Protein AF-A0A963NRI3-F1 (afdb_monomer_lite)

Foldseek 3Di:
DPVVVVVLLVLLVVLLVVLVVLLVQLQVQLCVQCVVPPPQDPPDPLQQLSSLLSSVVSSVVDDLVVSLVSQVVVVHHSCPPCLLFVNQRSQVRSVVSCVVNVHDDDDDPPGDHDHPVSSVVLLQVLLCLAQNDADPLFQFAAEEEDDLCLLVDLVVLLLLVVLGHQEYEYELLDDDPSSVVSNLVSNVVSCVVVVHHHAYEYEFNWDFKWWAFAFADQWKDWFAFDADPPDPDGQKQKEFEDEDDPLADAFDQDPPRHTYHYDHPVCVVPDDQQKWKWWLAPVRDIWIFGWDQDPPPRTIMTITNGIGMGGFFTKIFIWDQDPNDTDTDDIDTHHRHDGDFDKDFDAQQAKEKEWLDNDHKYWDADPPDVDGNTHTYIYMPHSVVLVQADFQFWKAKQLNQWIWTFNAHDPTITMTRTHDHPPRGDIDTGGITMDGLPTDDPDDLADPSNLVVLLVCLVRGQAYERPPDQALVSQVVVCVSCVVNVNQAHEYAYEQQAPNCLVHVSRVLSSASSRYSYAYEDACSNNCNNQNPVVSVVSVLVVLSSCSSSSHFYEDDDDQQQCCQAPVDDDPVSLVVLLVRLLGSYYYDYHYPRVSVSSNSSSVSSSVNNCQDHNPDGHDDDDDD

Structure (mmCIF, N/CA/C/O backbone):
data_AF-A0A963NRI3-F1
#
_entry.id   AF-A0A963NRI3-F1
#
loop_
_atom_site.group_PDB
_atom_site.id
_atom_site.type_symbol
_atom_site.label_atom_id
_atom_site.label_alt_id
_atom_site.label_comp_id
_atom_site.label_asym_id
_atom_site.label_entity_id
_atom_site.label_seq_id
_atom_site.pdbx_PDB_ins_code
_atom_site.Cartn_x
_atom_site.Cartn_y
_atom_site.Cartn_z
_atom_site.occupancy
_atom_site.B_iso_or_equiv
_atom_site.auth_seq_id
_atom_site.auth_comp_id
_atom_site.auth_asym_id
_atom_site.auth_atom_id
_atom_site.pdbx_PDB_model_num
ATOM 1 N N . MET A 1 1 ? 9.492 -0.766 -58.493 1.00 48.19 1 MET A N 1
ATOM 2 C CA . MET A 1 1 ? 9.945 -1.248 -57.167 1.00 48.19 1 MET A CA 1
ATOM 3 C C . MET A 1 1 ? 10.851 -0.235 -56.457 1.00 48.19 1 MET A C 1
ATOM 5 O O . MET A 1 1 ? 10.813 -0.190 -55.235 1.00 48.19 1 MET A O 1
ATOM 9 N N . ASP A 1 2 ? 11.560 0.646 -57.174 1.00 52.47 2 ASP A N 1
ATOM 10 C CA . ASP A 1 2 ? 12.581 1.536 -56.586 1.00 52.47 2 ASP A CA 1
ATOM 11 C C . ASP A 1 2 ? 12.091 2.680 -55.685 1.00 52.47 2 ASP A C 1
ATOM 13 O O . ASP A 1 2 ? 12.802 3.077 -54.765 1.00 52.47 2 ASP A O 1
ATOM 17 N N . ILE A 1 3 ? 10.877 3.209 -55.888 1.00 48.47 3 ILE A N 1
ATOM 18 C CA . ILE A 1 3 ? 10.383 4.338 -55.074 1.00 48.47 3 ILE A CA 1
ATOM 19 C C . ILE A 1 3 ? 10.092 3.889 -53.634 1.00 48.47 3 ILE A C 1
ATOM 21 O O . ILE A 1 3 ? 10.518 4.561 -52.699 1.00 48.47 3 ILE A O 1
ATOM 25 N N . LYS A 1 4 ? 9.457 2.718 -53.449 1.00 50.06 4 LYS A N 1
ATOM 26 C CA . LYS A 1 4 ? 9.169 2.150 -52.117 1.00 50.06 4 LYS A CA 1
ATOM 27 C C . LYS A 1 4 ? 10.447 1.791 -51.351 1.00 50.06 4 LYS A C 1
ATOM 29 O O . LYS A 1 4 ? 10.489 1.990 -50.145 1.00 50.06 4 LYS A O 1
ATOM 34 N N . CYS A 1 5 ? 11.491 1.322 -52.041 1.00 56.25 5 CYS A N 1
ATOM 35 C CA . CYS A 1 5 ? 12.764 0.972 -51.403 1.00 56.25 5 CYS A CA 1
ATOM 36 C C . CYS A 1 5 ? 13.472 2.209 -50.822 1.00 56.25 5 CYS A C 1
ATOM 38 O O . CYS A 1 5 ? 13.946 2.168 -49.690 1.00 56.25 5 CYS A O 1
ATOM 40 N N . LYS A 1 6 ? 13.450 3.344 -51.540 1.00 60.34 6 LYS A N 1
ATOM 41 C CA . LYS A 1 6 ? 14.021 4.616 -51.060 1.00 60.34 6 LYS A CA 1
ATOM 42 C C . LYS A 1 6 ? 13.241 5.235 -49.895 1.00 60.34 6 LYS A C 1
ATOM 44 O O . LYS A 1 6 ? 13.839 5.864 -49.029 1.00 60.34 6 LYS A O 1
ATOM 49 N N . THR A 1 7 ? 11.915 5.068 -49.853 1.00 63.44 7 THR A N 1
ATOM 50 C CA . THR A 1 7 ? 11.094 5.622 -48.757 1.00 63.44 7 THR A CA 1
ATOM 51 C C . THR A 1 7 ? 11.287 4.853 -47.451 1.00 63.44 7 THR A C 1
ATOM 53 O O . THR A 1 7 ? 11.337 5.465 -46.387 1.00 63.44 7 THR A O 1
ATOM 56 N N . THR A 1 8 ? 11.408 3.523 -47.522 1.00 64.94 8 THR A N 1
ATOM 57 C CA . THR A 1 8 ? 11.665 2.677 -46.347 1.00 64.94 8 THR A CA 1
ATOM 58 C C . THR A 1 8 ? 13.036 2.970 -45.743 1.00 64.94 8 THR A C 1
ATOM 60 O O . THR A 1 8 ? 13.145 3.109 -44.528 1.00 64.94 8 THR A O 1
ATOM 63 N N . ASP A 1 9 ? 14.056 3.153 -46.581 1.00 78.25 9 ASP A N 1
ATOM 64 C CA . ASP A 1 9 ? 15.409 3.482 -46.130 1.00 78.25 9 ASP A CA 1
ATOM 65 C C . ASP A 1 9 ? 15.461 4.845 -45.410 1.00 78.25 9 ASP A C 1
ATOM 67 O O . ASP A 1 9 ? 16.030 4.970 -44.326 1.00 78.25 9 ASP A O 1
ATOM 71 N N . HIS A 1 10 ? 14.746 5.852 -45.928 1.00 85.81 10 HIS A N 1
ATOM 72 C CA . HIS A 1 10 ? 14.634 7.162 -45.276 1.00 85.81 10 HIS A CA 1
ATOM 73 C C . HIS A 1 10 ? 13.963 7.095 -43.891 1.00 85.81 10 HIS A C 1
ATOM 75 O O . HIS A 1 10 ? 14.446 7.713 -42.942 1.00 85.81 10 HIS A O 1
ATOM 81 N N . LYS A 1 11 ? 12.887 6.307 -43.744 1.00 90.19 11 LYS A N 1
ATOM 82 C CA . LYS A 1 11 ? 12.204 6.116 -42.451 1.00 90.19 11 LYS A CA 1
ATOM 83 C C . LYS A 1 11 ? 13.106 5.452 -41.409 1.00 90.19 11 LYS A C 1
ATOM 85 O O . LYS A 1 11 ? 13.096 5.856 -40.249 1.00 90.19 11 LYS A O 1
ATOM 90 N N . LEU A 1 12 ? 13.890 4.452 -41.814 1.00 92.88 12 LEU A N 1
ATOM 91 C CA . LEU A 1 12 ? 14.836 3.771 -40.927 1.00 92.88 12 LEU A CA 1
ATOM 92 C C . LEU A 1 12 ? 15.981 4.699 -40.499 1.00 92.88 12 LEU A C 1
ATOM 94 O O . LEU A 1 12 ? 16.366 4.688 -39.332 1.00 92.88 12 LEU A O 1
ATOM 98 N N . HIS A 1 13 ? 16.477 5.546 -41.403 1.00 94.00 13 HIS A N 1
ATOM 99 C CA . HIS A 1 13 ? 17.451 6.586 -41.066 1.00 94.00 13 HIS A CA 1
ATOM 100 C C . HIS A 1 13 ? 16.899 7.582 -40.039 1.00 94.00 13 HIS A C 1
ATOM 102 O O . HIS A 1 13 ? 17.567 7.850 -39.044 1.00 94.00 13 HIS A O 1
ATOM 108 N N . GLN A 1 14 ? 15.670 8.068 -40.236 1.00 94.69 14 GLN A N 1
ATOM 109 C CA . GLN A 1 14 ? 15.015 8.965 -39.284 1.00 94.69 14 GLN A CA 1
ATOM 110 C C . GLN A 1 14 ? 14.844 8.306 -37.906 1.00 94.69 14 GLN A C 1
ATOM 112 O O . GLN A 1 14 ? 15.175 8.911 -36.890 1.00 94.69 14 GLN A O 1
ATOM 117 N N . LEU A 1 15 ? 14.378 7.052 -37.864 1.00 96.00 15 LEU A N 1
ATOM 118 C CA . LEU A 1 15 ? 14.260 6.279 -36.623 1.00 96.00 15 LEU A CA 1
ATOM 119 C C . LEU A 1 15 ? 15.603 6.124 -35.903 1.00 96.00 15 LEU A C 1
ATOM 121 O O . LEU A 1 15 ? 15.662 6.220 -34.679 1.00 96.00 15 LEU A O 1
ATOM 125 N N . TYR A 1 16 ? 16.681 5.889 -36.653 1.00 95.19 16 TYR A N 1
ATOM 126 C CA . TYR A 1 16 ? 18.026 5.771 -36.098 1.00 95.19 16 TYR A CA 1
ATOM 127 C C . TYR A 1 16 ? 18.459 7.069 -35.419 1.00 95.19 16 TYR A C 1
ATOM 129 O O . TYR A 1 16 ? 18.955 7.034 -34.293 1.00 95.19 16 TYR A O 1
ATOM 137 N N . ASP A 1 17 ? 18.234 8.205 -36.075 1.00 93.94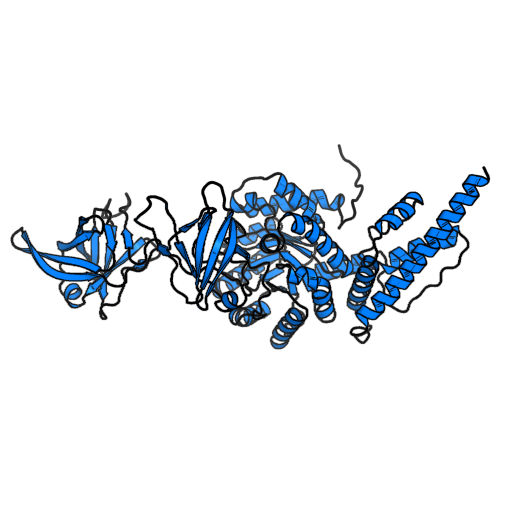 17 ASP A N 1
ATOM 138 C CA . ASP A 1 17 ? 18.611 9.512 -35.545 1.00 93.94 17 ASP A CA 1
ATOM 139 C C . ASP A 1 17 ? 17.743 9.894 -34.323 1.00 93.94 17 ASP A C 1
ATOM 141 O O . ASP A 1 17 ? 18.288 10.339 -33.311 1.00 93.94 17 ASP A O 1
ATOM 145 N N . GLU A 1 18 ? 16.426 9.631 -34.354 1.00 96.50 18 GLU A N 1
ATOM 146 C CA . GLU A 1 18 ? 15.511 9.820 -33.208 1.00 96.50 18 GLU A CA 1
ATOM 147 C C . GLU A 1 18 ? 15.945 8.979 -31.988 1.00 96.50 18 GLU A C 1
ATOM 149 O O . GLU A 1 18 ? 16.000 9.481 -30.863 1.00 96.50 18 GLU A O 1
ATOM 154 N N . LEU A 1 19 ? 16.319 7.710 -32.193 1.00 95.88 19 LEU A N 1
ATOM 155 C CA . LEU A 1 19 ? 16.805 6.837 -31.118 1.00 95.88 19 LEU A CA 1
ATOM 156 C C . LEU A 1 19 ? 18.149 7.296 -30.540 1.00 95.88 19 LEU A C 1
ATOM 158 O O . LEU A 1 19 ? 18.359 7.193 -29.332 1.00 95.88 19 LEU A O 1
ATOM 162 N N . HIS A 1 20 ? 19.063 7.799 -31.374 1.00 93.81 20 HIS A N 1
ATOM 163 C CA . HIS A 1 20 ? 20.335 8.359 -30.902 1.00 93.81 20 HIS A CA 1
ATOM 164 C C . HIS A 1 20 ? 20.126 9.616 -30.062 1.00 93.81 20 HIS A C 1
ATOM 166 O O . HIS A 1 20 ? 20.752 9.750 -29.011 1.00 93.81 20 HIS A O 1
ATOM 172 N N . GLN A 1 21 ? 19.216 10.500 -30.475 1.00 94.81 21 GLN A N 1
ATOM 173 C CA . GLN A 1 21 ? 18.833 11.670 -29.680 1.00 94.81 21 GLN A CA 1
ATOM 174 C C . GLN A 1 21 ? 18.237 11.253 -28.332 1.00 94.81 21 GLN A C 1
ATOM 176 O O . GLN A 1 21 ? 18.634 11.786 -27.293 1.00 94.81 21 GLN A O 1
ATOM 181 N N . LEU A 1 22 ? 17.346 10.255 -28.328 1.00 96.44 22 LEU A N 1
ATOM 182 C CA . LEU A 1 22 ? 16.780 9.705 -27.097 1.00 96.44 22 LEU A CA 1
ATOM 183 C C . LEU A 1 22 ? 17.866 9.105 -26.194 1.00 96.44 22 LEU A C 1
ATOM 185 O O . LEU A 1 22 ? 17.887 9.389 -25.000 1.00 96.44 22 LEU A O 1
ATOM 189 N N . MET A 1 23 ? 18.796 8.322 -26.746 1.00 94.00 23 MET A N 1
ATOM 190 C CA . MET A 1 23 ? 19.909 7.748 -25.986 1.00 94.00 23 MET A CA 1
ATOM 191 C C . MET A 1 23 ? 20.771 8.837 -25.338 1.00 94.00 23 MET A C 1
ATOM 193 O O . MET A 1 23 ? 21.037 8.780 -24.139 1.00 94.00 23 MET A O 1
ATOM 197 N N . GLN A 1 24 ? 21.163 9.861 -26.100 1.00 92.62 24 GLN A N 1
ATOM 198 C CA . GLN A 1 24 ? 21.951 10.982 -25.580 1.00 92.62 24 GLN A CA 1
ATOM 199 C C . GLN A 1 24 ? 21.211 11.731 -24.467 1.00 92.62 24 GLN A C 1
ATOM 201 O O . GLN A 1 24 ? 21.810 12.048 -23.437 1.00 92.62 24 GLN A O 1
ATOM 206 N N . HIS A 1 25 ? 19.909 11.971 -24.646 1.00 95.31 25 HIS A N 1
ATOM 207 C CA . HIS A 1 25 ? 19.057 12.578 -23.628 1.00 95.31 25 HIS A CA 1
ATOM 208 C C . HIS A 1 25 ? 19.024 11.729 -22.349 1.00 95.31 25 HIS A C 1
ATOM 210 O O . HIS A 1 25 ? 19.327 12.238 -21.271 1.00 95.31 25 HIS A O 1
ATOM 216 N N . VAL A 1 26 ? 18.742 10.428 -22.470 1.00 95.12 26 VAL A N 1
ATOM 217 C CA . VAL A 1 26 ? 18.685 9.477 -21.348 1.00 95.12 26 VAL A CA 1
ATOM 218 C C . VAL A 1 26 ? 19.990 9.453 -20.561 1.00 95.12 26 VAL A C 1
ATOM 220 O O . VAL A 1 26 ? 19.976 9.499 -19.332 1.00 95.12 26 VAL A O 1
ATOM 223 N N . GLN A 1 27 ? 21.127 9.420 -21.250 1.00 91.06 27 GLN A N 1
ATOM 224 C CA . GLN A 1 27 ? 22.433 9.388 -20.601 1.00 91.06 27 GLN A CA 1
ATOM 225 C C . GLN A 1 27 ? 22.774 10.710 -19.912 1.00 91.06 27 GLN A C 1
ATOM 227 O O . GLN A 1 27 ? 23.189 10.703 -18.755 1.00 91.06 27 GLN A O 1
ATOM 232 N N . MET A 1 28 ? 22.574 11.844 -20.590 1.00 91.50 28 MET A N 1
ATOM 233 C CA . MET A 1 28 ? 22.872 13.166 -20.033 1.00 91.50 28 MET A CA 1
ATOM 234 C C . MET A 1 28 ? 21.992 13.463 -18.814 1.00 91.50 28 MET A C 1
ATOM 236 O O . MET A 1 28 ? 22.493 13.808 -17.746 1.00 91.50 28 MET A O 1
ATOM 240 N N . ARG A 1 29 ? 20.674 13.304 -18.957 1.00 94.31 29 ARG A N 1
ATOM 241 C CA . ARG A 1 29 ? 19.697 13.601 -17.902 1.00 94.31 29 ARG A CA 1
ATOM 242 C C . ARG A 1 29 ? 19.738 12.576 -16.771 1.00 94.31 29 ARG A C 1
ATOM 244 O O . ARG A 1 29 ? 19.461 12.934 -15.628 1.00 94.31 29 ARG A O 1
ATOM 251 N N . GLY A 1 30 ? 20.092 11.327 -17.076 1.00 92.44 30 GLY A N 1
ATOM 252 C CA . GLY A 1 30 ? 20.354 10.294 -16.078 1.00 92.44 30 GLY A CA 1
ATOM 253 C C . GLY A 1 30 ? 21.577 10.630 -15.225 1.00 92.44 30 GLY A C 1
ATOM 254 O O . GLY A 1 30 ? 21.490 10.575 -14.003 1.00 92.44 30 GLY A O 1
ATOM 255 N N . LEU A 1 31 ? 22.682 11.059 -15.847 1.00 89.00 31 LEU A N 1
ATOM 256 C CA . LEU A 1 31 ? 23.903 11.446 -15.133 1.00 89.00 31 LEU A CA 1
ATOM 257 C C . LEU A 1 31 ? 23.664 12.620 -14.172 1.00 89.00 31 LEU A C 1
ATOM 259 O O . LEU A 1 31 ? 24.063 12.538 -13.016 1.00 89.00 31 LEU A O 1
ATOM 263 N N . VAL A 1 32 ? 22.951 13.661 -14.622 1.00 90.94 32 VAL A N 1
ATOM 264 C CA . VAL A 1 32 ? 22.594 14.824 -13.782 1.00 90.94 32 VAL A CA 1
ATOM 265 C C . VAL A 1 32 ? 21.823 14.403 -12.528 1.00 90.94 32 VAL A C 1
ATOM 267 O O . VAL A 1 32 ? 22.074 14.914 -11.443 1.00 90.94 32 VAL A O 1
ATOM 270 N N . ARG A 1 33 ? 20.895 13.444 -12.644 1.00 89.81 33 ARG A N 1
ATOM 271 C CA . ARG A 1 33 ? 20.104 12.961 -11.499 1.00 89.81 33 ARG A CA 1
ATOM 272 C C . ARG A 1 33 ? 20.934 12.217 -10.464 1.00 89.81 33 ARG A C 1
ATOM 274 O O . ARG A 1 33 ? 20.587 12.240 -9.285 1.00 89.81 33 ARG A O 1
ATOM 281 N N . ILE A 1 34 ? 21.987 11.532 -10.903 1.00 87.69 34 ILE A N 1
ATOM 282 C CA . ILE A 1 34 ? 22.779 10.685 -10.017 1.00 87.69 34 ILE A CA 1
ATOM 283 C C . ILE A 1 34 ? 24.077 11.323 -9.547 1.00 87.69 34 ILE A C 1
ATOM 285 O O . ILE A 1 34 ? 24.805 10.660 -8.823 1.00 87.69 34 ILE A O 1
ATOM 289 N N . GLU A 1 35 ? 24.374 12.566 -9.931 1.00 84.38 35 GLU A N 1
ATOM 290 C CA . GLU A 1 35 ? 25.653 13.233 -9.656 1.00 84.38 35 GLU A CA 1
ATOM 291 C C . GLU A 1 35 ? 26.051 13.154 -8.173 1.00 84.38 35 GLU A C 1
ATOM 293 O O . GLU A 1 35 ? 27.171 12.770 -7.848 1.00 84.38 35 GLU A O 1
ATOM 298 N N . GLN A 1 36 ? 25.089 13.367 -7.271 1.00 79.25 36 GLN A N 1
ATOM 299 C CA . GLN A 1 36 ? 25.270 13.263 -5.815 1.00 79.25 36 GLN A CA 1
ATOM 300 C C . GLN A 1 36 ? 25.473 11.830 -5.275 1.00 79.25 36 GLN A C 1
ATOM 302 O O . GLN A 1 36 ? 25.776 11.654 -4.099 1.00 79.25 36 GLN A O 1
ATOM 307 N N . TYR A 1 37 ? 25.282 10.804 -6.107 1.00 75.94 37 TYR A N 1
ATOM 308 C CA . TYR A 1 37 ? 25.392 9.382 -5.760 1.00 75.94 37 TYR A CA 1
ATOM 309 C C . TYR A 1 37 ? 26.576 8.682 -6.460 1.00 75.94 37 TYR A C 1
ATOM 311 O O . TYR A 1 37 ? 26.782 7.489 -6.246 1.00 75.94 37 TYR A O 1
ATOM 319 N N . ILE A 1 38 ? 27.358 9.387 -7.294 1.00 65.69 38 ILE A N 1
ATOM 320 C CA . ILE A 1 38 ? 28.448 8.803 -8.109 1.00 65.69 38 ILE A CA 1
ATOM 321 C C . ILE A 1 38 ? 29.607 8.263 -7.254 1.00 65.69 38 ILE A C 1
ATOM 323 O O . ILE A 1 38 ? 30.242 7.281 -7.644 1.00 65.69 38 ILE A O 1
ATOM 327 N N . ASP A 1 39 ? 29.860 8.861 -6.088 1.00 63.91 39 ASP A N 1
ATOM 328 C CA . ASP A 1 39 ? 30.945 8.458 -5.178 1.00 63.91 39 ASP A CA 1
ATOM 329 C C . ASP A 1 39 ? 30.581 7.267 -4.271 1.00 63.91 39 ASP A C 1
ATOM 331 O O . ASP A 1 39 ? 31.395 6.820 -3.460 1.00 63.91 39 ASP A O 1
ATOM 335 N N . ILE A 1 40 ? 29.369 6.720 -4.409 1.00 60.25 40 ILE A N 1
ATOM 336 C CA . ILE A 1 40 ? 28.918 5.562 -3.635 1.00 60.25 40 ILE A CA 1
ATOM 337 C C . ILE A 1 40 ? 29.575 4.301 -4.210 1.00 60.25 40 ILE A C 1
ATOM 339 O O . ILE A 1 40 ? 29.493 4.028 -5.406 1.00 60.25 40 ILE A O 1
ATOM 343 N N . ASP A 1 41 ? 30.277 3.575 -3.334 1.00 54.12 41 ASP A N 1
ATOM 344 C CA . ASP A 1 41 ? 31.229 2.494 -3.614 1.00 54.12 41 ASP A CA 1
ATOM 345 C C . ASP A 1 41 ? 30.912 1.655 -4.873 1.00 54.12 41 ASP A C 1
ATOM 347 O O . ASP A 1 41 ? 29.866 1.010 -4.999 1.00 54.12 41 ASP A O 1
ATOM 351 N N . LYS A 1 42 ? 31.886 1.614 -5.795 1.00 48.59 42 LYS A N 1
ATOM 352 C CA . LYS A 1 42 ? 31.841 0.975 -7.126 1.00 48.59 42 LYS A CA 1
ATOM 353 C C . LYS A 1 42 ? 31.675 -0.554 -7.091 1.00 48.59 42 LYS A C 1
ATOM 355 O O . LYS A 1 42 ? 31.720 -1.194 -8.141 1.00 48.59 42 LYS A O 1
ATOM 360 N N . LYS A 1 43 ? 31.516 -1.155 -5.908 1.00 48.41 43 LYS A N 1
ATOM 361 C CA . LYS A 1 43 ? 31.416 -2.606 -5.693 1.00 48.41 43 LYS A CA 1
ATOM 362 C C . LYS A 1 43 ? 29.985 -3.168 -5.677 1.00 48.41 43 LYS A C 1
ATOM 364 O O . LYS A 1 43 ? 29.845 -4.387 -5.706 1.00 48.41 43 LYS A O 1
ATOM 369 N N . ASN A 1 44 ? 28.935 -2.339 -5.671 1.00 60.09 44 ASN A N 1
ATOM 370 C CA . ASN A 1 44 ? 27.569 -2.800 -5.370 1.00 60.09 44 ASN A CA 1
ATOM 371 C C . ASN A 1 44 ? 26.623 -2.918 -6.577 1.00 60.09 44 ASN A C 1
ATOM 373 O O . ASN A 1 44 ? 26.558 -2.037 -7.425 1.00 60.09 44 ASN A O 1
ATOM 377 N N . GLN A 1 45 ? 25.787 -3.967 -6.585 1.00 62.25 45 GLN A N 1
ATOM 378 C CA . GLN A 1 45 ? 24.646 -4.139 -7.507 1.00 62.25 45 GLN A CA 1
ATOM 379 C C . GLN A 1 45 ? 23.636 -2.972 -7.425 1.00 62.25 45 GLN A C 1
ATOM 381 O O . GLN A 1 45 ? 23.000 -2.634 -8.421 1.00 62.25 45 GLN A O 1
ATOM 386 N N . LEU A 1 46 ? 23.560 -2.293 -6.274 1.00 73.12 46 LEU A N 1
ATOM 387 C CA . LEU A 1 46 ? 22.662 -1.160 -6.009 1.00 73.12 46 LEU A CA 1
ATOM 388 C C . LEU A 1 46 ? 22.928 0.061 -6.908 1.00 73.12 46 LEU A C 1
ATOM 390 O O . LEU A 1 46 ? 21.994 0.788 -7.247 1.00 73.12 46 LEU A O 1
ATOM 394 N N . ILE A 1 47 ? 24.169 0.261 -7.377 1.00 84.31 47 ILE A N 1
ATOM 395 C CA . ILE A 1 47 ? 24.485 1.361 -8.303 1.00 84.31 47 ILE A CA 1
ATOM 396 C C . ILE A 1 47 ? 23.742 1.187 -9.638 1.00 84.31 47 ILE A C 1
ATOM 398 O O . ILE A 1 47 ? 23.273 2.166 -10.211 1.00 84.31 47 ILE A O 1
ATOM 402 N N . LYS A 1 48 ? 23.567 -0.060 -10.111 1.00 90.88 48 LYS A N 1
ATOM 403 C CA . LYS A 1 48 ? 22.866 -0.362 -11.371 1.00 90.88 48 LYS A CA 1
ATOM 404 C C . LYS A 1 48 ? 21.384 -0.005 -11.275 1.00 90.88 48 LYS A C 1
ATOM 406 O O . LYS A 1 48 ? 20.837 0.538 -12.229 1.00 90.88 48 LYS A O 1
ATOM 411 N N . SER A 1 49 ? 20.758 -0.256 -10.124 1.00 93.88 49 SER A N 1
ATOM 412 C CA . SER A 1 49 ? 19.383 0.171 -9.831 1.00 93.88 49 SER A CA 1
ATOM 413 C C . SER A 1 49 ? 19.213 1.683 -9.884 1.00 93.88 49 SER A C 1
ATOM 415 O O . SER A 1 49 ? 18.307 2.173 -10.551 1.00 93.88 49 SER A O 1
ATOM 417 N N . ILE A 1 50 ? 20.109 2.427 -9.233 1.00 93.00 50 ILE A N 1
ATOM 418 C CA . ILE A 1 50 ? 20.074 3.896 -9.198 1.00 93.00 50 ILE A CA 1
ATOM 419 C C . ILE A 1 50 ? 20.276 4.477 -10.604 1.00 93.00 50 ILE A C 1
ATOM 421 O O . ILE A 1 50 ? 19.519 5.344 -11.041 1.00 93.00 50 ILE A O 1
ATOM 425 N N . VAL A 1 51 ? 21.270 3.964 -11.334 1.00 93.19 51 VAL A N 1
ATOM 426 C CA . VAL A 1 51 ? 21.556 4.342 -12.724 1.00 93.19 51 VAL A CA 1
ATOM 427 C C . VAL A 1 51 ? 20.348 4.092 -13.620 1.00 93.19 51 VAL A C 1
ATOM 429 O O . VAL A 1 51 ? 19.934 4.984 -14.362 1.00 93.19 51 VAL A O 1
ATOM 432 N N . ASN A 1 52 ? 19.772 2.893 -13.550 1.00 96.25 52 ASN A N 1
ATOM 433 C CA . ASN A 1 52 ? 18.665 2.507 -14.410 1.00 96.25 52 ASN A CA 1
ATOM 434 C C . ASN A 1 52 ? 17.387 3.299 -14.085 1.00 96.25 52 ASN A C 1
ATOM 436 O O . ASN A 1 52 ? 16.731 3.777 -15.008 1.00 96.25 52 ASN A O 1
ATOM 440 N N . LEU A 1 53 ? 17.091 3.551 -12.804 1.00 96.94 53 LEU A N 1
ATOM 441 C CA . LEU A 1 53 ? 15.999 4.433 -12.380 1.00 96.94 53 LEU A CA 1
ATOM 442 C C . LEU A 1 53 ? 16.162 5.849 -12.950 1.00 96.94 53 LEU A C 1
ATOM 444 O O . LEU A 1 53 ? 15.224 6.408 -13.516 1.00 96.94 53 LEU A O 1
ATOM 448 N N . ALA A 1 54 ? 17.359 6.429 -12.849 1.00 96.19 54 ALA A N 1
ATOM 449 C CA . ALA A 1 54 ? 17.631 7.763 -13.375 1.00 96.19 54 ALA A CA 1
ATOM 450 C C . ALA A 1 54 ? 17.480 7.839 -14.901 1.00 96.19 54 ALA A C 1
ATOM 452 O O . ALA A 1 54 ? 16.914 8.803 -15.423 1.00 96.19 54 ALA A O 1
ATOM 453 N N . GLN A 1 55 ? 17.946 6.811 -15.611 1.00 96.06 55 GLN A N 1
ATOM 454 C CA . GLN A 1 55 ? 17.773 6.680 -17.057 1.00 96.06 55 GLN A CA 1
ATOM 455 C C . GLN A 1 55 ? 16.308 6.473 -17.446 1.00 96.06 55 GLN A C 1
ATOM 457 O O . GLN A 1 55 ? 15.857 7.047 -18.435 1.00 96.06 55 GLN A O 1
ATOM 462 N N . TYR A 1 56 ? 15.547 5.706 -16.666 1.00 97.81 56 TYR A N 1
ATOM 463 C CA . TYR A 1 56 ? 14.115 5.516 -16.875 1.00 97.81 56 TYR A CA 1
ATOM 464 C C . TYR A 1 56 ? 13.348 6.827 -16.709 1.00 97.81 56 TYR A C 1
ATOM 466 O O . TYR A 1 56 ? 12.564 7.190 -17.581 1.00 97.81 56 TYR A O 1
ATOM 474 N N . LEU A 1 57 ? 13.626 7.586 -15.648 1.00 97.81 57 LEU A N 1
ATOM 475 C CA . LEU A 1 57 ? 13.022 8.902 -15.431 1.00 97.81 57 LEU A CA 1
ATOM 476 C C . LEU A 1 57 ? 13.344 9.868 -16.571 1.00 97.81 57 LEU A C 1
ATOM 478 O O . LEU A 1 57 ? 12.441 10.533 -17.064 1.00 97.81 57 LEU A O 1
ATOM 482 N N . ALA A 1 58 ? 14.600 9.901 -17.027 1.00 97.25 58 ALA A N 1
ATOM 483 C CA . ALA A 1 58 ? 14.998 10.683 -18.193 1.00 97.25 58 ALA A CA 1
ATOM 484 C C . ALA A 1 58 ? 14.256 10.243 -19.464 1.00 97.25 58 ALA A C 1
ATOM 486 O O . ALA A 1 58 ? 13.718 11.067 -20.191 1.00 97.25 58 ALA A O 1
ATOM 487 N N . MET A 1 59 ? 14.157 8.935 -19.710 1.00 97.31 59 MET A N 1
ATOM 488 C CA . MET A 1 59 ? 13.424 8.389 -20.852 1.00 97.31 59 MET A CA 1
ATOM 489 C C . MET A 1 59 ? 11.942 8.800 -20.830 1.00 97.31 59 MET A C 1
ATOM 491 O O . MET A 1 59 ? 11.356 9.044 -21.882 1.00 97.31 59 MET A O 1
ATOM 495 N N . ARG A 1 60 ? 11.341 8.895 -19.638 1.00 96.38 60 ARG A N 1
ATOM 496 C CA . ARG A 1 60 ? 9.938 9.282 -19.429 1.00 96.38 60 ARG A CA 1
ATOM 497 C C . ARG A 1 60 ? 9.697 10.799 -19.413 1.00 96.38 60 ARG A C 1
ATOM 499 O O . ARG A 1 60 ? 8.540 11.194 -19.319 1.00 96.38 60 ARG A O 1
ATOM 506 N N . GLU A 1 61 ? 10.729 11.638 -19.569 1.00 96.56 61 GLU A N 1
ATOM 507 C CA . GLU A 1 61 ? 10.562 13.081 -19.841 1.00 96.56 61 GLU A CA 1
ATOM 508 C C . GLU A 1 61 ? 9.983 13.339 -21.249 1.00 96.56 61 GLU A C 1
ATOM 510 O O . GLU A 1 61 ? 9.500 14.435 -21.529 1.00 96.56 61 GLU A O 1
ATOM 515 N N . ILE A 1 62 ? 10.021 12.336 -22.135 1.00 96.31 62 ILE A N 1
ATOM 516 C CA . ILE A 1 62 ? 9.583 12.420 -23.531 1.00 96.31 62 ILE A CA 1
ATOM 517 C C . ILE A 1 62 ? 8.363 11.512 -23.740 1.00 96.31 62 ILE A C 1
ATOM 519 O O . ILE A 1 62 ? 8.352 10.358 -23.309 1.00 96.31 62 ILE A O 1
ATOM 523 N N . ASP A 1 63 ? 7.339 12.001 -24.448 1.00 96.44 63 ASP A N 1
ATOM 524 C CA . ASP A 1 63 ? 6.226 11.152 -24.889 1.00 96.44 63 ASP A CA 1
ATOM 525 C C . ASP A 1 63 ? 6.698 10.206 -25.997 1.00 96.44 63 ASP A C 1
ATOM 527 O O . ASP A 1 63 ? 6.888 10.597 -27.151 1.00 96.44 63 ASP A O 1
ATOM 531 N N . LEU A 1 64 ? 6.909 8.945 -25.628 1.00 96.56 64 LEU A N 1
ATOM 532 C CA . LEU A 1 64 ? 7.462 7.949 -26.533 1.00 96.56 64 LEU A CA 1
ATOM 533 C C . LEU A 1 64 ? 6.438 7.373 -27.508 1.00 96.56 64 LEU A C 1
ATOM 535 O O . LEU A 1 64 ? 6.865 6.754 -28.478 1.00 96.56 64 LEU A O 1
ATOM 539 N N . ARG A 1 65 ? 5.123 7.552 -27.307 1.00 97.06 65 ARG A N 1
ATOM 540 C CA . ARG A 1 65 ? 4.094 6.837 -28.093 1.00 97.06 65 ARG A CA 1
ATOM 541 C C . ARG A 1 65 ? 4.295 6.956 -29.613 1.00 97.06 65 ARG A C 1
ATOM 543 O O . ARG A 1 65 ? 4.319 5.909 -30.261 1.00 97.06 65 ARG A O 1
ATOM 550 N N . PRO A 1 66 ? 4.572 8.148 -30.187 1.00 97.31 66 PRO A N 1
ATOM 551 C CA . PRO A 1 66 ? 4.840 8.263 -31.621 1.00 97.31 66 PRO A CA 1
ATOM 552 C C . PRO A 1 66 ? 6.074 7.470 -32.076 1.00 97.31 66 PRO A C 1
ATOM 554 O O . PRO A 1 66 ? 6.084 6.900 -33.163 1.00 97.31 66 PRO A O 1
ATOM 557 N N . LEU A 1 67 ? 7.128 7.414 -31.254 1.00 97.06 67 LEU A N 1
ATOM 558 C CA . LEU A 1 67 ? 8.324 6.623 -31.549 1.00 97.06 67 LEU A CA 1
ATOM 559 C C . LEU A 1 67 ? 8.031 5.120 -31.436 1.00 97.06 67 LEU A C 1
ATOM 561 O O . LEU A 1 67 ? 8.465 4.348 -32.286 1.00 97.06 67 LEU A O 1
ATOM 565 N N . GLN A 1 68 ? 7.266 4.697 -30.428 1.00 97.19 68 GLN A N 1
ATOM 566 C CA . GLN A 1 68 ? 6.898 3.292 -30.226 1.00 97.19 68 GLN A CA 1
ATOM 567 C C . GLN A 1 68 ? 6.103 2.728 -31.405 1.00 97.19 68 GLN A C 1
ATOM 569 O O . GLN A 1 68 ? 6.374 1.605 -31.830 1.00 97.19 68 GLN A O 1
ATOM 574 N N . GLU A 1 69 ? 5.164 3.508 -31.947 1.00 96.94 69 GLU A N 1
ATOM 575 C CA . GLU A 1 69 ? 4.390 3.145 -33.137 1.00 96.94 69 GLU A CA 1
ATOM 576 C C . GLU A 1 69 ? 5.306 2.948 -34.350 1.00 96.94 69 GLU A C 1
ATOM 578 O O . GLU A 1 69 ? 5.303 1.873 -34.951 1.00 96.94 69 GLU A O 1
ATOM 583 N N . LYS A 1 70 ? 6.181 3.921 -34.646 1.00 96.31 70 LYS A N 1
ATOM 584 C CA . LYS A 1 70 ? 7.148 3.811 -35.752 1.00 96.31 70 LYS A CA 1
ATOM 585 C C . LYS A 1 70 ? 8.095 2.612 -35.588 1.00 96.31 70 LYS A C 1
ATOM 587 O O . LYS A 1 70 ? 8.422 1.948 -36.571 1.00 96.31 70 LYS A O 1
ATOM 592 N N . LEU A 1 71 ? 8.552 2.326 -34.364 1.00 96.56 71 LEU A N 1
ATOM 593 C CA . LEU A 1 71 ? 9.412 1.171 -34.079 1.00 96.56 71 LEU A CA 1
ATOM 594 C C . LEU A 1 71 ? 8.676 -0.150 -34.319 1.00 96.56 71 LEU A C 1
ATOM 596 O O . LEU A 1 71 ? 9.233 -1.047 -34.951 1.00 96.56 71 LEU A O 1
ATOM 600 N N . ALA A 1 72 ? 7.428 -0.258 -33.860 1.00 95.44 72 ALA A N 1
ATOM 601 C CA . ALA A 1 72 ? 6.605 -1.444 -34.068 1.00 95.44 72 ALA A CA 1
ATOM 602 C C . ALA A 1 72 ? 6.301 -1.674 -35.559 1.00 95.44 72 ALA A C 1
ATOM 604 O O . ALA A 1 72 ? 6.424 -2.803 -36.035 1.00 95.44 72 ALA A O 1
ATOM 605 N N . GLU A 1 73 ? 5.989 -0.615 -36.316 1.00 94.38 73 GLU A N 1
ATOM 606 C CA . GLU A 1 73 ? 5.816 -0.675 -37.777 1.00 94.38 73 GLU A CA 1
ATOM 607 C C . GLU A 1 73 ? 7.079 -1.164 -38.499 1.00 94.38 73 GLU A C 1
ATOM 609 O O . GLU A 1 73 ? 6.991 -1.867 -39.507 1.00 94.38 73 GLU A O 1
ATOM 614 N N . ALA A 1 74 ? 8.258 -0.824 -37.973 1.00 93.19 74 ALA A N 1
ATOM 615 C CA . ALA A 1 74 ? 9.547 -1.282 -38.484 1.00 93.19 74 ALA A CA 1
ATOM 616 C C . ALA A 1 74 ? 9.933 -2.703 -38.015 1.00 93.19 74 ALA A C 1
ATOM 618 O O . ALA A 1 74 ? 11.012 -3.183 -38.364 1.00 93.19 74 ALA A O 1
ATOM 619 N N . GLY A 1 75 ? 9.090 -3.380 -37.224 1.00 93.62 75 GLY A N 1
ATOM 620 C CA . GLY A 1 75 ? 9.378 -4.705 -36.660 1.00 93.62 75 GLY A CA 1
ATOM 621 C C . GLY A 1 75 ? 10.438 -4.698 -35.551 1.00 93.62 75 GLY A C 1
ATOM 622 O O . GLY A 1 75 ? 11.005 -5.743 -35.231 1.00 93.62 75 GLY A O 1
ATOM 623 N N . LEU A 1 76 ? 10.730 -3.530 -34.974 1.00 94.31 76 LEU A N 1
ATOM 624 C CA . LEU A 1 76 ? 11.686 -3.351 -33.884 1.00 94.31 76 LEU A CA 1
ATOM 625 C C . LEU A 1 76 ? 10.981 -3.404 -32.520 1.00 94.31 76 LEU A C 1
ATOM 627 O O . LEU A 1 76 ? 9.761 -3.278 -32.411 1.00 94.31 76 LEU A O 1
ATOM 631 N N . SER A 1 77 ? 11.764 -3.567 -31.447 1.00 93.00 77 SER A N 1
ATOM 632 C CA . SER A 1 77 ? 11.256 -3.401 -30.079 1.00 93.00 77 SER A CA 1
ATOM 633 C C . SER A 1 77 ? 10.649 -2.008 -29.921 1.00 93.00 77 SER A C 1
ATOM 635 O O . SER A 1 77 ? 11.324 -1.011 -30.157 1.00 93.00 77 SER A O 1
ATOM 637 N N . SER A 1 78 ? 9.408 -1.935 -29.443 1.00 93.94 78 SER A N 1
ATOM 638 C CA . SER A 1 78 ? 8.720 -0.676 -29.140 1.00 93.94 78 SER A CA 1
ATOM 639 C C . SER A 1 78 ? 9.211 -0.008 -27.850 1.00 93.94 78 SER A C 1
ATOM 641 O O . SER A 1 78 ? 8.552 0.889 -27.335 1.00 93.94 78 SER A O 1
ATOM 643 N N . LEU A 1 79 ? 10.306 -0.488 -27.245 1.00 94.12 79 LEU A N 1
ATOM 644 C CA . LEU A 1 79 ? 10.812 -0.052 -25.932 1.00 94.12 79 LEU A CA 1
ATOM 645 C C . LEU A 1 79 ? 9.819 -0.258 -24.773 1.00 94.12 79 LEU A C 1
ATOM 647 O O . LEU A 1 79 ? 10.111 0.072 -23.629 1.00 94.12 79 LEU A O 1
ATOM 651 N N . GLY A 1 80 ? 8.660 -0.873 -25.026 1.00 90.19 80 GLY A N 1
ATOM 652 C CA . GLY A 1 80 ? 7.605 -1.097 -24.041 1.00 90.19 80 GLY A CA 1
ATOM 653 C C . GLY A 1 80 ? 7.938 -2.149 -22.983 1.00 90.19 80 GLY A C 1
ATOM 654 O O . GLY A 1 80 ? 7.013 -2.673 -22.377 1.00 90.19 80 GLY A O 1
ATOM 655 N N . ARG A 1 81 ? 9.214 -2.496 -22.782 1.00 90.31 81 ARG A N 1
ATOM 656 C CA . ARG A 1 81 ? 9.743 -3.445 -21.779 1.00 90.31 81 ARG A CA 1
ATOM 657 C C . ARG A 1 81 ? 11.116 -3.001 -21.250 1.00 90.31 81 ARG A C 1
ATOM 659 O O . ARG A 1 81 ? 11.929 -3.841 -20.888 1.00 90.31 81 ARG A O 1
ATOM 666 N N . ALA A 1 82 ? 11.410 -1.706 -21.330 1.00 94.81 82 ALA A N 1
ATOM 667 C CA . ALA A 1 82 ? 12.731 -1.157 -21.045 1.00 94.81 82 ALA A CA 1
ATOM 668 C C . ALA A 1 82 ? 12.981 -0.877 -19.554 1.00 94.81 82 ALA A C 1
ATOM 670 O O . ALA A 1 82 ? 14.114 -0.584 -19.200 1.00 94.81 82 ALA A O 1
ATOM 671 N N . GLU A 1 83 ? 11.961 -0.973 -18.698 1.00 96.31 83 GLU A N 1
ATOM 672 C CA . GLU A 1 83 ? 11.977 -0.604 -17.279 1.00 96.31 83 GLU A CA 1
ATOM 673 C C . GLU A 1 83 ? 13.211 -1.149 -16.570 1.00 96.31 83 GLU A C 1
ATOM 675 O O . GLU A 1 83 ? 13.983 -0.310 -16.126 1.00 96.31 83 GLU A O 1
ATOM 680 N N . PRO A 1 84 ? 13.504 -2.465 -16.535 1.00 95.81 84 PRO A N 1
ATOM 681 C CA . PRO A 1 84 ? 14.639 -2.969 -15.764 1.00 95.81 84 PRO A CA 1
ATOM 682 C C . PRO A 1 84 ? 16.004 -2.812 -16.467 1.00 95.81 84 PRO A C 1
ATOM 684 O O . PRO A 1 84 ? 17.019 -3.257 -15.946 1.00 95.81 84 PRO A O 1
ATOM 687 N N . HIS A 1 85 ? 16.076 -2.255 -17.682 1.00 95.62 85 HIS A N 1
ATOM 688 C CA . HIS A 1 85 ? 17.336 -2.187 -18.446 1.00 95.62 85 HIS A CA 1
ATOM 689 C C . HIS A 1 85 ? 17.289 -1.163 -19.591 1.00 95.62 85 HIS A C 1
ATOM 691 O O . HIS A 1 85 ? 17.510 -1.485 -20.766 1.00 95.62 85 HIS A O 1
ATOM 697 N N . VAL A 1 86 ? 17.016 0.098 -19.260 1.00 96.25 86 VAL A N 1
ATOM 698 C CA . VAL A 1 86 ? 16.717 1.172 -20.223 1.00 96.25 86 VAL A CA 1
ATOM 699 C C . VAL A 1 86 ? 17.815 1.322 -21.269 1.00 96.25 86 VAL A C 1
ATOM 701 O O . VAL A 1 86 ? 17.556 1.243 -22.475 1.00 96.25 86 VAL A O 1
ATOM 704 N N . TYR A 1 87 ? 19.059 1.479 -20.811 1.00 94.31 87 TYR A N 1
ATOM 705 C CA . TYR A 1 87 ? 20.203 1.652 -21.699 1.00 94.31 87 TYR A CA 1
ATOM 706 C C . TYR A 1 87 ? 20.422 0.439 -22.607 1.00 94.31 87 TYR A C 1
ATOM 708 O O . TYR A 1 87 ? 20.631 0.601 -23.809 1.00 94.31 87 TYR A O 1
ATOM 716 N N . ALA A 1 88 ? 20.341 -0.784 -22.069 1.00 93.62 88 ALA A N 1
ATOM 717 C CA . ALA A 1 88 ? 20.541 -1.994 -22.862 1.00 93.62 88 ALA A CA 1
ATOM 718 C C . ALA A 1 88 ? 19.468 -2.148 -23.949 1.00 93.62 88 ALA A C 1
ATOM 720 O O . ALA A 1 88 ? 19.796 -2.541 -25.072 1.00 93.62 88 ALA A O 1
ATOM 721 N N . ASN A 1 89 ? 18.211 -1.798 -23.649 1.00 94.38 89 ASN A N 1
ATOM 722 C CA . ASN A 1 89 ? 17.116 -1.848 -24.617 1.00 94.38 89 ASN A CA 1
ATOM 723 C C . ASN A 1 89 ? 17.365 -0.881 -25.783 1.00 94.38 89 ASN A C 1
ATOM 725 O O . ASN A 1 89 ? 17.446 -1.316 -26.933 1.00 94.38 89 ASN A O 1
ATOM 729 N N . LEU A 1 90 ? 17.602 0.402 -25.479 1.00 94.69 90 LEU A N 1
ATOM 730 C CA . LEU A 1 90 ? 17.903 1.429 -26.482 1.00 94.69 90 LEU A CA 1
ATOM 731 C C . LEU A 1 90 ? 19.137 1.062 -27.314 1.00 94.69 90 LEU A C 1
ATOM 733 O O . LEU A 1 90 ? 19.094 1.087 -28.545 1.00 94.69 90 LEU A O 1
ATOM 737 N N . LYS A 1 91 ? 20.223 0.651 -26.650 1.00 93.06 91 LYS A N 1
ATOM 738 C CA . LYS A 1 91 ? 21.481 0.256 -27.294 1.00 93.06 91 LYS A CA 1
ATOM 739 C C . LYS A 1 91 ? 21.258 -0.879 -28.288 1.00 93.06 91 LYS A C 1
ATOM 741 O O . LYS A 1 91 ? 21.796 -0.833 -29.391 1.00 93.06 91 LYS A O 1
ATOM 746 N N . ASN A 1 92 ? 20.477 -1.895 -27.927 1.00 92.62 92 ASN A N 1
ATOM 747 C CA . ASN A 1 92 ? 20.243 -3.038 -28.804 1.00 92.62 92 ASN A CA 1
ATOM 748 C C . ASN A 1 92 ? 19.396 -2.672 -30.026 1.00 92.62 92 ASN A C 1
ATOM 750 O O . ASN A 1 92 ? 19.732 -3.103 -31.129 1.00 92.62 92 ASN A O 1
ATOM 754 N N . VAL A 1 93 ? 18.363 -1.839 -29.866 1.00 94.69 93 VAL A N 1
ATOM 755 C CA . VAL A 1 93 ? 17.565 -1.359 -31.006 1.00 94.69 93 VAL A CA 1
ATOM 756 C C . VAL A 1 93 ? 18.423 -0.514 -31.951 1.00 94.69 93 VAL A C 1
ATOM 758 O O . VAL A 1 93 ? 18.436 -0.769 -33.156 1.00 94.69 93 VAL A O 1
ATOM 761 N N . ILE A 1 94 ? 19.212 0.420 -31.410 1.00 94.69 94 ILE A N 1
ATOM 762 C CA . ILE A 1 94 ? 20.145 1.248 -32.188 1.00 94.69 94 ILE A CA 1
ATOM 763 C C . ILE A 1 94 ? 21.182 0.381 -32.911 1.00 94.69 94 ILE A C 1
ATOM 765 O O . ILE A 1 94 ? 21.462 0.619 -34.081 1.00 94.69 94 ILE A O 1
ATOM 769 N N . ASN A 1 95 ? 21.730 -0.647 -32.256 1.00 92.94 95 ASN A N 1
ATOM 770 C CA . ASN A 1 95 ? 22.693 -1.571 -32.862 1.00 92.94 95 ASN A CA 1
ATOM 771 C C . ASN A 1 95 ? 22.101 -2.360 -34.031 1.00 92.94 95 ASN A C 1
ATOM 773 O O . ASN A 1 95 ? 22.756 -2.501 -35.063 1.00 92.94 95 ASN A O 1
ATOM 777 N N . ILE A 1 96 ? 20.883 -2.886 -33.881 1.00 93.00 96 ILE A N 1
ATOM 778 C CA . ILE A 1 96 ? 20.200 -3.627 -34.950 1.00 93.00 96 ILE A CA 1
ATOM 779 C C . ILE A 1 96 ? 19.944 -2.703 -36.141 1.00 93.00 96 ILE A C 1
ATOM 781 O O . ILE A 1 96 ? 20.278 -3.049 -37.275 1.00 93.00 96 ILE A O 1
ATOM 785 N N . LEU A 1 97 ? 19.418 -1.508 -35.877 1.00 93.19 97 LEU A N 1
ATOM 786 C CA . LEU A 1 97 ? 19.113 -0.533 -36.915 1.00 93.19 97 LEU A CA 1
ATOM 787 C C . LEU A 1 97 ? 20.383 0.003 -37.592 1.00 93.19 97 LEU A C 1
ATOM 789 O O . LEU A 1 97 ? 20.445 0.079 -38.813 1.00 93.19 97 LEU A O 1
ATOM 793 N N . GLY A 1 98 ? 21.436 0.283 -36.823 1.00 92.56 98 GLY A N 1
ATOM 794 C CA . GLY A 1 98 ? 22.737 0.697 -37.345 1.00 92.56 98 GLY A CA 1
ATOM 795 C C . GLY A 1 98 ? 23.341 -0.346 -38.280 1.00 92.56 98 GLY A C 1
ATOM 796 O O . GLY A 1 98 ? 23.758 -0.004 -39.382 1.00 92.56 98 GLY A O 1
ATOM 797 N N . ARG A 1 99 ? 23.292 -1.634 -37.908 1.00 91.56 99 ARG A N 1
ATOM 798 C CA . ARG A 1 99 ? 23.724 -2.738 -38.784 1.00 91.56 99 ARG A CA 1
ATOM 799 C C . ARG A 1 99 ? 22.919 -2.799 -40.080 1.00 91.56 99 ARG A C 1
ATOM 801 O O . ARG A 1 99 ? 23.516 -2.987 -41.134 1.00 91.56 99 ARG A O 1
ATOM 808 N N . ALA A 1 100 ? 21.599 -2.616 -40.010 1.00 91.31 100 ALA A N 1
ATOM 809 C CA . ALA A 1 100 ? 20.740 -2.593 -41.194 1.00 91.31 100 ALA A CA 1
ATOM 810 C C . ALA A 1 100 ? 21.060 -1.418 -42.139 1.00 91.31 100 ALA A C 1
ATOM 812 O O . ALA A 1 100 ? 20.929 -1.560 -43.350 1.00 91.31 100 ALA A O 1
ATOM 813 N N . LEU A 1 101 ? 21.520 -0.289 -41.591 1.00 92.44 101 LEU A N 1
ATOM 814 C CA . LEU A 1 101 ? 21.871 0.926 -42.335 1.00 92.44 101 LEU A CA 1
ATOM 815 C C . LEU A 1 101 ? 23.368 1.047 -42.678 1.00 92.44 101 LEU A C 1
ATOM 817 O O . LEU A 1 101 ? 23.790 2.059 -43.232 1.00 92.44 101 LEU A O 1
ATOM 821 N N . GLY A 1 102 ? 24.203 0.072 -42.301 1.00 90.81 102 GLY A N 1
ATOM 822 C CA . GLY A 1 102 ? 25.661 0.167 -42.452 1.00 90.81 102 GLY A CA 1
ATOM 823 C C . GLY A 1 102 ? 26.322 1.262 -41.597 1.00 90.81 102 GLY A C 1
ATOM 824 O O . GLY A 1 102 ? 27.437 1.687 -41.897 1.00 90.81 102 GLY A O 1
ATOM 825 N N . LYS A 1 103 ? 25.658 1.731 -40.534 1.00 88.19 103 LYS A N 1
ATOM 826 C CA . LYS A 1 103 ? 26.176 2.731 -39.591 1.00 88.19 103 LYS A CA 1
ATOM 827 C C . LYS A 1 103 ? 26.835 2.051 -38.385 1.00 88.19 103 LYS A C 1
ATOM 829 O O . LYS A 1 103 ? 26.277 1.129 -37.788 1.00 88.19 103 LYS A O 1
ATOM 834 N N . ALA A 1 104 ? 28.010 2.538 -37.990 1.00 78.50 104 ALA A N 1
ATOM 835 C CA . ALA A 1 104 ? 28.649 2.133 -36.741 1.00 78.50 104 ALA A CA 1
ATOM 836 C C . ALA A 1 104 ? 27.963 2.801 -35.539 1.00 78.50 104 ALA A C 1
ATOM 838 O O . ALA A 1 104 ? 27.587 3.973 -35.600 1.00 78.50 104 ALA A O 1
ATOM 839 N N . VAL A 1 105 ? 27.836 2.066 -34.434 1.00 72.69 105 VAL A N 1
ATOM 840 C CA . VAL A 1 105 ? 27.279 2.580 -33.178 1.00 72.69 105 VAL A CA 1
ATOM 841 C C . VAL A 1 105 ? 28.411 2.779 -32.182 1.00 72.69 105 VAL A C 1
ATOM 843 O O . VAL A 1 105 ? 29.106 1.828 -31.825 1.00 72.69 105 VAL A O 1
ATOM 846 N N . ALA A 1 106 ? 28.593 4.017 -31.725 1.00 71.12 106 ALA A N 1
ATOM 847 C CA . ALA A 1 106 ? 29.496 4.310 -30.623 1.00 71.12 106 ALA A CA 1
ATOM 848 C C . ALA A 1 106 ? 28.858 3.844 -29.306 1.00 71.12 106 ALA A C 1
ATOM 850 O O . ALA A 1 106 ? 27.712 4.180 -29.009 1.00 71.12 106 ALA A O 1
ATOM 851 N N . LEU A 1 107 ? 29.598 3.054 -28.527 1.00 65.38 107 LEU A N 1
ATOM 852 C CA . LEU A 1 107 ? 29.176 2.623 -27.199 1.00 65.38 107 LEU A CA 1
ATOM 853 C C . LEU A 1 107 ? 29.709 3.594 -26.160 1.00 65.38 107 LEU A C 1
ATOM 855 O O . LEU A 1 107 ? 30.901 3.885 -26.130 1.00 65.38 107 LEU A O 1
ATOM 859 N N . ASP A 1 108 ? 28.828 4.031 -25.277 1.00 69.06 108 ASP A N 1
ATOM 860 C CA . ASP A 1 108 ? 29.202 4.819 -24.119 1.00 69.06 108 ASP A CA 1
ATOM 861 C C . ASP A 1 108 ? 29.085 3.958 -22.860 1.00 69.06 108 ASP A C 1
ATOM 863 O O . ASP A 1 108 ? 27.998 3.582 -22.430 1.00 69.06 108 ASP A O 1
ATOM 867 N N . THR A 1 109 ? 30.236 3.618 -22.287 1.00 67.25 109 THR A N 1
ATOM 868 C CA . THR A 1 109 ? 30.363 2.724 -21.132 1.00 67.25 109 THR A CA 1
ATOM 869 C C . THR A 1 109 ? 30.616 3.480 -19.829 1.00 67.25 109 THR A C 1
ATOM 871 O O . THR A 1 109 ? 31.122 2.892 -18.875 1.00 67.25 109 THR A O 1
ATOM 874 N N . ARG A 1 110 ? 30.315 4.785 -19.772 1.00 69.75 110 ARG A N 1
ATOM 875 C CA . ARG A 1 110 ? 30.610 5.624 -18.597 1.00 69.75 110 ARG A CA 1
ATOM 876 C C . ARG A 1 110 ? 29.871 5.196 -17.326 1.00 69.75 110 ARG A C 1
ATOM 878 O O . ARG A 1 110 ? 30.376 5.451 -16.238 1.00 69.75 110 ARG A O 1
ATOM 885 N N . MET A 1 111 ? 28.703 4.560 -17.445 1.00 76.19 111 MET A N 1
ATOM 886 C CA . MET A 1 111 ? 27.853 4.196 -16.305 1.00 76.19 111 MET A CA 1
ATOM 887 C C . MET A 1 111 ? 27.602 2.681 -16.239 1.00 76.19 111 MET A C 1
ATOM 889 O O . MET A 1 111 ? 27.342 2.066 -17.279 1.00 76.19 111 MET A O 1
ATOM 893 N N . PRO A 1 112 ? 27.621 2.071 -15.039 1.00 84.44 112 PRO A N 1
ATOM 894 C CA . PRO A 1 112 ? 27.272 0.667 -14.855 1.00 84.44 112 PRO A CA 1
ATOM 895 C C . PRO A 1 112 ? 25.765 0.478 -15.070 1.00 84.44 112 PRO A C 1
ATOM 897 O O . PRO A 1 112 ? 24.963 0.695 -14.167 1.00 84.44 112 PRO A O 1
ATOM 900 N N . CYS A 1 113 ? 25.376 0.090 -16.282 1.00 88.38 113 CYS A N 1
ATOM 901 C CA . CYS A 1 113 ? 23.984 -0.185 -16.638 1.00 88.38 113 CYS A CA 1
ATOM 902 C C . CYS A 1 113 ? 23.732 -1.701 -16.616 1.00 88.38 113 CYS A C 1
ATOM 904 O O . CYS A 1 113 ? 24.617 -2.448 -17.044 1.00 88.38 113 CYS A O 1
ATOM 906 N N . PRO A 1 114 ? 22.560 -2.170 -16.154 1.00 92.00 114 PRO A N 1
ATOM 907 C CA . PRO A 1 114 ? 22.197 -3.579 -16.268 1.00 92.00 114 PRO A CA 1
ATOM 908 C C . PRO A 1 114 ? 21.960 -3.960 -17.734 1.00 92.00 114 PRO A C 1
ATOM 910 O O . PRO A 1 114 ? 21.444 -3.163 -18.527 1.00 92.00 114 PRO A O 1
ATOM 913 N N . ASP A 1 115 ? 22.325 -5.187 -18.098 1.00 91.75 115 ASP A N 1
ATOM 914 C CA . ASP A 1 115 ? 21.818 -5.807 -19.321 1.00 91.75 115 ASP A CA 1
ATOM 915 C C . ASP A 1 115 ? 20.394 -6.381 -19.140 1.00 91.75 115 ASP A C 1
ATOM 917 O O . ASP A 1 115 ? 19.780 -6.272 -18.078 1.00 91.75 115 ASP A O 1
ATOM 921 N N . PHE A 1 116 ? 19.843 -6.976 -20.203 1.00 89.06 116 PHE A N 1
ATOM 922 C CA . PHE A 1 116 ? 18.487 -7.538 -20.200 1.00 89.06 116 PHE A CA 1
ATOM 923 C C . PHE A 1 116 ? 18.265 -8.597 -19.121 1.00 89.06 116 PHE A C 1
ATOM 925 O O . PHE A 1 116 ? 17.188 -8.643 -18.532 1.00 89.06 116 PHE A O 1
ATOM 932 N N . LYS A 1 117 ? 19.245 -9.480 -18.919 1.00 91.94 117 LYS A N 1
ATOM 933 C CA . LYS A 1 117 ? 19.138 -10.571 -17.957 1.00 91.94 117 LYS A CA 1
ATOM 934 C C . LYS A 1 117 ? 19.420 -10.043 -16.555 1.00 91.94 117 LYS A C 1
ATOM 936 O O . LYS A 1 117 ? 18.638 -10.294 -15.646 1.00 91.94 117 LYS A O 1
ATOM 941 N N . GLU A 1 118 ? 20.476 -9.246 -16.416 1.00 92.94 118 GLU A N 1
ATOM 942 C CA . GLU A 1 118 ? 20.872 -8.644 -15.147 1.00 92.94 118 GLU A CA 1
ATOM 943 C C . GLU A 1 118 ? 19.751 -7.813 -14.518 1.00 92.94 118 GLU A C 1
ATOM 945 O O . GLU A 1 118 ? 19.575 -7.885 -13.310 1.00 92.94 118 GLU A O 1
ATOM 950 N N . GLY A 1 119 ? 18.975 -7.053 -15.300 1.00 93.75 119 GLY A N 1
ATOM 951 C CA . GLY A 1 119 ? 17.871 -6.255 -14.752 1.00 93.75 119 GLY A CA 1
ATOM 952 C C . GLY A 1 119 ? 16.826 -7.100 -14.011 1.00 93.75 119 GLY A C 1
ATOM 953 O O . GLY A 1 119 ? 16.410 -6.757 -12.905 1.00 93.75 119 GLY A O 1
ATOM 954 N N . PHE A 1 120 ? 16.442 -8.249 -14.577 1.00 93.56 120 PHE A N 1
ATOM 955 C CA . PHE A 1 120 ? 15.529 -9.179 -13.904 1.00 93.56 120 PHE A CA 1
ATOM 956 C C . PHE A 1 120 ? 16.213 -9.905 -12.739 1.00 93.56 120 PHE A C 1
ATOM 958 O O . PHE A 1 120 ? 15.637 -9.965 -11.658 1.00 93.56 120 PHE A O 1
ATOM 965 N N . ASP A 1 121 ? 17.455 -10.366 -12.918 1.00 95.00 121 ASP A N 1
ATOM 966 C CA . ASP A 1 121 ? 18.208 -11.065 -11.868 1.00 95.00 121 ASP A CA 1
ATOM 967 C C . ASP A 1 121 ? 18.432 -10.172 -10.624 1.00 95.00 121 ASP A C 1
ATOM 969 O O . ASP A 1 121 ? 18.357 -10.652 -9.492 1.00 95.00 121 ASP A O 1
ATOM 973 N N . ILE A 1 122 ? 18.676 -8.864 -10.807 1.00 95.25 122 ILE A N 1
ATOM 974 C CA . ILE A 1 122 ? 18.811 -7.891 -9.708 1.00 95.25 122 ILE A CA 1
ATOM 975 C C . ILE A 1 122 ? 17.485 -7.754 -8.957 1.00 95.25 122 ILE A C 1
ATOM 977 O O . ILE A 1 122 ? 17.473 -7.827 -7.728 1.00 95.25 122 ILE A O 1
ATOM 981 N N . LEU A 1 123 ? 16.370 -7.579 -9.674 1.00 95.94 123 LEU A N 1
ATOM 982 C CA . LEU A 1 123 ? 15.056 -7.466 -9.044 1.00 95.94 123 LEU A CA 1
ATOM 983 C C . LEU A 1 123 ? 14.687 -8.745 -8.281 1.00 95.94 123 LEU A C 1
ATOM 985 O O . LEU A 1 123 ? 14.244 -8.656 -7.138 1.00 95.94 123 LEU A O 1
ATOM 989 N N . ASP A 1 124 ? 14.923 -9.919 -8.866 1.00 95.94 124 ASP A N 1
ATOM 990 C CA . ASP A 1 124 ? 14.679 -11.208 -8.214 1.00 95.94 124 ASP A CA 1
ATOM 991 C C . ASP A 1 124 ? 15.555 -11.379 -6.966 1.00 95.94 124 ASP A C 1
ATOM 993 O O . ASP A 1 124 ? 15.079 -11.833 -5.923 1.00 95.94 124 ASP A O 1
ATOM 997 N N . SER A 1 125 ? 16.827 -10.975 -7.034 1.00 95.62 125 SER A N 1
ATOM 998 C CA . SER A 1 125 ? 17.744 -10.967 -5.889 1.00 95.62 125 SER A CA 1
ATOM 999 C C . SER A 1 125 ? 17.233 -10.063 -4.763 1.00 95.62 125 SER A C 1
ATOM 1001 O O . SER A 1 125 ? 17.114 -10.505 -3.617 1.00 95.62 125 SER A O 1
ATOM 1003 N N . HIS A 1 126 ? 16.846 -8.823 -5.081 1.00 96.06 126 HIS A N 1
ATOM 1004 C CA . HIS A 1 126 ? 16.285 -7.886 -4.105 1.00 96.06 126 HIS A CA 1
ATOM 1005 C C . HIS A 1 126 ? 14.974 -8.409 -3.506 1.00 96.06 126 HIS A C 1
ATOM 1007 O O . HIS A 1 126 ? 14.796 -8.373 -2.288 1.00 96.06 126 HIS A O 1
ATOM 1013 N N . ALA A 1 127 ? 14.083 -8.961 -4.332 1.00 97.56 127 ALA A N 1
ATOM 1014 C CA . ALA A 1 127 ? 12.838 -9.568 -3.883 1.00 97.56 127 ALA A CA 1
ATOM 1015 C C . ALA A 1 127 ? 13.089 -10.747 -2.936 1.00 97.56 127 ALA A C 1
ATOM 1017 O O . ALA A 1 127 ? 12.450 -10.828 -1.893 1.00 97.56 127 ALA A O 1
ATOM 1018 N N . ASN A 1 128 ? 14.038 -11.632 -3.251 1.00 96.75 128 ASN A N 1
ATOM 1019 C CA . ASN A 1 128 ? 14.384 -12.767 -2.395 1.00 96.75 128 ASN A CA 1
ATOM 1020 C C . ASN A 1 128 ? 15.004 -12.332 -1.062 1.00 96.75 128 ASN A C 1
ATOM 1022 O O . ASN A 1 128 ? 14.671 -12.887 -0.012 1.00 96.75 128 ASN A O 1
ATOM 1026 N N . ASN A 1 129 ? 15.883 -11.328 -1.100 1.00 95.25 129 ASN A N 1
ATOM 1027 C CA . ASN A 1 129 ? 16.525 -10.789 0.092 1.00 95.25 129 ASN A CA 1
ATOM 1028 C C . ASN A 1 129 ? 15.496 -10.177 1.055 1.00 95.25 129 ASN A C 1
ATOM 1030 O O . ASN A 1 129 ? 15.511 -10.467 2.249 1.00 95.25 129 ASN A O 1
ATOM 1034 N N . ILE A 1 130 ? 14.574 -9.375 0.516 1.00 96.81 130 ILE A N 1
ATOM 1035 C CA . ILE A 1 130 ? 13.596 -8.615 1.299 1.00 96.81 130 ILE A CA 1
ATOM 1036 C C . ILE A 1 130 ? 12.405 -9.490 1.684 1.00 96.81 130 ILE A C 1
ATOM 1038 O O . ILE A 1 130 ? 12.069 -9.601 2.854 1.00 96.81 130 ILE A O 1
ATOM 1042 N N . LEU A 1 131 ? 11.763 -10.132 0.711 1.00 98.00 131 LEU A N 1
ATOM 1043 C CA . LEU A 1 131 ? 10.470 -10.797 0.879 1.00 98.00 131 LEU A CA 1
ATOM 1044 C C . LEU A 1 131 ? 10.588 -12.304 1.164 1.00 98.00 131 LEU A C 1
ATOM 1046 O O . LEU A 1 131 ? 9.576 -12.951 1.418 1.00 98.00 131 LEU A O 1
ATOM 1050 N N . GLY A 1 132 ? 11.799 -12.868 1.146 1.00 96.31 132 GLY A N 1
ATOM 1051 C CA . GLY A 1 132 ? 12.043 -14.306 1.301 1.00 96.31 132 GLY A CA 1
ATOM 1052 C C . GLY A 1 132 ? 12.084 -15.058 -0.031 1.00 96.31 132 GLY A C 1
ATOM 1053 O O . GLY A 1 132 ? 11.806 -14.500 -1.090 1.00 96.31 132 GLY A O 1
ATOM 1054 N N . SER A 1 133 ? 12.463 -16.333 0.003 1.00 93.75 133 SER A N 1
ATOM 1055 C CA . SER A 1 133 ? 12.556 -17.168 -1.201 1.00 93.75 133 SER A CA 1
ATOM 1056 C C . SER A 1 133 ? 11.180 -17.443 -1.830 1.00 93.75 133 SER A C 1
ATOM 1058 O O . SER A 1 133 ? 10.146 -17.330 -1.176 1.00 93.75 133 SER A O 1
ATOM 1060 N N . ILE A 1 134 ? 11.159 -17.758 -3.127 1.00 92.75 134 ILE A N 1
ATOM 1061 C CA . ILE A 1 134 ? 9.935 -18.191 -3.817 1.00 92.75 134 ILE A CA 1
ATOM 1062 C C . ILE A 1 134 ? 9.558 -19.623 -3.418 1.00 92.75 134 ILE A C 1
ATOM 1064 O O . ILE A 1 134 ? 10.430 -20.447 -3.135 1.00 92.75 134 ILE A O 1
ATOM 1068 N N . GLN A 1 135 ? 8.265 -19.951 -3.471 1.00 87.06 135 GLN A N 1
ATOM 1069 C CA . GLN A 1 135 ? 7.821 -21.337 -3.337 1.00 87.06 135 GLN A CA 1
ATOM 1070 C C . GLN A 1 135 ? 8.043 -22.109 -4.643 1.00 87.06 135 GLN A C 1
ATOM 1072 O O . GLN A 1 135 ? 8.076 -21.538 -5.733 1.00 87.06 135 GLN A O 1
ATOM 1077 N N . LYS A 1 136 ? 8.146 -23.441 -4.548 1.00 83.19 136 LYS A N 1
ATOM 1078 C CA . LYS A 1 136 ? 8.446 -24.318 -5.694 1.00 83.19 136 LYS A CA 1
ATOM 1079 C C . LYS A 1 136 ? 7.465 -24.165 -6.863 1.00 83.19 136 LYS A C 1
ATOM 1081 O O . LYS A 1 136 ? 7.866 -24.331 -8.011 1.00 83.19 136 LYS A O 1
ATOM 1086 N N . ASP A 1 137 ? 6.193 -23.901 -6.581 1.00 90.81 137 ASP A N 1
ATOM 1087 C CA . ASP A 1 137 ? 5.129 -23.840 -7.585 1.00 90.81 137 ASP A CA 1
ATOM 1088 C C . ASP A 1 137 ? 4.515 -22.443 -7.759 1.00 90.81 137 ASP A C 1
ATOM 1090 O O . ASP A 1 137 ? 3.609 -22.280 -8.580 1.00 90.81 137 ASP A O 1
ATOM 1094 N N . ARG A 1 138 ? 5.015 -21.428 -7.039 1.00 94.56 138 ARG A N 1
ATOM 1095 C CA . ARG A 1 138 ? 4.487 -20.061 -7.080 1.00 94.56 138 ARG A CA 1
ATOM 1096 C C . ARG A 1 138 ? 5.590 -19.011 -6.934 1.00 94.56 138 ARG A C 1
ATOM 1098 O O . ARG A 1 138 ? 6.285 -18.973 -5.923 1.00 94.56 138 ARG A O 1
ATOM 1105 N N . VAL A 1 139 ? 5.691 -18.119 -7.923 1.00 94.50 139 VAL A N 1
ATOM 1106 C CA . VAL A 1 139 ? 6.697 -17.036 -7.943 1.00 94.50 139 VAL A CA 1
ATOM 1107 C C . VAL A 1 139 ? 6.283 -15.852 -7.061 1.00 94.50 139 VAL A C 1
ATOM 1109 O O . VAL A 1 139 ? 7.093 -15.324 -6.302 1.00 94.50 139 VAL A O 1
ATOM 1112 N N . THR A 1 140 ? 5.019 -15.430 -7.143 1.00 97.44 140 THR A N 1
ATOM 1113 C CA . THR A 1 140 ? 4.492 -14.308 -6.354 1.00 97.44 140 THR A CA 1
ATOM 1114 C C . THR A 1 140 ? 4.209 -14.738 -4.918 1.00 97.44 140 THR A C 1
ATOM 1116 O O . THR A 1 140 ? 3.541 -15.748 -4.680 1.00 97.44 140 THR A O 1
ATOM 1119 N N . ARG A 1 141 ? 4.680 -13.949 -3.953 1.00 98.38 141 ARG A N 1
ATOM 1120 C CA . ARG A 1 141 ? 4.517 -14.242 -2.526 1.00 98.38 141 ARG A CA 1
ATOM 1121 C C . ARG A 1 141 ? 3.158 -13.789 -2.000 1.00 98.38 141 ARG A C 1
ATOM 1123 O O . ARG A 1 141 ? 2.568 -12.847 -2.528 1.00 98.38 141 ARG A O 1
ATOM 1130 N N . ILE A 1 142 ? 2.674 -14.423 -0.939 1.00 98.69 142 ILE A N 1
ATOM 1131 C CA . ILE A 1 142 ? 1.459 -14.021 -0.228 1.00 98.69 142 ILE A CA 1
ATOM 1132 C C . ILE A 1 142 ? 1.833 -13.513 1.159 1.00 98.69 142 ILE A C 1
ATOM 1134 O O . ILE A 1 142 ? 2.334 -14.256 2.004 1.00 98.69 142 ILE A O 1
ATOM 1138 N N . MET A 1 143 ? 1.523 -12.244 1.401 1.00 98.81 143 MET A N 1
ATOM 1139 C CA . MET A 1 143 ? 1.568 -11.630 2.719 1.00 98.81 143 MET A CA 1
ATOM 1140 C C . MET A 1 143 ? 0.173 -11.656 3.340 1.00 98.81 143 MET A C 1
ATOM 1142 O O . MET A 1 143 ? -0.802 -11.283 2.690 1.00 98.81 143 MET A O 1
ATOM 1146 N N . VAL A 1 144 ? 0.051 -12.052 4.604 1.00 98.62 144 VAL A N 1
ATOM 1147 C CA . VAL A 1 144 ? -1.238 -12.075 5.308 1.00 98.62 144 VAL A CA 1
ATOM 1148 C C . VAL A 1 144 ? -1.145 -11.254 6.579 1.00 98.62 144 VAL A C 1
ATOM 1150 O O . VAL A 1 144 ? -0.269 -11.471 7.410 1.00 98.62 144 VAL A O 1
ATOM 1153 N N . THR A 1 145 ? -2.077 -10.319 6.749 1.00 98.06 145 THR A N 1
ATOM 1154 C CA . THR A 1 145 ? -2.237 -9.616 8.026 1.00 98.06 145 THR A CA 1
ATOM 1155 C C . THR A 1 145 ? -2.834 -10.564 9.055 1.00 98.06 145 THR A C 1
ATOM 1157 O O . THR A 1 145 ? -3.939 -11.069 8.844 1.00 98.06 145 THR A O 1
ATOM 1160 N N . LEU A 1 146 ? -2.140 -10.778 10.170 1.00 96.94 146 LEU A N 1
ATOM 1161 C CA . LEU A 1 146 ? -2.625 -11.667 11.219 1.00 96.94 146 LEU A CA 1
ATOM 1162 C C . LEU A 1 146 ? -3.738 -11.008 12.054 1.00 96.94 146 LEU A C 1
ATOM 1164 O O . LEU A 1 146 ? -3.663 -9.814 12.369 1.00 96.94 146 LEU A O 1
ATOM 1168 N N . PRO A 1 147 ? -4.804 -11.752 12.401 1.00 94.44 147 PRO A N 1
ATOM 1169 C CA . PRO A 1 147 ? -5.756 -11.320 13.413 1.00 94.44 147 PRO A CA 1
ATOM 1170 C C . PRO A 1 147 ? -5.188 -11.489 14.822 1.00 94.44 147 PRO A C 1
ATOM 1172 O O . PRO A 1 147 ? -4.259 -12.261 15.028 1.00 94.44 147 PRO A O 1
ATOM 1175 N N . SER A 1 148 ? -5.774 -10.794 15.800 1.00 91.62 148 SER A N 1
ATOM 1176 C CA . SER A 1 148 ? -5.320 -10.808 17.197 1.00 91.62 148 SER A CA 1
ATOM 1177 C C . SER A 1 148 ? -5.364 -12.225 17.789 1.00 91.62 148 SER A C 1
ATOM 1179 O O . SER A 1 148 ? -4.494 -12.595 18.571 1.00 91.62 148 SER A O 1
ATOM 1181 N N . GLU A 1 149 ? -6.322 -13.050 17.344 1.00 93.38 149 GLU A N 1
ATOM 1182 C CA . GLU A 1 149 ? -6.437 -14.460 17.744 1.00 93.38 149 GLU A CA 1
ATOM 1183 C C . GLU A 1 149 ? -5.196 -15.301 17.398 1.00 93.38 149 GLU A C 1
ATOM 1185 O O . GLU A 1 149 ? -4.916 -16.269 18.098 1.00 93.38 149 GLU A O 1
ATOM 1190 N N . ALA A 1 150 ? -4.407 -14.917 16.387 1.00 94.88 150 ALA A N 1
ATOM 1191 C CA . ALA A 1 150 ? -3.190 -15.635 15.990 1.00 94.88 150 ALA A CA 1
ATOM 1192 C C . ALA A 1 150 ? -2.109 -15.667 17.087 1.00 94.88 150 ALA A C 1
ATOM 1194 O O . ALA A 1 150 ? -1.179 -16.468 17.014 1.00 94.88 150 ALA A O 1
ATOM 1195 N N . ALA A 1 151 ? -2.221 -14.813 18.110 1.00 94.75 151 ALA A N 1
ATOM 1196 C CA . ALA A 1 151 ? -1.373 -14.877 19.296 1.00 94.75 151 ALA A CA 1
ATOM 1197 C C . ALA A 1 151 ? -1.667 -16.110 20.170 1.00 94.75 151 ALA A C 1
ATOM 1199 O O . ALA A 1 151 ? -0.761 -16.638 20.806 1.00 94.75 151 ALA A O 1
ATOM 1200 N N . ALA A 1 152 ? -2.916 -16.582 20.197 1.00 95.62 152 ALA A N 1
ATOM 1201 C CA . ALA A 1 152 ? -3.351 -17.714 21.020 1.00 95.62 152 ALA A CA 1
ATOM 1202 C C . ALA A 1 152 ? -3.664 -18.979 20.200 1.00 95.62 152 ALA A C 1
ATOM 1204 O O . ALA A 1 152 ? -3.672 -20.078 20.749 1.00 95.62 152 ALA A O 1
ATOM 1205 N N . ASP A 1 153 ? -3.921 -18.832 18.900 1.00 96.69 153 ASP A N 1
ATOM 1206 C CA . ASP A 1 153 ? -4.288 -19.918 17.995 1.00 96.69 153 ASP A CA 1
ATOM 1207 C C . ASP A 1 153 ? -3.116 -20.299 17.077 1.00 96.69 153 ASP A C 1
ATOM 1209 O O . ASP A 1 153 ? -2.946 -19.775 15.971 1.00 96.69 153 ASP A O 1
ATOM 1213 N N . TYR A 1 154 ? -2.300 -21.241 17.551 1.00 98.00 154 TYR A N 1
ATOM 1214 C CA . TYR A 1 154 ? -1.211 -21.824 16.770 1.00 98.00 154 TYR A CA 1
ATOM 1215 C C . TYR A 1 154 ? -1.714 -22.547 15.509 1.00 98.00 154 TYR A C 1
ATOM 1217 O O . TYR A 1 154 ? -1.065 -22.480 14.462 1.00 98.00 154 TYR A O 1
ATOM 1225 N N . GLU A 1 155 ? -2.868 -23.224 15.572 1.00 98.25 155 GLU A N 1
ATOM 1226 C CA . GLU A 1 155 ? -3.397 -23.987 14.435 1.00 98.25 155 GLU A CA 1
ATOM 1227 C C . GLU A 1 155 ? -3.770 -23.068 13.273 1.00 98.25 155 GLU A C 1
ATOM 1229 O O . GLU A 1 155 ? -3.509 -23.401 12.113 1.00 98.25 155 GLU A O 1
ATOM 1234 N N . LEU A 1 156 ? -4.334 -21.893 13.559 1.00 97.88 156 LEU A N 1
ATOM 1235 C CA . LEU A 1 156 ? -4.595 -20.877 12.545 1.00 97.88 156 LEU A CA 1
ATOM 1236 C C . LEU A 1 156 ? -3.306 -20.476 11.817 1.00 97.88 156 LEU A C 1
ATOM 1238 O O . LEU A 1 156 ? -3.278 -20.477 10.584 1.00 97.88 156 LEU A O 1
ATOM 1242 N N . VAL A 1 157 ? -2.239 -20.161 12.557 1.00 98.38 157 VAL A N 1
ATOM 1243 C CA . VAL A 1 157 ? -0.948 -19.749 11.978 1.00 98.38 157 VAL A CA 1
ATOM 1244 C C . VAL A 1 157 ? -0.325 -20.883 11.164 1.00 98.38 157 VAL A C 1
ATOM 1246 O O . VAL A 1 157 ? 0.080 -20.667 10.020 1.00 98.38 157 VAL A O 1
ATOM 1249 N N . TYR A 1 158 ? -0.322 -22.104 11.703 1.00 98.62 158 TYR A N 1
ATOM 1250 C CA . TYR A 1 158 ? 0.148 -23.299 11.005 1.00 98.62 158 TYR A CA 1
ATOM 1251 C C . TYR A 1 158 ? -0.585 -23.512 9.679 1.00 98.62 158 TYR A C 1
ATOM 1253 O O . TYR A 1 158 ? 0.043 -23.689 8.633 1.00 98.62 158 TYR A O 1
ATOM 1261 N N . ASN A 1 159 ? -1.917 -23.438 9.695 1.00 98.38 159 ASN A N 1
ATOM 1262 C CA . ASN A 1 159 ? -2.722 -23.608 8.492 1.00 98.38 159 ASN A CA 1
ATOM 1263 C C . ASN A 1 159 ? -2.509 -22.466 7.489 1.00 98.38 159 ASN A C 1
ATOM 1265 O O . ASN A 1 159 ? -2.459 -22.727 6.292 1.00 98.38 159 ASN A O 1
ATOM 1269 N N . LEU A 1 160 ? -2.319 -21.220 7.934 1.00 98.38 160 LEU A N 1
ATOM 1270 C CA . LEU A 1 160 ? -2.005 -20.104 7.035 1.00 98.38 160 LEU A CA 1
ATOM 1271 C C . LEU A 1 160 ? -0.703 -20.344 6.262 1.00 98.38 160 LEU A C 1
ATOM 1273 O O . LEU A 1 160 ? -0.692 -20.197 5.039 1.00 98.38 160 LEU A O 1
ATOM 1277 N N . ILE A 1 161 ? 0.372 -20.745 6.950 1.00 97.88 161 ILE A N 1
ATOM 1278 C CA . ILE A 1 161 ? 1.661 -21.051 6.307 1.00 97.88 161 ILE A CA 1
ATOM 1279 C C . ILE A 1 161 ? 1.503 -22.244 5.359 1.00 97.88 161 ILE A C 1
ATOM 1281 O O . ILE A 1 161 ? 1.899 -22.166 4.197 1.00 97.88 161 ILE A O 1
ATOM 1285 N N . LYS A 1 162 ? 0.850 -23.318 5.818 1.00 97.00 162 LYS A N 1
ATOM 1286 C CA . LYS A 1 162 ? 0.607 -24.529 5.023 1.00 97.00 162 LYS A CA 1
ATOM 1287 C C . LYS A 1 162 ? -0.162 -24.256 3.726 1.00 97.00 162 LYS A C 1
ATOM 1289 O O . LYS A 1 162 ? 0.165 -24.832 2.694 1.00 97.00 162 LYS A O 1
ATOM 1294 N N . GLU A 1 163 ? -1.173 -23.391 3.766 1.00 96.00 163 GLU A N 1
ATOM 1295 C CA . GLU A 1 163 ? -1.976 -23.021 2.589 1.00 96.00 163 GLU A CA 1
ATOM 1296 C C . GLU A 1 163 ? -1.265 -22.013 1.665 1.00 96.00 163 GLU A C 1
ATOM 1298 O O . GLU A 1 163 ? -1.734 -21.718 0.559 1.00 96.00 163 GLU A O 1
ATOM 1303 N N . GLY A 1 164 ? -0.101 -21.513 2.088 1.00 95.56 164 GLY A N 1
ATOM 1304 C CA . GLY A 1 164 ? 0.816 -20.750 1.256 1.00 95.56 164 GLY A CA 1
ATOM 1305 C C . GLY A 1 164 ? 0.980 -19.289 1.657 1.00 95.56 164 GLY A C 1
ATOM 1306 O O . GLY A 1 164 ? 1.216 -18.479 0.767 1.00 95.56 164 GLY A O 1
ATOM 1307 N N . MET A 1 165 ? 0.844 -18.925 2.932 1.00 98.06 165 MET A N 1
ATOM 1308 C CA . MET A 1 165 ? 1.366 -17.652 3.447 1.00 98.06 165 MET A CA 1
ATOM 1309 C C . MET A 1 165 ? 2.902 -17.695 3.475 1.00 98.06 165 MET A C 1
ATOM 1311 O O . MET A 1 165 ? 3.475 -18.594 4.081 1.00 98.06 165 MET A O 1
ATOM 1315 N N . ASP A 1 166 ? 3.553 -16.705 2.858 1.00 98.38 166 ASP A N 1
ATOM 1316 C CA . ASP A 1 166 ? 5.019 -16.541 2.864 1.00 98.38 166 ASP A CA 1
ATOM 1317 C C . ASP A 1 166 ? 5.481 -15.486 3.870 1.00 98.38 166 ASP A C 1
ATOM 1319 O O . ASP A 1 166 ? 6.603 -15.533 4.377 1.00 98.38 166 ASP A O 1
ATOM 1323 N N . ILE A 1 167 ? 4.631 -14.485 4.117 1.00 98.75 167 ILE A N 1
ATOM 1324 C CA . ILE A 1 167 ? 4.948 -13.353 4.984 1.00 98.75 167 ILE A CA 1
ATOM 1325 C C . ILE A 1 167 ? 3.780 -13.108 5.936 1.00 98.75 167 ILE A C 1
ATOM 1327 O O . ILE A 1 167 ? 2.660 -12.822 5.510 1.00 98.75 167 ILE A O 1
ATOM 1331 N N . ALA A 1 168 ? 4.045 -13.170 7.233 1.00 98.69 168 ALA A N 1
ATOM 1332 C CA . ALA A 1 168 ? 3.109 -12.752 8.261 1.00 98.69 168 ALA A CA 1
ATOM 1333 C C . ALA A 1 168 ? 3.272 -11.248 8.508 1.00 98.69 168 ALA A C 1
ATOM 1335 O O . ALA A 1 168 ? 4.357 -10.780 8.850 1.00 98.69 168 ALA A O 1
ATOM 1336 N N . ARG A 1 169 ? 2.193 -10.483 8.336 1.00 98.56 169 ARG A N 1
ATOM 1337 C CA . ARG A 1 169 ? 2.139 -9.059 8.675 1.00 98.56 169 ARG A CA 1
ATOM 1338 C C . ARG A 1 169 ? 1.487 -8.871 10.043 1.00 98.56 169 ARG A C 1
ATOM 1340 O O . ARG A 1 169 ? 0.314 -9.205 10.219 1.00 98.56 169 ARG A O 1
ATOM 1347 N N . ILE A 1 170 ? 2.216 -8.257 10.967 1.00 97.88 170 ILE A N 1
ATOM 1348 C CA . ILE A 1 170 ? 1.719 -7.775 12.260 1.00 97.88 170 ILE A CA 1
ATOM 1349 C C . ILE A 1 170 ? 1.547 -6.259 12.145 1.00 97.88 170 ILE A C 1
ATOM 1351 O O . ILE A 1 170 ? 2.453 -5.554 11.710 1.00 97.88 170 ILE A O 1
ATOM 1355 N N . ASN A 1 171 ? 0.362 -5.753 12.473 1.00 94.38 171 ASN A N 1
ATOM 1356 C CA . ASN A 1 171 ? 0.045 -4.332 12.352 1.00 94.38 171 ASN A CA 1
ATOM 1357 C C . ASN A 1 171 ? 0.159 -3.649 13.720 1.00 94.38 171 ASN A C 1
ATOM 1359 O O . ASN A 1 171 ? -0.753 -3.775 14.532 1.00 94.38 171 ASN A O 1
ATOM 1363 N N . CYS A 1 172 ? 1.224 -2.879 13.945 1.00 93.69 172 CYS A N 1
ATOM 1364 C CA . CYS A 1 172 ? 1.522 -2.269 15.244 1.00 93.69 172 CYS A CA 1
ATOM 1365 C C . CYS A 1 172 ? 0.592 -1.098 15.612 1.00 93.69 172 CYS A C 1
ATOM 1367 O O . CYS A 1 172 ? 0.680 -0.553 16.714 1.00 93.69 172 CYS A O 1
ATOM 1369 N N . ALA A 1 173 ? -0.336 -0.711 14.726 1.00 86.81 173 ALA A N 1
ATOM 1370 C CA . ALA A 1 173 ? -1.424 0.213 15.061 1.00 86.81 173 ALA A CA 1
ATOM 1371 C C . ALA A 1 173 ? -2.453 -0.391 16.034 1.00 86.81 173 ALA A C 1
ATOM 1373 O O . ALA A 1 173 ? -3.315 0.329 16.545 1.00 86.81 173 ALA A O 1
ATOM 1374 N N . HIS A 1 174 ? -2.396 -1.702 16.254 1.00 80.38 174 HIS A N 1
ATOM 1375 C CA . HIS A 1 174 ? -3.299 -2.451 17.111 1.00 80.38 174 HIS A CA 1
ATOM 1376 C C . HIS A 1 174 ? -2.500 -3.394 18.024 1.00 80.38 174 HIS A C 1
ATOM 1378 O O . HIS A 1 174 ? -1.319 -3.647 17.794 1.00 80.38 174 HIS A O 1
ATOM 1384 N N . GLU A 1 175 ? -3.174 -3.915 19.052 1.00 85.75 175 GLU A N 1
ATOM 1385 C CA . GLU A 1 175 ? -2.603 -4.844 20.033 1.00 85.75 175 GLU A CA 1
ATOM 1386 C C . GLU A 1 175 ? -1.418 -4.262 20.839 1.00 85.75 175 GLU A C 1
ATOM 1388 O O . GLU A 1 175 ? -1.156 -3.057 20.823 1.00 85.75 175 GLU A O 1
ATOM 1393 N N . ASP A 1 176 ? -0.773 -5.114 21.635 1.00 88.19 176 ASP A N 1
ATOM 1394 C CA . ASP A 1 176 ? 0.340 -4.762 22.511 1.00 88.19 176 ASP A CA 1
ATOM 1395 C C . ASP A 1 176 ? 1.546 -5.688 22.307 1.00 88.19 176 ASP A C 1
ATOM 1397 O O . ASP A 1 176 ? 1.485 -6.702 21.607 1.00 88.19 176 ASP A O 1
ATOM 1401 N N . LEU A 1 177 ? 2.646 -5.343 22.975 1.00 89.19 177 LEU A N 1
ATOM 1402 C CA . LEU A 1 177 ? 3.905 -6.078 22.922 1.00 89.19 177 LEU A CA 1
ATOM 1403 C C . LEU A 1 177 ? 3.753 -7.576 23.226 1.00 89.19 177 LEU A C 1
ATOM 1405 O O . LEU A 1 177 ? 4.371 -8.410 22.565 1.00 89.19 177 LEU A O 1
ATOM 1409 N N . SER A 1 178 ? 2.954 -7.922 24.238 1.00 91.38 178 SER A N 1
ATOM 1410 C CA . SER A 1 178 ? 2.783 -9.320 24.645 1.00 91.38 178 SER A CA 1
ATOM 1411 C C . SER A 1 178 ? 2.136 -10.134 23.528 1.00 91.38 178 SER A C 1
ATOM 1413 O O . SER A 1 178 ? 2.607 -11.216 23.182 1.00 91.38 178 SER A O 1
ATOM 1415 N N . THR A 1 179 ? 1.132 -9.541 22.887 1.00 94.25 179 THR A N 1
ATOM 1416 C CA . THR A 1 179 ? 0.394 -10.136 21.782 1.00 94.25 179 THR A CA 1
ATOM 1417 C C . THR A 1 179 ? 1.292 -10.325 20.559 1.00 94.25 179 THR A C 1
ATOM 1419 O O . THR A 1 179 ? 1.287 -11.396 19.951 1.00 94.25 179 THR A O 1
ATOM 1422 N N . TRP A 1 180 ? 2.103 -9.320 20.208 1.00 96.12 180 TRP A N 1
ATOM 1423 C CA . TRP A 1 180 ? 3.019 -9.412 19.067 1.00 96.12 180 TRP A CA 1
ATOM 1424 C C . TRP A 1 180 ? 4.083 -10.493 19.263 1.00 96.12 180 TRP A C 1
ATOM 1426 O O . TRP A 1 180 ? 4.345 -11.251 18.332 1.00 96.12 180 TRP A O 1
ATOM 1436 N N . ARG A 1 181 ? 4.653 -10.620 20.469 1.00 95.75 181 ARG A N 1
ATOM 1437 C CA . ARG A 1 181 ? 5.625 -11.683 20.779 1.00 95.75 181 ARG A CA 1
ATOM 1438 C C . ARG A 1 181 ? 5.020 -13.072 20.620 1.00 95.75 181 ARG A C 1
ATOM 1440 O O . ARG A 1 181 ? 5.595 -13.900 19.925 1.00 95.75 181 ARG A O 1
ATOM 1447 N N . SER A 1 182 ? 3.820 -13.298 21.154 1.00 97.19 182 SER A N 1
ATOM 1448 C CA . SER A 1 182 ? 3.133 -14.583 20.983 1.00 97.19 182 SER A CA 1
ATOM 1449 C C . SER A 1 182 ? 2.824 -14.901 19.515 1.00 97.19 182 SER A C 1
ATOM 1451 O O . SER A 1 182 ? 2.956 -16.049 19.096 1.00 97.19 182 SER A O 1
ATOM 1453 N N . MET A 1 183 ? 2.470 -13.898 18.699 1.00 97.88 183 MET A N 1
ATOM 1454 C CA . MET A 1 183 ? 2.335 -14.099 17.249 1.00 97.88 183 MET A CA 1
ATOM 1455 C C . MET A 1 183 ? 3.660 -14.520 16.610 1.00 97.88 183 MET A C 1
ATOM 1457 O O . MET A 1 183 ? 3.674 -15.469 15.830 1.00 97.88 183 MET A O 1
ATOM 1461 N N . VAL A 1 184 ? 4.763 -13.836 16.934 1.00 98.12 184 VAL A N 1
ATOM 1462 C CA . VAL A 1 184 ? 6.107 -14.161 16.428 1.00 98.12 184 VAL A CA 1
ATOM 1463 C C . VAL A 1 184 ? 6.483 -15.598 16.778 1.00 98.12 184 VAL A C 1
ATOM 1465 O O . VAL A 1 184 ? 6.885 -16.347 15.886 1.00 98.12 184 VAL A O 1
ATOM 1468 N N . ASP A 1 185 ? 6.292 -16.004 18.032 1.00 98.06 185 ASP A N 1
ATOM 1469 C CA . ASP A 1 185 ? 6.599 -17.358 18.496 1.00 98.06 185 ASP A CA 1
ATOM 1470 C C . ASP A 1 185 ? 5.794 -18.408 17.720 1.00 98.06 185 ASP A C 1
ATOM 1472 O O . ASP A 1 185 ? 6.373 -19.352 17.176 1.00 98.06 185 ASP A O 1
ATOM 1476 N N . ASN A 1 186 ? 4.481 -18.198 17.562 1.00 98.50 186 ASN A N 1
ATOM 1477 C CA . ASN A 1 186 ? 3.623 -19.093 16.783 1.00 98.50 186 ASN A CA 1
ATOM 1478 C C . ASN A 1 186 ? 4.059 -19.177 15.312 1.00 98.50 186 ASN A C 1
ATOM 1480 O O . ASN A 1 186 ? 4.084 -20.271 14.746 1.00 98.50 186 ASN A O 1
ATOM 1484 N N . ILE A 1 187 ? 4.434 -18.053 14.685 1.00 98.56 187 ILE A N 1
ATOM 1485 C CA . ILE A 1 187 ? 4.919 -18.027 13.294 1.00 98.56 187 ILE A CA 1
ATOM 1486 C C . ILE A 1 187 ? 6.205 -18.841 13.164 1.00 98.56 187 ILE A C 1
ATOM 1488 O O . ILE A 1 187 ? 6.302 -19.694 12.280 1.00 98.56 187 ILE A O 1
ATOM 1492 N N . ARG A 1 188 ? 7.195 -18.595 14.031 1.00 98.12 188 ARG A N 1
ATOM 1493 C CA . ARG A 1 188 ? 8.491 -19.287 13.974 1.00 98.12 188 ARG A CA 1
ATOM 1494 C C . ARG A 1 188 ? 8.333 -20.779 14.269 1.00 98.12 188 ARG A C 1
ATOM 1496 O O . ARG A 1 188 ? 8.918 -21.593 13.555 1.00 98.12 188 ARG A O 1
ATOM 1503 N N . GLN A 1 189 ? 7.500 -21.143 15.245 1.00 98.31 189 GLN A N 1
ATOM 1504 C CA . GLN A 1 189 ? 7.183 -22.536 15.560 1.00 98.31 189 GLN A CA 1
ATOM 1505 C C . GLN A 1 189 ? 6.505 -23.243 14.378 1.00 98.31 189 GLN A C 1
ATOM 1507 O O . GLN A 1 189 ? 6.911 -24.343 14.006 1.00 98.31 189 GLN A O 1
ATOM 1512 N N . ALA A 1 190 ? 5.504 -22.612 13.760 1.00 98.50 190 ALA A N 1
ATOM 1513 C CA . ALA A 1 190 ? 4.774 -23.193 12.639 1.00 98.50 190 ALA A CA 1
ATOM 1514 C C . ALA A 1 190 ? 5.648 -23.336 11.384 1.00 98.50 190 ALA A C 1
ATOM 1516 O O . ALA A 1 190 ? 5.602 -24.370 10.718 1.00 98.50 190 ALA A O 1
ATOM 1517 N N . ALA A 1 191 ? 6.478 -22.331 11.087 1.00 97.38 191 ALA A N 1
ATOM 1518 C CA . ALA A 1 191 ? 7.439 -22.370 9.988 1.00 97.38 191 ALA A CA 1
ATOM 1519 C C . ALA A 1 191 ? 8.446 -23.522 10.162 1.00 97.38 191 ALA A C 1
ATOM 1521 O O . ALA A 1 191 ? 8.658 -24.301 9.233 1.00 97.38 191 ALA A O 1
ATOM 1522 N N . ALA A 1 192 ? 8.986 -23.695 11.376 1.00 97.69 192 ALA A N 1
ATOM 1523 C CA . ALA A 1 192 ? 9.878 -24.805 11.703 1.00 97.69 192 ALA A CA 1
ATOM 1524 C C . ALA A 1 192 ? 9.183 -26.174 11.581 1.00 97.69 192 ALA A C 1
ATOM 1526 O O . ALA A 1 192 ? 9.759 -27.109 11.032 1.00 97.69 192 ALA A O 1
ATOM 1527 N N . ALA A 1 193 ? 7.932 -26.294 12.040 1.00 98.00 193 ALA A N 1
ATOM 1528 C CA . ALA A 1 193 ? 7.163 -27.538 11.949 1.00 98.00 193 ALA A CA 1
ATOM 1529 C C . ALA A 1 193 ? 6.830 -27.955 10.503 1.00 98.00 193 ALA A C 1
ATOM 1531 O O . ALA A 1 193 ? 6.594 -29.134 10.243 1.00 98.00 193 ALA A O 1
ATOM 1532 N N . LEU A 1 194 ? 6.784 -26.996 9.575 1.00 96.62 194 LEU A N 1
ATOM 1533 C CA . LEU A 1 194 ? 6.498 -27.210 8.154 1.00 96.62 194 LEU A CA 1
ATOM 1534 C C . LEU A 1 194 ? 7.758 -27.284 7.278 1.00 96.62 194 LEU A C 1
ATOM 1536 O O . LEU A 1 194 ? 7.616 -27.460 6.070 1.00 96.62 194 LEU A O 1
ATOM 1540 N N . ASP A 1 195 ? 8.954 -27.142 7.862 1.00 95.00 195 ASP A N 1
ATOM 1541 C CA . ASP A 1 195 ? 10.232 -27.025 7.141 1.00 95.00 195 ASP A CA 1
ATOM 1542 C C . ASP A 1 195 ? 10.173 -25.979 6.011 1.00 95.00 195 ASP A C 1
ATOM 1544 O O . ASP A 1 195 ? 10.563 -26.204 4.866 1.00 95.00 195 ASP A O 1
ATOM 1548 N N . THR A 1 196 ? 9.598 -24.817 6.329 1.00 92.38 196 THR A N 1
ATOM 1549 C CA . THR A 1 196 ? 9.430 -23.707 5.388 1.00 92.38 196 THR A CA 1
ATOM 1550 C C . THR A 1 196 ? 9.854 -22.389 6.019 1.00 92.38 196 THR A C 1
ATOM 1552 O O . THR A 1 196 ? 9.956 -22.257 7.239 1.00 92.38 196 THR A O 1
ATOM 1555 N N . GLN A 1 197 ? 10.103 -21.383 5.187 1.00 90.81 197 GLN A N 1
ATOM 1556 C CA . GLN A 1 197 ? 10.393 -20.032 5.648 1.00 90.81 197 GLN A CA 1
ATOM 1557 C C . GLN A 1 197 ? 9.118 -19.191 5.606 1.00 90.81 197 GLN A C 1
ATOM 1559 O O . GLN A 1 197 ? 8.488 -19.070 4.561 1.00 90.81 197 GLN A O 1
ATOM 1564 N N . CYS A 1 198 ? 8.775 -18.565 6.732 1.00 97.25 198 CYS A N 1
ATOM 1565 C CA . CYS A 1 198 ? 7.789 -17.491 6.784 1.00 97.25 198 CYS A CA 1
ATOM 1566 C C . CYS A 1 198 ? 8.467 -16.239 7.339 1.00 97.25 198 CYS A C 1
ATOM 1568 O O . CYS A 1 198 ? 8.967 -16.250 8.469 1.00 97.25 198 CYS A O 1
ATOM 1570 N N . ARG A 1 199 ? 8.504 -15.171 6.537 1.00 98.25 199 ARG A N 1
ATOM 1571 C CA . ARG A 1 199 ? 9.039 -13.875 6.965 1.00 98.25 199 ARG A CA 1
ATOM 1572 C C . ARG A 1 199 ? 8.022 -13.140 7.838 1.00 98.25 199 ARG A C 1
ATOM 1574 O O . ARG A 1 199 ? 6.819 -13.355 7.708 1.00 98.25 199 ARG A O 1
ATOM 1581 N N . ILE A 1 200 ? 8.495 -12.246 8.695 1.00 98.69 200 ILE A N 1
ATOM 1582 C CA . ILE A 1 200 ? 7.667 -11.413 9.569 1.00 98.69 200 ILE A CA 1
ATOM 1583 C C . ILE A 1 200 ? 7.865 -9.946 9.191 1.00 98.69 200 ILE A C 1
ATOM 1585 O O . ILE A 1 200 ? 8.962 -9.411 9.324 1.00 98.69 200 ILE A O 1
ATOM 1589 N N . LEU A 1 201 ? 6.793 -9.294 8.743 1.00 98.69 201 LEU A N 1
ATOM 1590 C CA . LEU A 1 201 ? 6.727 -7.844 8.592 1.00 98.69 201 LEU A CA 1
ATOM 1591 C C . LEU A 1 201 ? 5.980 -7.258 9.786 1.00 98.69 201 LEU A C 1
ATOM 1593 O O . LEU A 1 201 ? 4.819 -7.602 10.011 1.00 98.69 201 LEU A O 1
ATOM 1597 N N . MET A 1 202 ? 6.608 -6.336 10.510 1.00 98.50 202 MET A N 1
ATOM 1598 C CA . MET A 1 202 ? 5.916 -5.521 11.510 1.00 98.50 202 MET A CA 1
ATOM 1599 C C . MET A 1 202 ? 5.715 -4.110 10.959 1.00 98.50 202 MET A C 1
ATOM 1601 O O . MET A 1 202 ? 6.673 -3.436 10.586 1.00 98.50 202 MET A O 1
ATOM 1605 N N . ASP A 1 203 ? 4.457 -3.695 10.837 1.00 95.81 203 ASP A N 1
ATOM 1606 C CA . ASP A 1 203 ? 4.055 -2.443 10.195 1.00 95.81 203 ASP A CA 1
ATOM 1607 C C . ASP A 1 203 ? 3.849 -1.346 11.240 1.00 95.81 203 ASP A C 1
ATOM 1609 O O . ASP A 1 203 ? 2.973 -1.474 12.099 1.00 95.81 203 ASP A O 1
ATOM 1613 N N . LEU A 1 204 ? 4.641 -0.275 11.157 1.00 96.50 204 LEU A N 1
ATOM 1614 C CA . LEU A 1 204 ? 4.511 0.900 12.015 1.00 96.50 204 LEU A CA 1
ATOM 1615 C C . LEU A 1 204 ? 3.138 1.544 11.842 1.00 96.50 204 LEU A C 1
ATOM 1617 O O . LEU A 1 204 ? 2.559 1.544 10.753 1.00 96.50 204 LEU A O 1
ATOM 1621 N N . ALA A 1 205 ? 2.611 2.130 12.913 1.00 90.88 205 ALA A N 1
ATOM 1622 C CA . ALA A 1 205 ? 1.289 2.739 12.875 1.00 90.88 205 ALA A CA 1
ATOM 1623 C C . ALA A 1 205 ? 1.290 4.035 12.052 1.00 90.88 205 ALA A C 1
ATOM 1625 O O . ALA A 1 205 ? 0.340 4.288 11.302 1.00 90.88 205 ALA A O 1
ATOM 1626 N N . GLY A 1 206 ? 2.357 4.830 12.194 1.00 91.19 206 GLY A N 1
ATOM 1627 C CA . GLY A 1 206 ? 2.456 6.170 11.631 1.00 91.19 206 GLY A CA 1
ATOM 1628 C C . GLY A 1 206 ? 1.416 7.136 12.210 1.00 91.19 206 GLY A C 1
ATOM 1629 O O . GLY A 1 206 ? 0.711 6.855 13.183 1.00 91.19 206 GLY A O 1
ATOM 1630 N N . HIS A 1 207 ? 1.283 8.303 11.584 1.00 86.06 207 HIS A N 1
ATOM 1631 C CA . HIS A 1 207 ? 0.456 9.408 12.072 1.00 86.06 207 HIS A CA 1
ATOM 1632 C C . HIS A 1 207 ? -1.035 9.287 11.700 1.00 86.06 207 HIS A C 1
ATOM 1634 O O . HIS A 1 207 ? -1.630 10.220 11.167 1.00 86.06 207 HIS A O 1
ATOM 1640 N N . LYS A 1 208 ? -1.689 8.154 11.990 1.00 84.31 208 LYS A N 1
ATOM 1641 C CA . LYS A 1 208 ? -3.116 7.984 11.652 1.00 84.31 208 LYS A CA 1
ATOM 1642 C C . LYS A 1 208 ? -4.002 9.012 12.356 1.00 84.31 208 LYS A C 1
ATOM 1644 O O . LYS A 1 208 ? -4.190 8.970 13.573 1.00 84.31 208 LYS A O 1
ATOM 1649 N N . ILE A 1 209 ? -4.610 9.888 11.563 1.00 90.06 209 ILE A N 1
ATOM 1650 C CA . ILE A 1 209 ? -5.546 10.899 12.046 1.00 90.06 209 ILE A CA 1
ATOM 1651 C C . ILE A 1 209 ? -6.935 10.276 12.122 1.00 90.06 209 ILE A C 1
ATOM 1653 O O . ILE A 1 209 ? -7.385 9.599 11.196 1.00 90.06 209 ILE A O 1
ATOM 1657 N N . ARG A 1 210 ? -7.613 10.461 13.253 1.00 90.81 210 ARG A N 1
ATOM 1658 C CA . ARG A 1 210 ? -8.873 9.783 13.554 1.00 90.81 210 ARG A CA 1
ATOM 1659 C C . ARG A 1 210 ? -9.855 10.684 14.275 1.00 90.81 210 ARG A C 1
ATOM 1661 O O . ARG A 1 210 ? -9.471 11.676 14.892 1.00 90.81 210 ARG A O 1
ATOM 1668 N N . THR A 1 211 ? -11.126 10.311 14.220 1.00 88.81 211 THR A N 1
ATOM 1669 C CA . THR A 1 211 ? -12.171 10.934 15.028 1.00 88.81 211 THR A CA 1
ATOM 1670 C C . THR A 1 211 ? -12.037 10.542 16.498 1.00 88.81 211 THR A C 1
ATOM 1672 O O . THR A 1 211 ? -11.784 9.380 16.829 1.00 88.81 211 THR A O 1
ATOM 1675 N N . GLY A 1 212 ? -12.250 11.500 17.398 1.00 81.75 212 GLY A N 1
ATOM 1676 C CA . GLY A 1 212 ? -12.333 11.228 18.831 1.00 81.75 212 GLY A CA 1
ATOM 1677 C C . GLY A 1 212 ? -13.592 10.459 19.232 1.00 81.75 212 GLY A C 1
ATOM 1678 O O . GLY A 1 212 ? -14.416 10.063 18.403 1.00 81.75 212 GLY A O 1
ATOM 1679 N N . MET A 1 213 ? -13.758 10.245 20.540 1.00 76.06 213 MET A N 1
ATOM 1680 C CA . MET A 1 213 ? -14.940 9.574 21.089 1.00 76.06 213 MET A CA 1
ATOM 1681 C C . MET A 1 213 ? -16.236 10.244 20.625 1.00 76.06 213 MET A C 1
ATOM 1683 O O . MET A 1 213 ? -16.290 11.456 20.471 1.00 76.06 213 MET A O 1
ATOM 1687 N N . ILE A 1 214 ? -17.301 9.463 20.443 1.00 73.81 214 ILE A N 1
ATOM 1688 C CA . ILE A 1 214 ? -18.639 9.961 20.096 1.00 73.81 214 ILE A CA 1
ATOM 1689 C C . ILE A 1 214 ? -19.624 9.429 21.118 1.00 73.81 214 ILE A C 1
ATOM 1691 O O . ILE A 1 214 ? -19.560 8.250 21.460 1.00 73.81 214 ILE A O 1
ATOM 1695 N N . LEU A 1 215 ? -20.541 10.272 21.586 1.00 64.44 215 LEU A N 1
ATOM 1696 C CA . LEU A 1 215 ? -21.577 9.932 22.555 1.00 64.44 215 LEU A CA 1
ATOM 1697 C C . LEU A 1 215 ? -22.952 10.032 21.881 1.00 64.44 215 LEU A C 1
ATOM 1699 O O . LEU A 1 215 ? -23.207 10.942 21.097 1.00 64.44 215 LEU A O 1
ATOM 1703 N N . ASN A 1 216 ? -23.850 9.079 22.157 1.00 55.69 216 ASN A N 1
ATOM 1704 C CA . ASN A 1 216 ? -25.240 9.155 21.670 1.00 55.69 216 ASN A CA 1
ATOM 1705 C C . ASN A 1 216 ? -26.035 10.228 22.422 1.00 55.69 216 ASN A C 1
ATOM 1707 O O . ASN A 1 216 ? -26.937 10.844 21.862 1.00 55.69 216 ASN A O 1
ATOM 1711 N N . ASP A 1 217 ? -25.693 10.391 23.694 1.00 53.00 217 ASP A N 1
ATOM 1712 C CA . ASP A 1 217 ? -26.196 11.387 24.618 1.00 53.00 217 ASP A CA 1
ATOM 1713 C C . ASP A 1 217 ? -25.104 11.510 25.696 1.00 53.00 217 ASP A C 1
ATOM 1715 O O . ASP A 1 217 ? -24.745 10.484 26.289 1.00 53.00 217 ASP A O 1
ATOM 1719 N N . PRO A 1 218 ? -24.489 12.687 25.908 1.00 46.97 218 PRO A N 1
ATOM 1720 C CA . PRO A 1 218 ? -23.377 12.844 26.843 1.00 46.97 218 PRO A CA 1
ATOM 1721 C C . PRO A 1 218 ? -23.719 12.481 28.297 1.00 46.97 218 PRO A C 1
ATOM 1723 O O . PRO A 1 218 ? -22.824 12.493 29.138 1.00 46.97 218 PRO A O 1
ATOM 1726 N N . GLN A 1 219 ? -24.982 12.162 28.614 1.00 55.06 219 GLN A N 1
ATOM 1727 C CA . GLN A 1 219 ? -25.436 11.946 29.985 1.00 55.06 219 GLN A CA 1
ATOM 1728 C C . GLN A 1 219 ? -26.429 10.785 30.166 1.00 55.06 219 GLN A C 1
ATOM 1730 O O . GLN A 1 219 ? -27.084 10.766 31.202 1.00 55.06 219 GLN A O 1
ATOM 1735 N N . ALA A 1 220 ? -26.557 9.823 29.234 1.00 58.16 220 ALA A N 1
ATOM 1736 C CA . ALA A 1 220 ? -27.548 8.735 29.337 1.00 58.16 220 ALA A CA 1
ATOM 1737 C C . ALA A 1 220 ? -26.976 7.306 29.187 1.00 58.16 220 ALA A C 1
ATOM 1739 O O . ALA A 1 220 ? -26.241 7.002 28.247 1.00 58.16 220 ALA A O 1
ATOM 1740 N N . LEU A 1 221 ? -27.394 6.389 30.071 1.00 66.75 221 LEU A N 1
ATOM 1741 C CA . LEU A 1 221 ? -27.111 4.950 30.045 1.00 66.75 221 LEU A CA 1
ATOM 1742 C C . LEU A 1 221 ? -28.425 4.157 29.946 1.00 66.75 221 LEU A C 1
ATOM 1744 O O . LEU A 1 221 ? -29.259 4.174 30.854 1.00 66.75 221 LEU A O 1
ATOM 1748 N N . TYR A 1 222 ? -28.614 3.421 28.847 1.00 69.62 222 TYR A N 1
ATOM 1749 C CA . TYR A 1 222 ? -29.766 2.531 28.670 1.00 69.62 222 TYR A CA 1
ATOM 1750 C C . TYR A 1 222 ? -29.397 1.078 28.976 1.00 69.62 222 TYR A C 1
ATOM 1752 O O . TYR A 1 222 ? -28.625 0.456 28.247 1.00 69.62 222 TYR A O 1
ATOM 1760 N N . VAL A 1 223 ? -29.999 0.521 30.026 1.00 73.06 223 VAL A N 1
ATOM 1761 C CA . VAL A 1 223 ? -29.743 -0.844 30.487 1.00 73.06 223 VAL A CA 1
ATOM 1762 C C . VAL A 1 223 ? -30.945 -1.729 30.167 1.00 73.06 223 VAL A C 1
ATOM 1764 O O . VAL A 1 223 ? -32.055 -1.522 30.667 1.00 73.06 223 VAL A O 1
ATOM 1767 N N . LYS A 1 224 ? -30.736 -2.709 29.284 1.00 72.81 224 LYS A N 1
ATOM 1768 C CA . LYS A 1 224 ? -31.792 -3.582 28.760 1.00 72.81 224 LYS A CA 1
ATOM 1769 C C . LYS A 1 224 ? -31.820 -4.916 29.503 1.00 72.81 224 LYS A C 1
ATOM 1771 O O . LYS A 1 224 ? -30.798 -5.586 29.594 1.00 72.81 224 LYS A O 1
ATOM 1776 N N . VAL A 1 225 ? -33.010 -5.342 29.924 1.00 76.88 225 VAL A N 1
ATOM 1777 C CA . VAL A 1 225 ? -33.248 -6.709 30.418 1.00 76.88 225 VAL A CA 1
ATOM 1778 C C . VAL A 1 225 ? -33.092 -7.686 29.253 1.00 76.88 225 VAL A C 1
ATOM 1780 O O . VAL A 1 225 ? -33.744 -7.528 28.214 1.00 76.88 225 VAL A O 1
ATOM 1783 N N . LYS A 1 226 ? -32.223 -8.686 29.409 1.00 67.19 226 LYS A N 1
ATOM 1784 C CA . LYS A 1 226 ? -32.059 -9.787 28.452 1.00 67.19 226 LYS A CA 1
ATOM 1785 C C . LYS A 1 226 ? -32.677 -11.056 29.035 1.00 67.19 226 LYS A C 1
ATOM 1787 O O . LYS A 1 226 ? -32.617 -11.295 30.235 1.00 67.19 226 LYS A O 1
ATOM 1792 N N . LYS A 1 227 ? -33.282 -11.867 28.169 1.00 61.44 227 LYS A N 1
ATOM 1793 C CA . LYS A 1 227 ? -33.835 -13.167 28.546 1.00 61.44 227 LYS A CA 1
ATOM 1794 C C . LYS A 1 227 ? -32.679 -14.161 28.619 1.00 61.44 227 LYS A C 1
ATOM 1796 O O . LYS A 1 227 ? -32.088 -14.453 27.583 1.00 61.44 227 LYS A O 1
ATOM 1801 N N . ASN A 1 228 ? -32.343 -14.622 29.819 1.00 55.59 228 ASN A N 1
ATOM 1802 C CA . ASN A 1 228 ? -31.283 -15.601 30.034 1.00 55.59 228 ASN A CA 1
ATOM 1803 C C . ASN A 1 228 ? -31.870 -16.791 30.799 1.00 55.59 228 ASN A C 1
ATOM 1805 O O . ASN A 1 228 ? -32.364 -16.623 31.910 1.00 55.59 228 ASN A O 1
ATOM 1809 N N . ASN A 1 229 ? -31.885 -17.968 30.167 1.00 51.28 229 ASN A N 1
ATOM 1810 C CA . ASN A 1 229 ? -32.524 -19.170 30.719 1.00 51.28 229 ASN A CA 1
ATOM 1811 C C . ASN A 1 229 ? -31.606 -19.963 31.674 1.00 51.28 229 ASN A C 1
ATOM 1813 O O . ASN A 1 229 ? -32.086 -20.890 32.313 1.00 51.28 229 ASN A O 1
ATOM 1817 N N . ASN A 1 230 ? -30.320 -19.598 31.771 1.00 51.06 230 ASN A N 1
ATOM 1818 C CA . ASN A 1 230 ? -29.299 -20.286 32.578 1.00 51.06 230 ASN A CA 1
ATOM 1819 C C . ASN A 1 230 ? -28.854 -19.486 33.818 1.00 51.06 230 ASN A C 1
ATOM 1821 O O . ASN A 1 230 ? -27.828 -19.806 34.408 1.00 51.06 230 ASN A O 1
ATOM 1825 N N . ASP A 1 231 ? -29.580 -18.431 34.185 1.00 57.72 231 ASP A N 1
ATOM 1826 C CA . ASP A 1 231 ? -29.216 -17.548 35.296 1.00 57.72 231 ASP A CA 1
ATOM 1827 C C . ASP A 1 231 ? -30.124 -17.801 36.507 1.00 57.72 231 ASP A C 1
ATOM 1829 O O . ASP A 1 231 ? -31.310 -18.099 36.339 1.00 57.72 231 ASP A O 1
ATOM 1833 N N . SER A 1 232 ? -29.599 -17.639 37.723 1.00 66.12 232 SER A N 1
ATOM 1834 C CA . SER A 1 232 ? -30.358 -17.829 38.973 1.00 66.12 232 SER A CA 1
ATOM 1835 C C . SER A 1 232 ? -31.534 -16.847 39.101 1.00 66.12 232 SER A C 1
ATOM 1837 O O . SER A 1 232 ? -32.472 -17.094 39.860 1.00 66.12 232 SER A O 1
ATOM 1839 N N . TYR A 1 233 ? -31.510 -15.752 38.328 1.00 69.38 233 TYR A N 1
ATOM 1840 C CA . TYR A 1 233 ? -32.543 -14.715 38.278 1.00 69.38 233 TYR A CA 1
ATOM 1841 C C . TYR A 1 233 ? -32.964 -14.398 36.827 1.00 69.38 233 TYR A C 1
ATOM 1843 O O . TYR A 1 233 ? -32.563 -13.372 36.259 1.00 69.38 233 TYR A O 1
ATOM 1851 N N . PRO A 1 234 ? -33.791 -15.249 36.192 1.00 67.38 234 PRO A N 1
ATOM 1852 C CA . PRO A 1 234 ? -34.200 -15.056 34.805 1.00 67.38 234 PRO A CA 1
ATOM 1853 C C . PRO A 1 234 ? -35.021 -13.767 34.635 1.00 67.38 234 PRO A C 1
ATOM 1855 O O . PRO A 1 234 ? -35.903 -13.457 35.433 1.00 67.38 234 PRO A O 1
ATOM 1858 N N . ASN A 1 235 ? -34.776 -13.042 33.540 1.00 77.31 235 ASN A N 1
ATOM 1859 C CA . ASN A 1 235 ? -35.406 -11.751 33.206 1.00 77.31 235 ASN A CA 1
ATOM 1860 C C . ASN A 1 235 ? -35.054 -10.585 34.146 1.00 77.31 235 ASN A C 1
ATOM 1862 O O . ASN A 1 235 ? -35.846 -9.654 34.289 1.00 77.31 235 ASN A O 1
ATOM 1866 N N . THR A 1 236 ? -33.864 -10.596 34.743 1.00 78.69 236 THR A N 1
ATOM 1867 C CA . THR A 1 236 ? -33.356 -9.458 35.518 1.00 78.69 236 THR A CA 1
ATOM 1868 C C . THR A 1 236 ? -32.046 -8.922 34.947 1.00 78.69 236 THR A C 1
ATOM 1870 O O . THR A 1 236 ? -31.368 -9.579 34.158 1.00 78.69 236 THR A O 1
ATOM 1873 N N . VAL A 1 237 ? -31.717 -7.683 35.300 1.00 79.06 237 VAL A N 1
ATOM 1874 C CA . VAL A 1 237 ? -30.381 -7.105 35.154 1.00 79.06 237 VAL A CA 1
ATOM 1875 C C . VAL A 1 237 ? -29.741 -7.077 36.533 1.00 79.06 237 VAL A C 1
ATOM 1877 O O . VAL A 1 237 ? -30.367 -6.591 37.478 1.00 79.06 237 VAL A O 1
ATOM 1880 N N . SER A 1 238 ? -28.499 -7.549 36.615 1.00 84.25 238 SER A N 1
ATOM 1881 C CA . SER A 1 238 ? -27.675 -7.469 37.817 1.00 84.25 238 SER A CA 1
ATOM 1882 C C . SER A 1 238 ? -26.785 -6.226 37.797 1.00 84.25 238 SER A C 1
ATOM 1884 O O . SER A 1 238 ? -26.155 -5.900 36.789 1.00 84.25 238 SER A O 1
ATOM 1886 N N . PHE A 1 239 ? -26.742 -5.538 38.931 1.00 85.56 239 PHE A N 1
ATOM 1887 C CA . PHE A 1 239 ? -25.860 -4.419 39.219 1.00 85.56 239 PHE A CA 1
ATOM 1888 C C . PHE A 1 239 ? -24.954 -4.807 40.382 1.00 85.56 239 PHE A C 1
ATOM 1890 O O . PHE A 1 239 ? -25.442 -5.116 41.462 1.00 85.56 239 PHE A O 1
ATOM 1897 N N . LYS A 1 240 ? -23.638 -4.747 40.219 1.00 87.75 240 LYS A N 1
ATOM 1898 C CA . LYS A 1 240 ? -22.715 -4.825 41.351 1.00 87.75 240 LYS A CA 1
ATOM 1899 C C . LYS A 1 240 ? -22.687 -3.465 42.039 1.00 87.75 240 LYS A C 1
ATOM 1901 O O . LYS A 1 240 ? -22.193 -2.493 41.465 1.00 87.75 240 LYS A O 1
ATOM 1906 N N . ILE A 1 241 ? -23.222 -3.393 43.254 1.00 89.38 241 ILE A N 1
ATOM 1907 C CA . ILE A 1 241 ? -23.229 -2.154 44.030 1.00 89.38 241 ILE A CA 1
ATOM 1908 C C . ILE A 1 241 ? -21.818 -1.924 44.575 1.00 89.38 241 ILE A C 1
ATOM 1910 O O . ILE A 1 241 ? -21.192 -2.854 45.083 1.00 89.38 241 ILE A O 1
ATOM 1914 N N . ILE A 1 242 ? -21.304 -0.701 44.450 1.00 87.38 242 ILE A N 1
ATOM 1915 C CA . ILE A 1 242 ? -19.974 -0.317 44.944 1.00 87.38 242 ILE A CA 1
ATOM 1916 C C . ILE A 1 242 ? -20.061 0.961 45.784 1.00 87.38 242 ILE A C 1
ATOM 1918 O O . ILE A 1 242 ? -20.934 1.798 45.553 1.00 87.38 242 ILE A O 1
ATOM 1922 N N . SER A 1 243 ? -19.161 1.110 46.758 1.00 85.69 243 SER A N 1
ATOM 1923 C CA . SER A 1 243 ? -19.015 2.362 47.513 1.00 85.69 243 SER A CA 1
ATOM 1924 C C . SER A 1 243 ? -18.357 3.420 46.631 1.00 85.69 243 SER A C 1
ATOM 1926 O O . SER A 1 243 ? -17.350 3.134 45.983 1.00 85.69 243 SER A O 1
ATOM 1928 N N . ASP A 1 244 ? -18.913 4.629 46.617 1.00 79.25 244 ASP A N 1
ATOM 1929 C CA . ASP A 1 244 ? -18.278 5.816 46.042 1.00 79.25 244 ASP A CA 1
ATOM 1930 C C . ASP A 1 244 ? -17.801 6.740 47.165 1.00 79.25 244 ASP A C 1
ATOM 1932 O O . ASP A 1 244 ? -18.606 7.382 47.849 1.00 79.25 244 ASP A O 1
ATOM 1936 N N . ASP A 1 245 ? -16.485 6.764 47.372 1.00 70.31 245 ASP A N 1
ATOM 1937 C CA . ASP A 1 245 ? -15.852 7.470 48.487 1.00 70.31 245 ASP A CA 1
ATOM 1938 C C . ASP A 1 245 ? -15.661 8.974 48.195 1.00 70.31 245 ASP A C 1
ATOM 1940 O O . ASP A 1 245 ? -15.713 9.775 49.127 1.00 70.31 245 ASP A O 1
ATOM 1944 N N . ASP A 1 246 ? -15.552 9.366 46.918 1.00 62.12 246 ASP A N 1
ATOM 1945 C CA . ASP A 1 246 ? -15.305 10.755 46.487 1.00 62.12 246 ASP A CA 1
ATOM 1946 C C . ASP A 1 246 ? -16.536 11.442 45.862 1.00 62.12 246 ASP A C 1
ATOM 1948 O O . ASP A 1 246 ? -16.474 12.622 45.504 1.00 62.12 246 ASP A O 1
ATOM 1952 N N . GLY A 1 247 ? -17.648 10.716 45.684 1.00 57.09 247 GLY A N 1
ATOM 1953 C CA . GLY A 1 247 ? -18.856 11.229 45.024 1.00 57.09 247 GLY A CA 1
ATOM 1954 C C . GLY A 1 247 ? -18.647 11.556 43.542 1.00 57.09 247 GLY A C 1
ATOM 1955 O O . GLY A 1 247 ? -19.321 12.432 43.002 1.00 57.09 247 GLY A O 1
ATOM 1956 N N . LYS A 1 248 ? -17.656 10.929 42.901 1.00 54.31 248 LYS A N 1
ATOM 1957 C CA . LYS A 1 248 ? -17.238 11.197 41.513 1.00 54.31 248 LYS A CA 1
ATOM 1958 C C . LYS A 1 248 ? -17.361 9.972 40.611 1.00 54.31 248 LYS A C 1
ATOM 1960 O O . LYS A 1 248 ? -17.139 10.104 39.405 1.00 54.31 248 LYS A O 1
ATOM 1965 N N . SER A 1 249 ? -17.682 8.805 41.168 1.00 58.72 249 SER A N 1
ATOM 1966 C CA . SER A 1 249 ? -17.651 7.540 40.439 1.00 58.72 249 SER A CA 1
ATOM 1967 C C . SER A 1 249 ? -18.896 7.362 39.573 1.00 58.72 249 SER A C 1
ATOM 1969 O O . SER A 1 249 ? -20.028 7.563 40.006 1.00 58.72 249 SER A O 1
ATOM 1971 N N . ALA A 1 250 ? -18.676 6.931 38.335 1.00 59.44 250 ALA A N 1
ATOM 1972 C CA . ALA A 1 250 ? -19.712 6.649 37.354 1.00 59.44 250 ALA A CA 1
ATOM 1973 C C . ALA A 1 250 ? -20.199 5.195 37.443 1.00 59.44 250 ALA A C 1
ATOM 1975 O O . ALA A 1 250 ? -19.376 4.298 37.643 1.00 59.44 250 ALA A O 1
ATOM 1976 N N . PRO A 1 251 ? -21.481 4.896 37.173 1.00 61.62 251 PRO A N 1
ATOM 1977 C CA . PRO A 1 251 ? -21.862 3.558 36.742 1.00 61.62 251 PRO A CA 1
ATOM 1978 C C . PRO A 1 251 ? -21.087 3.165 35.472 1.00 61.62 251 PRO A C 1
ATOM 1980 O O . PRO A 1 251 ? -21.114 3.897 34.481 1.00 61.62 251 PRO A O 1
ATOM 1983 N N . VAL A 1 252 ? -20.384 2.027 35.495 1.00 62.59 252 VAL A N 1
ATOM 1984 C CA . VAL A 1 252 ? -19.527 1.559 34.385 1.00 62.59 252 VAL A CA 1
ATOM 1985 C C . VAL A 1 252 ? -20.012 0.207 33.879 1.00 62.59 252 VAL A C 1
ATOM 1987 O O . VAL A 1 252 ? -20.292 -0.691 34.674 1.00 62.59 252 VAL A O 1
ATOM 1990 N N . LEU A 1 253 ? -20.069 0.052 32.554 1.00 58.91 253 LEU A N 1
ATOM 1991 C CA . LEU A 1 253 ? -20.220 -1.247 31.904 1.00 58.91 253 LEU A CA 1
ATOM 1992 C C . LEU A 1 253 ? -18.844 -1.913 31.798 1.00 58.91 253 LEU A C 1
ATOM 1994 O O . LEU A 1 253 ? -17.971 -1.401 31.097 1.00 58.91 253 LEU A O 1
ATOM 1998 N N . LYS A 1 254 ? -18.649 -3.049 32.471 1.00 53.81 254 LYS A N 1
ATOM 1999 C CA . LYS A 1 254 ? -17.451 -3.873 32.277 1.00 53.81 254 LYS A CA 1
ATOM 2000 C C . LYS A 1 254 ? -17.605 -4.804 31.063 1.00 53.81 254 LYS A C 1
ATOM 2002 O O . LYS A 1 254 ? -18.739 -5.118 30.676 1.00 53.81 254 LYS A O 1
ATOM 2007 N N . PRO A 1 255 ? -16.489 -5.260 30.454 1.00 37.81 255 PRO A N 1
ATOM 2008 C CA . PRO A 1 255 ? -16.523 -6.434 29.584 1.00 37.81 255 PRO A CA 1
ATOM 2009 C C . PRO A 1 255 ? -17.239 -7.553 30.355 1.00 37.81 255 PRO A C 1
ATOM 2011 O O . PRO A 1 255 ? -16.969 -7.701 31.539 1.00 37.81 255 PRO A O 1
ATOM 2014 N N . GLU A 1 256 ? -18.173 -8.265 29.712 1.00 47.38 256 GLU A N 1
ATOM 2015 C CA . GLU A 1 256 ? -19.052 -9.321 30.284 1.00 47.38 256 GLU A CA 1
ATOM 2016 C C . GLU A 1 256 ? -20.486 -8.920 30.729 1.00 47.38 256 GLU A C 1
ATOM 2018 O O . GLU A 1 256 ? -21.277 -9.791 31.068 1.00 47.38 256 GLU A O 1
ATOM 2023 N N . ASN A 1 257 ? -20.922 -7.661 30.553 1.00 52.06 257 ASN A N 1
ATOM 2024 C CA . ASN A 1 257 ? -22.257 -7.127 30.945 1.00 52.06 257 ASN A CA 1
ATOM 2025 C C . ASN A 1 257 ? -22.485 -6.912 32.455 1.00 52.06 257 ASN A C 1
ATOM 2027 O O . ASN A 1 257 ? -23.623 -6.671 32.863 1.00 52.06 257 ASN A O 1
ATOM 2031 N N . ASP A 1 258 ? -21.433 -6.905 33.266 1.00 63.00 258 ASP A N 1
ATOM 2032 C CA . ASP A 1 258 ? -21.543 -6.515 34.670 1.00 63.00 258 ASP A CA 1
ATOM 2033 C C . ASP A 1 258 ? -21.633 -4.988 34.804 1.00 63.00 258 ASP A C 1
ATOM 2035 O O . ASP A 1 258 ? -20.710 -4.250 34.435 1.00 63.00 258 ASP A O 1
ATOM 2039 N N . PHE A 1 259 ? -22.756 -4.503 35.340 1.00 74.00 259 PHE A N 1
ATOM 2040 C CA . PHE A 1 259 ? -22.966 -3.083 35.618 1.00 74.00 259 PHE A CA 1
ATOM 2041 C C . PHE A 1 259 ? -22.468 -2.746 37.018 1.00 74.00 259 PHE A C 1
ATOM 2043 O O . PHE A 1 259 ? -23.015 -3.233 38.004 1.00 74.00 259 PHE A O 1
ATOM 2050 N N . LEU A 1 260 ? -21.467 -1.877 37.129 1.00 80.06 260 LEU A N 1
ATOM 2051 C CA . LEU A 1 260 ? -21.119 -1.277 38.415 1.00 80.06 260 LEU A CA 1
ATOM 2052 C C . LEU A 1 260 ? -22.111 -0.159 38.740 1.00 80.06 260 LEU A C 1
ATOM 2054 O O . LEU A 1 260 ? -22.374 0.688 37.889 1.00 80.06 260 LEU A O 1
ATOM 2058 N N . PHE A 1 261 ? -22.636 -0.138 39.961 1.00 85.31 261 PHE A N 1
ATOM 2059 C CA . PHE A 1 261 ? -23.567 0.884 40.430 1.00 85.31 261 PHE A CA 1
ATOM 2060 C C . PHE A 1 261 ? -23.027 1.535 41.715 1.00 85.31 261 PHE A C 1
ATOM 2062 O O . PHE A 1 261 ? -23.154 0.956 42.797 1.00 85.31 261 PHE A O 1
ATOM 2069 N N . PRO A 1 262 ? -22.389 2.713 41.615 1.00 85.31 262 PRO A N 1
ATOM 2070 C CA . PRO A 1 262 ? -21.906 3.451 42.773 1.00 85.31 262 PRO A CA 1
ATOM 2071 C C . PRO A 1 262 ? -23.050 4.015 43.616 1.00 85.31 262 PRO A C 1
ATOM 2073 O O . PRO A 1 262 ? -24.027 4.551 43.089 1.00 85.31 262 PRO A O 1
ATOM 2076 N N . VAL A 1 263 ? -22.907 3.922 44.937 1.00 87.94 263 VAL A N 1
ATOM 2077 C CA . VAL A 1 263 ? -23.755 4.610 45.920 1.00 87.94 263 VAL A CA 1
ATOM 2078 C C . VAL A 1 263 ? -22.874 5.312 46.958 1.00 87.94 263 VAL A C 1
ATOM 2080 O O . VAL A 1 263 ? -21.761 4.845 47.214 1.00 87.94 263 VAL A O 1
ATOM 2083 N N . PRO A 1 264 ? -23.344 6.406 47.592 1.00 88.44 264 PRO A N 1
ATOM 2084 C CA . PRO A 1 264 ? -22.574 7.086 48.629 1.00 88.44 264 PRO A CA 1
ATOM 2085 C C . PRO A 1 264 ? -22.145 6.115 49.729 1.00 88.44 264 PRO A C 1
ATOM 2087 O O . PRO A 1 264 ? -22.949 5.285 50.156 1.00 88.44 264 PRO A O 1
ATOM 2090 N N . LYS A 1 265 ? -20.923 6.257 50.251 1.00 87.19 265 LYS A N 1
ATOM 2091 C CA . LYS A 1 265 ? -20.387 5.404 51.329 1.00 87.19 265 LYS A CA 1
ATOM 2092 C C . LYS A 1 265 ? -21.336 5.238 52.523 1.00 87.19 265 LYS A C 1
ATOM 2094 O O . LYS A 1 265 ? -21.465 4.148 53.076 1.00 87.19 265 LYS A O 1
ATOM 2099 N N . ALA A 1 266 ? -22.045 6.307 52.896 1.00 87.06 266 ALA A N 1
ATOM 2100 C CA . ALA A 1 266 ? -23.048 6.278 53.961 1.00 87.06 266 ALA A CA 1
ATOM 2101 C C . ALA A 1 266 ? -24.254 5.380 53.630 1.00 87.06 266 ALA A C 1
ATOM 2103 O O . ALA A 1 266 ? -24.790 4.730 54.523 1.00 87.06 266 ALA A O 1
ATOM 2104 N N . VAL A 1 267 ? -24.663 5.310 52.360 1.00 90.19 267 VAL A N 1
ATOM 2105 C CA . VAL A 1 267 ? -25.696 4.377 51.889 1.00 90.19 267 VAL A CA 1
ATOM 2106 C C . VAL A 1 267 ? -25.117 2.967 51.840 1.00 90.19 267 VAL A C 1
ATOM 2108 O O . VAL A 1 267 ? -25.680 2.073 52.462 1.00 90.19 267 VAL A O 1
ATOM 2111 N N . TYR A 1 268 ? -23.965 2.783 51.180 1.00 91.06 268 TYR A N 1
ATOM 2112 C CA . TYR A 1 268 ? -23.323 1.479 50.977 1.00 91.06 268 TYR A CA 1
ATOM 2113 C C . TYR A 1 268 ? -23.173 0.691 52.285 1.00 91.06 268 TYR A C 1
ATOM 2115 O O . TYR A 1 268 ? -23.613 -0.452 52.370 1.00 91.06 268 TYR A O 1
ATOM 2123 N N . SER A 1 269 ? -22.621 1.328 53.323 1.00 89.31 269 SER A N 1
ATOM 2124 C CA . SER A 1 269 ? -22.352 0.699 54.624 1.00 89.31 269 SER A CA 1
ATOM 2125 C C . SER A 1 269 ? -23.607 0.309 55.412 1.00 89.31 269 SER A C 1
ATOM 2127 O O . SER A 1 269 ? -23.499 -0.438 56.380 1.00 89.31 269 SER A O 1
ATOM 2129 N N . ASN A 1 270 ? -24.784 0.822 55.040 1.00 91.12 270 ASN A N 1
ATOM 2130 C CA . ASN A 1 270 ? -26.037 0.587 55.760 1.00 91.12 270 ASN A CA 1
ATOM 2131 C C . ASN A 1 270 ? -27.056 -0.251 54.974 1.00 91.12 270 ASN A C 1
ATOM 2133 O O . ASN A 1 270 ? -28.133 -0.529 55.512 1.00 91.12 270 ASN A O 1
ATOM 2137 N N . LEU A 1 271 ? -26.746 -0.648 53.734 1.00 92.25 271 LEU A N 1
ATOM 2138 C CA . LEU A 1 271 ? -27.617 -1.492 52.915 1.00 92.25 271 LEU A CA 1
ATOM 2139 C C . LEU A 1 271 ? -27.842 -2.864 53.566 1.00 92.25 271 LEU A C 1
ATOM 2141 O O . LEU A 1 271 ? -26.923 -3.473 54.110 1.00 92.25 271 LEU A O 1
ATOM 2145 N N . GLN A 1 272 ? -29.073 -3.365 53.475 1.00 91.25 272 GLN A N 1
ATOM 2146 C CA . GLN A 1 272 ? -29.478 -4.685 53.960 1.00 91.25 272 GLN A CA 1
ATOM 2147 C C . GLN A 1 272 ? -30.203 -5.481 52.869 1.00 91.25 272 GLN A C 1
ATOM 2149 O O . GLN A 1 272 ? -30.735 -4.920 51.908 1.00 91.25 272 GLN A O 1
ATOM 2154 N N . ASN A 1 273 ? -30.252 -6.805 53.037 1.00 90.38 273 ASN A N 1
ATOM 2155 C CA . ASN A 1 273 ? -31.063 -7.678 52.189 1.00 90.38 273 ASN A CA 1
ATOM 2156 C C . ASN A 1 273 ? -32.532 -7.234 52.192 1.00 90.38 273 ASN A C 1
ATOM 2158 O O . ASN A 1 273 ? -33.136 -7.102 53.254 1.00 90.38 273 ASN A O 1
ATOM 2162 N N . GLY A 1 274 ? -33.109 -7.038 51.004 1.00 88.06 274 GLY A N 1
ATOM 2163 C CA . GLY A 1 274 ? -34.504 -6.613 50.840 1.00 88.06 274 GLY A CA 1
ATOM 2164 C C . GLY A 1 274 ? -34.725 -5.096 50.795 1.00 88.06 274 GLY A C 1
ATOM 2165 O O . GLY A 1 274 ? -35.843 -4.662 50.492 1.00 88.06 274 GLY A O 1
ATOM 2166 N N . ASP A 1 275 ? -33.682 -4.290 51.023 1.00 94.19 275 ASP A N 1
ATOM 2167 C CA . ASP A 1 275 ? -33.707 -2.866 50.679 1.00 94.19 275 ASP A CA 1
ATOM 2168 C C . ASP A 1 275 ? -33.883 -2.695 49.158 1.00 94.19 275 ASP A C 1
ATOM 2170 O O . ASP A 1 275 ? -33.585 -3.594 48.366 1.00 94.19 275 ASP A O 1
ATOM 2174 N N . ARG A 1 276 ? -34.356 -1.527 48.716 1.00 94.56 276 ARG A N 1
ATOM 2175 C CA . ARG A 1 276 ? -34.438 -1.212 47.283 1.00 94.56 276 ARG A CA 1
ATOM 2176 C C . ARG A 1 276 ? -33.998 0.209 46.977 1.00 94.56 276 ARG A C 1
ATOM 2178 O O . ARG A 1 276 ? -34.190 1.119 47.779 1.00 94.56 276 ARG A O 1
ATOM 2185 N N . LEU A 1 277 ? -33.462 0.402 45.779 1.00 93.88 277 LEU A N 1
ATOM 2186 C CA . LEU A 1 277 ? -33.187 1.714 45.202 1.00 93.88 277 LEU A CA 1
ATOM 2187 C C . LEU A 1 277 ? -34.303 2.043 44.209 1.00 93.88 277 LEU A C 1
ATOM 2189 O O . LEU A 1 277 ? -34.440 1.382 43.176 1.00 93.88 277 LEU A O 1
ATOM 2193 N N . SER A 1 278 ? -35.128 3.032 44.546 1.00 92.50 278 SER A N 1
ATOM 2194 C CA . SER A 1 278 ? -36.216 3.521 43.702 1.00 92.50 278 SER A CA 1
ATOM 2195 C C . SER A 1 278 ? -35.739 4.676 42.834 1.00 92.50 278 SER A C 1
ATOM 2197 O O . SER A 1 278 ? -35.120 5.619 43.328 1.00 92.50 278 SER A O 1
ATOM 2199 N N . ILE A 1 279 ? -36.023 4.587 41.537 1.00 90.62 279 ILE A N 1
ATOM 2200 C CA . ILE A 1 279 ? -35.544 5.524 40.524 1.00 90.62 279 ILE A CA 1
ATOM 2201 C C . ILE A 1 279 ? -36.688 5.815 39.560 1.00 90.62 279 ILE A C 1
ATOM 2203 O O . ILE A 1 279 ? -37.249 4.897 38.957 1.00 90.62 279 ILE A O 1
ATOM 2207 N N . GLU A 1 280 ? -36.990 7.092 39.355 1.00 85.19 280 GLU A N 1
ATOM 2208 C CA . GLU A 1 280 ? -37.735 7.509 38.174 1.00 85.19 280 GLU A CA 1
ATOM 2209 C C . GLU A 1 280 ? -36.760 7.600 37.002 1.00 85.19 280 GLU A C 1
ATOM 2211 O O . GLU A 1 280 ? -35.825 8.397 37.024 1.00 85.19 280 GLU A O 1
ATOM 2216 N N . ASP A 1 281 ? -36.912 6.728 36.007 1.00 79.00 281 ASP A N 1
ATOM 2217 C CA . ASP A 1 281 ? -36.009 6.721 34.859 1.00 79.00 281 ASP A CA 1
ATOM 2218 C C . ASP A 1 281 ? -36.233 7.947 33.954 1.00 79.00 281 ASP A C 1
ATOM 2220 O O . ASP A 1 281 ? -37.252 8.631 34.042 1.00 79.00 281 ASP A O 1
ATOM 2224 N N . ALA A 1 282 ? -35.320 8.210 33.016 1.00 66.56 282 ALA A N 1
ATOM 2225 C CA . ALA A 1 282 ? -35.403 9.373 32.121 1.00 66.56 282 ALA A CA 1
ATOM 2226 C C . ALA A 1 282 ? -36.625 9.382 31.173 1.00 66.56 282 ALA A C 1
ATOM 2228 O O . ALA A 1 282 ? -36.777 10.284 30.354 1.00 66.56 282 ALA A O 1
ATOM 2229 N N . ARG A 1 283 ? -37.486 8.359 31.231 1.00 66.38 283 ARG A N 1
ATOM 2230 C CA . ARG A 1 283 ? -38.759 8.280 30.502 1.00 66.38 283 ARG A CA 1
ATOM 2231 C C . ARG A 1 283 ? -39.959 8.514 31.431 1.00 66.38 283 ARG A C 1
ATOM 2233 O O . ARG A 1 283 ? -41.080 8.212 31.025 1.00 66.38 283 ARG A O 1
ATOM 2240 N N . GLY A 1 284 ? -39.731 8.962 32.668 1.00 68.19 284 GLY A N 1
ATOM 2241 C CA . GLY A 1 284 ? -40.759 9.152 33.694 1.00 68.19 284 GLY A CA 1
ATOM 2242 C C . GLY A 1 284 ? -41.310 7.840 34.256 1.00 68.19 284 GLY A C 1
ATOM 2243 O O . GLY A 1 284 ? -42.428 7.799 34.767 1.00 68.19 284 GLY A O 1
ATOM 2244 N N . LYS A 1 285 ? -40.594 6.716 34.098 1.00 75.88 285 LYS A N 1
ATOM 2245 C CA . LYS A 1 285 ? -41.079 5.408 34.555 1.00 75.88 285 LYS A CA 1
ATOM 2246 C C . LYS A 1 285 ? -40.359 4.974 35.826 1.00 75.88 285 LYS A C 1
ATOM 2248 O O . LYS A 1 285 ? -39.138 4.862 35.840 1.00 75.88 285 LYS A O 1
ATOM 2253 N N . GLN A 1 286 ? -41.128 4.581 36.836 1.00 87.88 286 GLN A N 1
ATOM 2254 C CA . GLN A 1 286 ? -40.586 4.056 38.091 1.00 87.88 286 GLN A CA 1
ATOM 2255 C C . GLN A 1 286 ? -39.894 2.697 37.915 1.00 87.88 286 GLN A C 1
ATOM 2257 O O . GLN A 1 286 ? -40.404 1.786 37.245 1.00 87.88 286 GLN A O 1
ATOM 2262 N N . ARG A 1 287 ? -38.705 2.569 38.501 1.00 91.12 287 ARG A N 1
ATOM 2263 C CA . ARG A 1 287 ? -37.852 1.377 38.503 1.00 91.12 287 ARG A CA 1
ATOM 2264 C C . ARG A 1 287 ? -37.355 1.108 39.912 1.00 91.12 287 ARG A C 1
ATOM 2266 O O . ARG A 1 287 ? -37.084 2.036 40.667 1.00 91.12 287 ARG A O 1
ATOM 2273 N N . HIS A 1 288 ? -37.207 -0.172 40.229 1.00 93.25 288 HIS A N 1
ATOM 2274 C CA . HIS A 1 288 ? -36.697 -0.618 41.516 1.00 93.25 288 HIS A CA 1
ATOM 2275 C C . HIS A 1 288 ? -35.526 -1.565 41.281 1.00 93.25 288 HIS A C 1
ATOM 2277 O O . HIS A 1 288 ? -35.638 -2.507 40.495 1.00 93.25 288 HIS A O 1
ATOM 2283 N N . ILE A 1 289 ? -34.407 -1.279 41.938 1.00 92.50 289 ILE A N 1
ATOM 2284 C CA . ILE A 1 289 ? -33.259 -2.177 42.029 1.00 92.50 289 ILE A CA 1
ATOM 2285 C C . ILE A 1 289 ? -33.302 -2.779 43.432 1.00 92.50 289 ILE A C 1
ATOM 2287 O O . ILE A 1 289 ? -33.091 -2.065 44.411 1.00 92.50 289 ILE A O 1
ATOM 2291 N N . ASN A 1 290 ? -33.626 -4.064 43.534 1.00 93.00 290 ASN A N 1
ATOM 2292 C CA . ASN A 1 290 ? -33.746 -4.766 44.811 1.00 93.00 290 ASN A CA 1
ATOM 2293 C C . ASN A 1 290 ? -32.372 -5.261 45.261 1.00 93.00 290 ASN A C 1
ATOM 2295 O O . ASN A 1 290 ? -31.666 -5.896 44.480 1.00 93.00 290 ASN A O 1
ATOM 2299 N N . ILE A 1 291 ? -32.002 -4.969 46.502 1.00 94.44 291 ILE A N 1
ATOM 2300 C CA . ILE A 1 291 ? -30.684 -5.264 47.053 1.00 94.44 291 ILE A CA 1
ATOM 2301 C C . ILE A 1 291 ? -30.635 -6.693 47.592 1.00 94.44 291 ILE A C 1
ATOM 2303 O O . ILE A 1 291 ? -31.470 -7.103 48.404 1.00 94.44 291 ILE A O 1
ATOM 2307 N N . LEU A 1 292 ? -29.610 -7.420 47.152 1.00 90.38 292 LEU A N 1
ATOM 2308 C CA . LEU A 1 292 ? -29.225 -8.738 47.625 1.00 90.38 292 LEU A CA 1
ATOM 2309 C C . LEU A 1 292 ? -27.738 -8.726 48.010 1.00 90.38 292 LEU A C 1
ATOM 2311 O O . LEU A 1 292 ? -26.880 -8.325 47.235 1.00 90.38 292 LEU A O 1
ATOM 2315 N N . ILE A 1 293 ? -27.426 -9.190 49.208 1.00 88.31 293 ILE A N 1
ATOM 2316 C CA . ILE A 1 293 ? -26.087 -9.350 49.763 1.00 88.31 293 ILE A CA 1
ATOM 2317 C C . ILE A 1 293 ? -25.788 -10.844 49.742 1.00 88.31 293 ILE A C 1
ATOM 2319 O O . ILE A 1 293 ? -26.463 -11.630 50.416 1.00 88.31 293 ILE A O 1
ATOM 2323 N N . LEU A 1 294 ? -24.801 -11.229 48.936 1.00 83.06 294 LEU A N 1
ATOM 2324 C CA . LEU A 1 294 ? -24.413 -12.621 48.757 1.00 83.06 294 LEU A CA 1
ATOM 2325 C C . LEU A 1 294 ? -23.696 -13.142 50.020 1.00 83.06 294 LEU A C 1
ATOM 2327 O O . LEU A 1 294 ? -22.731 -12.514 50.463 1.00 83.06 294 LEU A O 1
ATOM 2331 N N . PRO A 1 295 ? -24.119 -14.287 50.593 1.00 76.75 295 PRO A N 1
ATOM 2332 C CA . PRO A 1 295 ? -23.565 -14.794 51.853 1.00 76.75 295 PRO A CA 1
ATOM 2333 C C . PRO A 1 295 ? -22.079 -15.169 51.782 1.00 76.75 295 PRO A C 1
ATOM 2335 O O . PRO A 1 295 ? -21.360 -15.028 52.765 1.00 76.75 295 PRO A O 1
ATOM 2338 N N . GLU A 1 296 ? -21.618 -15.657 50.628 1.00 76.00 296 GLU A N 1
ATOM 2339 C CA . GLU A 1 296 ? -20.295 -16.282 50.487 1.00 76.00 296 GLU A CA 1
ATOM 2340 C C . GLU A 1 296 ? -19.144 -15.268 50.447 1.00 76.00 296 GLU A C 1
ATOM 2342 O O . GLU A 1 296 ? -18.044 -15.553 50.912 1.00 76.00 296 GLU A O 1
ATOM 2347 N N . ASN A 1 297 ? -19.387 -14.070 49.912 1.00 76.81 297 ASN A N 1
ATOM 2348 C CA . ASN A 1 297 ? -18.349 -13.068 49.658 1.00 76.81 297 ASN A CA 1
ATOM 2349 C C . ASN A 1 297 ? -18.732 -11.648 50.111 1.00 76.81 297 ASN A C 1
ATOM 2351 O O . ASN A 1 297 ? -18.001 -10.703 49.818 1.00 76.81 297 ASN A O 1
ATOM 2355 N N . HIS A 1 298 ? -19.866 -11.489 50.807 1.00 79.81 298 HIS A N 1
ATOM 2356 C CA . HIS A 1 298 ? -20.423 -10.199 51.240 1.00 79.81 298 HIS A CA 1
ATOM 2357 C C . HIS A 1 298 ? -20.606 -9.185 50.095 1.00 79.81 298 HIS A C 1
ATOM 2359 O O . HIS A 1 298 ? -20.691 -7.976 50.321 1.00 79.81 298 HIS A O 1
ATOM 2365 N N . GLN A 1 299 ? -20.671 -9.655 48.848 1.00 85.44 299 GLN A N 1
ATOM 2366 C CA . GLN A 1 299 ? -20.863 -8.789 47.697 1.00 85.44 299 GLN A CA 1
ATOM 2367 C C . GLN A 1 299 ? -22.312 -8.310 47.650 1.00 85.44 299 GLN A C 1
ATOM 2369 O O . GLN A 1 299 ? -23.248 -9.109 47.697 1.00 85.44 299 GLN A O 1
ATOM 2374 N N . ILE A 1 300 ? -22.490 -6.998 47.504 1.00 91.19 300 ILE A N 1
ATOM 2375 C CA . ILE A 1 300 ? -23.804 -6.383 47.335 1.00 91.19 300 ILE A CA 1
ATOM 2376 C C . ILE A 1 300 ? -24.133 -6.337 45.843 1.00 91.19 300 ILE A C 1
ATOM 2378 O O . ILE A 1 300 ? -23.413 -5.730 45.043 1.00 91.19 300 ILE A O 1
ATOM 2382 N N . ILE A 1 301 ? -25.235 -6.972 45.465 1.00 89.69 301 ILE A N 1
ATOM 2383 C CA . ILE A 1 301 ? -25.801 -6.924 44.123 1.00 89.69 301 ILE A CA 1
ATOM 2384 C C . ILE A 1 301 ? -27.204 -6.314 44.157 1.00 89.69 301 ILE A C 1
ATOM 2386 O O . ILE A 1 301 ? -27.933 -6.407 45.139 1.00 89.69 301 ILE A O 1
ATOM 2390 N N . GLY A 1 302 ? -27.579 -5.655 43.072 1.00 89.56 302 GLY A N 1
ATOM 2391 C CA . GLY A 1 302 ? -28.890 -5.075 42.849 1.00 89.56 302 GLY A CA 1
ATOM 2392 C C . GLY A 1 302 ? -29.559 -5.743 41.657 1.00 89.56 302 GLY A C 1
ATOM 2393 O O . GLY A 1 302 ? -28.954 -5.835 40.594 1.00 89.56 302 GLY A O 1
ATOM 2394 N N . LEU A 1 303 ? -30.806 -6.183 41.803 1.00 89.56 303 LEU A N 1
ATOM 2395 C CA . LEU A 1 303 ? -31.562 -6.849 40.742 1.00 89.56 303 LEU A CA 1
ATOM 2396 C C . LEU A 1 303 ? -32.716 -5.967 40.262 1.00 89.56 303 LEU A C 1
ATOM 2398 O O . LEU A 1 303 ? -33.520 -5.495 41.066 1.00 89.56 303 LEU A O 1
ATOM 2402 N N . CYS A 1 304 ? -32.822 -5.770 38.947 1.00 88.62 304 CYS A N 1
ATOM 2403 C CA . CYS A 1 304 ? -33.924 -5.037 38.322 1.00 88.62 304 CYS A CA 1
ATOM 2404 C C . CYS A 1 304 ? -34.615 -5.889 37.253 1.00 88.62 304 CYS A C 1
ATOM 2406 O O . CYS A 1 304 ? -33.978 -6.360 36.315 1.00 88.62 304 CYS A O 1
ATOM 2408 N N . ASP A 1 305 ? -35.930 -6.051 37.359 1.00 87.38 305 ASP A N 1
ATOM 2409 C CA . ASP A 1 305 ? -36.773 -6.834 36.442 1.00 87.38 305 ASP A CA 1
ATOM 2410 C C . ASP A 1 305 ? -37.213 -6.047 35.190 1.00 87.38 305 ASP A C 1
ATOM 2412 O O . ASP A 1 305 ? -37.844 -6.580 34.274 1.00 87.38 305 ASP A O 1
ATOM 2416 N N . LYS A 1 306 ? -36.890 -4.751 35.128 1.00 85.00 306 LYS A N 1
ATOM 2417 C CA . LYS A 1 306 ? -37.303 -3.840 34.056 1.00 85.00 306 LYS A CA 1
ATOM 2418 C C . LYS A 1 306 ? -36.109 -3.101 33.474 1.00 85.00 306 LYS A C 1
ATOM 2420 O O . LYS A 1 306 ? -35.196 -2.683 34.169 1.00 85.00 306 LYS A O 1
ATOM 2425 N N . SER A 1 307 ? -36.157 -2.854 32.164 1.00 81.69 307 SER A N 1
ATOM 2426 C CA . SER A 1 307 ? -35.116 -2.061 31.496 1.00 81.69 307 SER A CA 1
ATOM 2427 C C . SER A 1 307 ? -35.138 -0.622 32.014 1.00 81.69 307 SER A C 1
ATOM 2429 O O . SER A 1 307 ? -36.202 0.014 32.003 1.00 81.69 307 SER A O 1
ATOM 2431 N N . ILE A 1 308 ? -33.987 -0.092 32.412 1.00 79.81 308 ILE A N 1
ATOM 2432 C CA . ILE A 1 308 ? -33.842 1.214 33.064 1.00 79.81 308 ILE A CA 1
ATOM 2433 C C . ILE A 1 308 ? -33.067 2.187 32.168 1.00 79.81 308 ILE A C 1
ATOM 2435 O O . ILE A 1 308 ? -32.150 1.792 31.450 1.00 79.81 308 ILE A O 1
ATOM 2439 N N . HIS A 1 309 ? -33.491 3.453 32.158 1.00 73.56 309 HIS A N 1
ATOM 2440 C CA . HIS A 1 309 ? -32.837 4.532 31.417 1.00 73.56 309 HIS A CA 1
ATOM 2441 C C . HIS A 1 309 ? -32.279 5.549 32.413 1.00 73.56 309 HIS A C 1
ATOM 2443 O O . HIS A 1 309 ? -33.027 6.359 32.957 1.00 73.56 309 HIS A O 1
ATOM 2449 N N . LEU A 1 310 ? -30.986 5.440 32.702 1.00 75.12 310 LEU A N 1
ATOM 2450 C CA . LEU A 1 310 ? -30.299 6.281 33.672 1.00 75.12 310 LEU A CA 1
ATOM 2451 C C . LEU A 1 310 ? -29.776 7.535 32.975 1.00 75.12 310 LEU A C 1
ATOM 2453 O O . LEU A 1 310 ? -29.203 7.417 31.897 1.00 75.12 310 LEU A O 1
ATOM 2457 N N . VAL A 1 311 ? -29.956 8.710 33.581 1.00 67.81 311 VAL A N 1
ATOM 2458 C CA . VAL A 1 311 ? -29.296 9.950 33.149 1.00 67.81 311 VAL A CA 1
ATOM 2459 C C . VAL A 1 311 ? -28.585 10.639 34.311 1.00 67.81 311 VAL A C 1
ATOM 2461 O O . VAL A 1 311 ? -28.943 10.432 35.474 1.00 67.81 311 VAL A O 1
ATOM 2464 N N . THR A 1 312 ? -27.553 11.431 34.012 1.00 68.75 312 THR A N 1
ATOM 2465 C CA . THR A 1 312 ? -26.828 12.204 35.026 1.00 68.75 312 THR A CA 1
ATOM 2466 C C . THR A 1 312 ? -27.811 13.133 35.741 1.00 68.75 312 THR A C 1
ATOM 2468 O O . THR A 1 312 ? -28.667 13.751 35.116 1.00 68.75 312 THR A O 1
ATOM 2471 N N . GLY A 1 313 ? -27.726 13.205 37.067 1.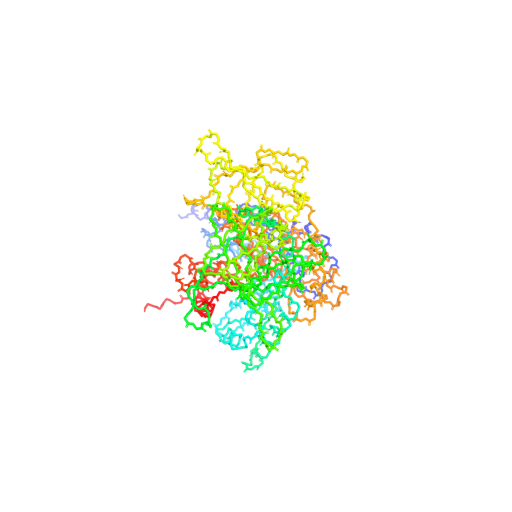00 67.12 313 GLY A N 1
ATOM 2472 C CA . GLY A 1 313 ? -28.619 14.010 37.897 1.00 67.12 313 GLY A CA 1
ATOM 2473 C C . GLY A 1 313 ? -29.924 13.327 38.317 1.00 67.12 313 GLY A C 1
ATOM 2474 O O . GLY A 1 313 ? -30.651 13.922 39.124 1.00 67.12 313 GLY A O 1
ATOM 2475 N N . LEU A 1 314 ? -30.224 12.100 37.851 1.00 77.38 314 LEU A N 1
ATOM 2476 C CA . LEU A 1 314 ? -31.389 11.349 38.340 1.00 77.38 314 LEU A CA 1
ATOM 2477 C C . LEU A 1 314 ? -31.319 11.143 39.851 1.00 77.38 314 LEU A C 1
ATOM 2479 O O . LEU A 1 314 ? -30.261 10.844 40.408 1.00 77.38 314 LEU A O 1
ATOM 2483 N N . GLN A 1 315 ? -32.477 11.286 40.488 1.00 84.19 315 GLN A N 1
ATOM 2484 C CA . GLN A 1 315 ? -32.659 11.050 41.908 1.00 84.19 315 GLN A CA 1
ATOM 2485 C C . GLN A 1 315 ? -32.838 9.552 42.170 1.00 84.19 315 GLN A C 1
ATOM 2487 O O . GLN A 1 315 ? -33.657 8.890 41.532 1.00 84.19 315 GLN A O 1
ATOM 2492 N N . VAL A 1 316 ? -32.076 9.038 43.127 1.00 90.62 316 VAL A N 1
ATOM 2493 C CA . VAL A 1 316 ? -32.191 7.685 43.659 1.00 90.62 316 VAL A CA 1
ATOM 2494 C C . VAL A 1 316 ? -32.643 7.784 45.102 1.00 90.62 316 VAL A C 1
ATOM 2496 O O . VAL A 1 316 ? -32.032 8.490 45.906 1.00 90.62 316 VAL A O 1
ATOM 2499 N N . ILE A 1 317 ? -33.707 7.061 45.426 1.00 92.69 317 ILE A N 1
ATOM 2500 C CA . ILE A 1 317 ? -34.246 6.979 46.778 1.00 92.69 317 ILE A CA 1
ATOM 2501 C C . ILE A 1 317 ? -33.959 5.576 47.299 1.00 92.69 317 ILE A C 1
ATOM 2503 O O . ILE A 1 317 ? -34.503 4.592 46.795 1.00 92.69 317 ILE A O 1
ATOM 2507 N N . TRP A 1 318 ? -33.093 5.472 48.300 1.00 95.00 318 TRP A N 1
ATOM 2508 C CA . TRP A 1 318 ? -32.928 4.239 49.056 1.00 95.00 318 TRP A CA 1
ATOM 2509 C C . TRP A 1 318 ? -34.117 4.069 49.999 1.00 95.00 318 TRP A C 1
ATOM 2511 O O . TRP A 1 318 ? -34.435 4.970 50.775 1.00 95.00 318 TRP A O 1
ATOM 2521 N N . GLN A 1 319 ? -34.775 2.915 49.915 1.00 94.12 319 GLN A N 1
ATOM 2522 C CA . GLN A 1 319 ? -35.945 2.568 50.709 1.00 94.12 319 GLN A CA 1
ATOM 2523 C C . GLN A 1 319 ? -35.721 1.258 51.461 1.00 94.12 319 GLN A C 1
ATOM 2525 O O . GLN A 1 319 ? -35.161 0.305 50.911 1.00 94.12 319 GLN A O 1
ATOM 2530 N N . ARG A 1 320 ? -36.234 1.200 52.691 1.00 93.00 320 ARG A N 1
ATOM 2531 C CA . ARG A 1 320 ? -36.193 0.022 53.563 1.00 93.00 320 ARG A CA 1
ATOM 2532 C C . ARG A 1 320 ? -37.594 -0.482 53.854 1.00 93.00 320 ARG A C 1
ATOM 2534 O O . ARG A 1 320 ? -38.506 0.310 54.071 1.00 93.00 320 ARG A O 1
ATOM 2541 N N . LEU A 1 321 ? -37.761 -1.799 53.882 1.00 89.31 321 LEU A N 1
ATOM 2542 C CA . LEU A 1 321 ? -39.026 -2.420 54.254 1.00 89.31 321 LEU A CA 1
ATOM 2543 C C . LEU A 1 321 ? -39.196 -2.401 55.783 1.00 89.31 321 LEU A C 1
ATOM 2545 O O . LEU A 1 321 ? -38.451 -3.064 56.499 1.00 89.31 321 LEU A O 1
ATOM 2549 N N . ILE A 1 322 ? -40.186 -1.660 56.283 1.00 84.94 322 ILE A N 1
ATOM 2550 C CA . ILE A 1 322 ? -40.553 -1.588 57.705 1.00 84.94 322 ILE A CA 1
ATOM 2551 C C . ILE A 1 322 ? -42.046 -1.894 57.823 1.00 84.94 322 ILE A C 1
ATOM 2553 O O . ILE A 1 322 ? -42.866 -1.224 57.202 1.00 84.94 322 ILE A O 1
ATOM 2557 N N . ASN A 1 323 ? -42.420 -2.896 58.624 1.00 77.31 323 ASN A N 1
ATOM 2558 C CA . ASN A 1 323 ? -43.825 -3.245 58.888 1.00 77.31 323 ASN A CA 1
ATOM 2559 C C . ASN A 1 323 ? -44.679 -3.350 57.610 1.00 77.31 323 ASN A C 1
ATOM 2561 O O . ASN A 1 323 ? -45.776 -2.805 57.550 1.00 77.31 323 ASN A O 1
ATOM 2565 N N . THR A 1 324 ? -44.163 -4.041 56.585 1.00 81.25 324 THR A N 1
ATOM 2566 C CA . THR A 1 324 ? -44.775 -4.253 55.251 1.00 81.25 324 THR A CA 1
ATOM 2567 C C . THR A 1 324 ? -44.806 -3.052 54.297 1.00 81.25 324 THR A C 1
ATOM 2569 O O . THR A 1 324 ? -45.222 -3.210 53.150 1.00 81.25 324 THR A O 1
ATOM 2572 N N . VAL A 1 325 ? -44.302 -1.881 54.702 1.00 85.94 325 VAL A N 1
ATOM 2573 C CA . VAL A 1 325 ? -44.260 -0.675 53.861 1.00 85.94 325 VAL A CA 1
ATOM 2574 C C . VAL A 1 325 ? -42.814 -0.243 53.634 1.00 85.94 325 VAL A C 1
ATOM 2576 O O . VAL A 1 325 ? -41.988 -0.277 54.543 1.00 85.94 325 VAL A O 1
ATOM 2579 N N . TYR A 1 326 ? -42.487 0.159 52.407 1.00 89.00 326 TYR A N 1
ATOM 2580 C CA . TYR A 1 326 ? -41.184 0.752 52.113 1.00 89.00 326 TYR A CA 1
ATOM 2581 C C . TYR A 1 326 ? -41.147 2.205 52.593 1.00 89.00 326 TYR A C 1
ATOM 2583 O O . TYR A 1 326 ? -41.982 3.005 52.175 1.00 89.00 326 TYR A O 1
ATOM 2591 N N . SER A 1 327 ? -40.177 2.540 53.440 1.00 89.31 327 SER A N 1
ATOM 2592 C CA . SER A 1 327 ? -39.926 3.900 53.920 1.00 89.31 327 SER A CA 1
ATOM 2593 C C . SER A 1 327 ? -38.624 4.459 53.349 1.00 89.31 327 SER A C 1
ATOM 2595 O O . SER A 1 327 ? -37.606 3.761 53.277 1.00 89.31 327 SER A O 1
ATOM 2597 N N . ASP A 1 328 ? -38.652 5.729 52.953 1.00 93.12 328 ASP A N 1
ATOM 2598 C CA . ASP A 1 328 ? -37.504 6.440 52.388 1.00 93.12 328 ASP A CA 1
ATOM 2599 C C . ASP A 1 328 ? -36.430 6.660 53.458 1.00 93.12 328 ASP A C 1
ATOM 2601 O O . ASP A 1 328 ? -36.701 7.210 54.522 1.00 93.12 328 ASP A O 1
ATOM 2605 N N . GLN A 1 329 ? -35.206 6.220 53.171 1.00 91.31 329 GLN A N 1
ATOM 2606 C CA . GLN A 1 329 ? -34.065 6.308 54.087 1.00 91.31 329 GLN A CA 1
ATOM 2607 C C . GLN A 1 329 ? -33.112 7.432 53.692 1.00 91.31 329 GLN A C 1
ATOM 2609 O O . GLN A 1 329 ? -32.679 8.225 54.525 1.00 91.31 329 GLN A O 1
ATOM 2614 N N . HIS A 1 330 ? -32.766 7.505 52.406 1.00 90.12 330 HIS A N 1
ATOM 2615 C CA . HIS A 1 330 ? -31.839 8.504 51.897 1.00 90.12 330 HIS A CA 1
ATOM 2616 C C . HIS A 1 330 ? -32.096 8.788 50.424 1.00 90.12 330 HIS A C 1
ATOM 2618 O O . HIS A 1 330 ? -32.425 7.889 49.650 1.00 90.12 330 HIS A O 1
ATOM 2624 N N . THR A 1 331 ? -31.889 10.039 50.034 1.00 90.25 331 THR A N 1
ATOM 2625 C CA . THR A 1 331 ? -31.944 10.475 48.644 1.00 90.25 331 THR A CA 1
ATOM 2626 C C . THR A 1 331 ? -30.558 10.908 48.204 1.00 90.25 331 THR A C 1
ATOM 2628 O O . THR A 1 331 ? -29.941 11.747 48.854 1.00 90.25 331 THR A O 1
ATOM 2631 N N . PHE A 1 332 ? -30.107 10.403 47.063 1.00 88.19 332 PHE A N 1
ATOM 2632 C CA . PHE A 1 332 ? -28.879 10.848 46.412 1.00 88.19 332 PHE A CA 1
ATOM 2633 C C . PHE A 1 332 ? -29.096 11.005 44.906 1.00 88.19 332 PHE A C 1
ATOM 2635 O O . PHE A 1 332 ? -30.137 10.620 44.372 1.00 88.19 332 PHE A O 1
ATOM 2642 N N . ARG A 1 333 ? -28.140 11.625 44.212 1.00 80.44 333 ARG A N 1
ATOM 2643 C CA . ARG A 1 333 ? -28.187 11.805 42.757 1.00 80.44 333 ARG A CA 1
ATOM 2644 C C . ARG A 1 333 ? -26.991 11.146 42.099 1.00 80.44 333 ARG A C 1
ATOM 2646 O O . ARG A 1 333 ? -25.909 11.120 42.677 1.00 80.44 333 ARG A O 1
ATOM 2653 N N . PHE A 1 334 ? -27.184 10.674 40.874 1.00 69.81 334 PHE A N 1
ATOM 2654 C CA . PHE A 1 334 ? -26.065 10.258 40.035 1.00 69.81 334 PHE A CA 1
ATOM 2655 C C . PHE A 1 334 ? -25.297 11.459 39.501 1.00 69.81 334 PHE A C 1
ATOM 2657 O O . PHE A 1 334 ? -25.894 12.439 39.052 1.00 69.81 334 PHE A O 1
ATOM 2664 N N . VAL A 1 335 ? -23.981 11.323 39.439 1.00 58.53 335 VAL A N 1
ATOM 2665 C CA . VAL A 1 335 ? -23.083 12.242 38.742 1.00 58.53 335 VAL A CA 1
ATOM 2666 C C . VAL A 1 335 ? -22.205 11.447 37.777 1.00 58.53 335 VAL A C 1
ATOM 2668 O O . VAL A 1 335 ? -21.880 10.294 38.042 1.00 58.53 335 VAL A O 1
ATOM 2671 N N . ASN A 1 336 ? -21.864 12.056 36.638 1.00 56.91 336 ASN A N 1
ATOM 2672 C CA . ASN A 1 336 ? -20.898 11.533 35.666 1.00 56.91 336 ASN A CA 1
ATOM 2673 C C . ASN A 1 336 ? -21.194 10.123 35.114 1.00 56.91 336 ASN A C 1
ATOM 2675 O O . ASN A 1 336 ? -20.324 9.271 35.184 1.00 56.91 336 ASN A O 1
ATOM 2679 N N . LEU A 1 337 ? -22.370 9.828 34.541 1.00 62.16 337 LEU A N 1
ATOM 2680 C CA . LEU A 1 337 ? -22.557 8.535 33.852 1.00 62.16 337 LEU A CA 1
ATOM 2681 C C . LEU A 1 337 ? -21.516 8.343 32.735 1.00 62.16 337 LEU A C 1
ATOM 2683 O O . LEU A 1 337 ? -21.409 9.182 31.840 1.00 62.16 337 LEU A O 1
ATOM 2687 N N . ASN A 1 338 ? -20.799 7.213 32.758 1.00 50.88 338 ASN A N 1
ATOM 2688 C CA . ASN A 1 338 ? -19.924 6.833 31.656 1.00 50.88 338 ASN A CA 1
ATOM 2689 C C . ASN A 1 338 ? -20.784 6.577 30.419 1.00 50.88 338 ASN A C 1
ATOM 2691 O O . ASN A 1 338 ? -21.719 5.771 30.418 1.00 50.88 338 ASN A O 1
ATOM 2695 N N . SER A 1 339 ? -20.475 7.311 29.365 1.00 48.88 339 SER A N 1
ATOM 2696 C CA . SER A 1 339 ? -21.243 7.349 28.138 1.00 48.88 339 SER A CA 1
ATOM 2697 C C . SER A 1 339 ? -20.987 6.104 27.284 1.00 48.88 339 SER A C 1
ATOM 2699 O O . SER A 1 339 ? -19.858 5.644 27.115 1.00 48.88 339 SER A O 1
ATOM 2701 N N . ILE A 1 340 ? -22.057 5.531 26.725 1.00 51.53 340 ILE A N 1
ATOM 2702 C CA . ILE A 1 340 ? -21.935 4.450 25.740 1.00 51.53 340 ILE A CA 1
ATOM 2703 C C . ILE A 1 340 ? -21.405 5.067 24.434 1.00 51.53 340 ILE A C 1
ATOM 2705 O O . ILE A 1 340 ? -21.997 6.054 23.977 1.00 51.53 340 ILE A O 1
ATOM 2709 N N . PRO A 1 341 ? -20.376 4.480 23.783 1.00 55.81 341 PRO A N 1
ATOM 2710 C CA . PRO A 1 341 ? -19.930 4.899 22.459 1.00 55.81 341 PRO A CA 1
ATOM 2711 C C . PRO A 1 341 ? -21.108 5.014 21.486 1.00 55.81 341 PRO A C 1
ATOM 2713 O O . PRO A 1 341 ? -21.780 4.035 21.135 1.00 55.81 341 PRO A O 1
ATOM 2716 N N . GLY A 1 342 ? -21.383 6.248 21.090 1.00 63.56 342 GLY A N 1
ATOM 2717 C CA . GLY A 1 342 ? -22.468 6.629 20.215 1.00 63.56 342 GLY A CA 1
ATOM 2718 C C . GLY A 1 342 ? -22.133 6.490 18.742 1.00 63.56 342 GLY A C 1
ATOM 2719 O O . GLY A 1 342 ? -21.007 6.188 18.342 1.00 63.56 342 GLY A O 1
ATOM 2720 N N . LYS A 1 343 ? -23.155 6.689 17.912 1.00 80.00 343 LYS A N 1
ATOM 2721 C CA . LYS A 1 343 ? -23.027 6.720 16.455 1.00 80.00 343 LYS A CA 1
ATOM 2722 C C . LYS A 1 343 ? -23.890 7.849 15.928 1.00 80.00 343 LYS A C 1
ATOM 2724 O O . LYS A 1 343 ? -25.102 7.834 16.133 1.00 80.00 343 LYS A O 1
ATOM 2729 N N . ILE A 1 344 ? -23.283 8.771 15.197 1.00 83.12 344 ILE A N 1
ATOM 2730 C CA . ILE A 1 344 ? -24.008 9.850 14.529 1.00 83.12 344 ILE A CA 1
ATOM 2731 C C . ILE A 1 344 ? -24.264 9.403 13.099 1.00 83.12 344 ILE A C 1
ATOM 2733 O O . ILE A 1 344 ? -23.351 8.944 12.417 1.00 83.12 344 ILE A O 1
ATOM 2737 N N . ARG A 1 345 ? -25.515 9.469 12.643 1.00 88.50 345 ARG A N 1
ATOM 2738 C CA . ARG A 1 345 ? -25.822 9.222 11.233 1.00 88.50 345 ARG A CA 1
ATOM 2739 C C . ARG A 1 345 ? -25.788 10.554 10.495 1.00 88.50 345 ARG A C 1
ATOM 2741 O O . ARG A 1 345 ? -26.563 11.433 10.843 1.00 88.50 345 ARG A O 1
ATOM 2748 N N . LEU A 1 346 ? -24.909 10.646 9.503 1.00 90.25 346 LEU A N 1
ATOM 2749 C CA . LEU A 1 346 ? -24.723 11.809 8.642 1.00 90.25 346 LEU A CA 1
ATOM 2750 C C . LEU A 1 346 ? -25.300 11.543 7.249 1.00 90.25 346 LEU A C 1
ATOM 2752 O O . LEU A 1 346 ? -25.185 10.431 6.719 1.00 90.25 346 LEU A O 1
ATOM 2756 N N . HIS A 1 347 ? -25.882 12.577 6.661 1.00 92.06 347 HIS A N 1
ATOM 2757 C CA . HIS A 1 347 ? -26.419 12.653 5.311 1.00 92.06 347 HIS A CA 1
ATOM 2758 C C . HIS A 1 347 ? -25.738 13.782 4.527 1.00 92.06 347 HIS A C 1
ATOM 2760 O O . HIS A 1 347 ? -25.096 14.663 5.091 1.00 92.06 347 HIS A O 1
ATOM 2766 N N . ALA A 1 348 ? -25.853 13.747 3.197 1.00 92.56 348 ALA A N 1
ATOM 2767 C CA . ALA A 1 348 ? -25.384 14.857 2.372 1.00 92.56 348 ALA A CA 1
ATOM 2768 C C . ALA A 1 348 ? -26.176 16.133 2.705 1.00 92.56 348 ALA A C 1
ATOM 2770 O O . ALA A 1 348 ? -27.405 16.100 2.764 1.00 92.56 348 ALA A O 1
ATOM 2771 N N . GLY A 1 349 ? -25.465 17.240 2.899 1.00 90.19 349 GLY A N 1
ATOM 2772 C CA . GLY A 1 349 ? -26.011 18.511 3.360 1.00 90.19 349 GLY A CA 1
ATOM 2773 C C . GLY A 1 349 ? -26.024 18.692 4.880 1.00 90.19 349 GLY A C 1
ATOM 2774 O O . GLY A 1 349 ? -26.402 19.773 5.316 1.00 90.19 349 GLY A O 1
ATOM 2775 N N . ASP A 1 350 ? -25.618 17.695 5.670 1.00 90.81 350 ASP A N 1
ATOM 2776 C CA . ASP A 1 350 ? -25.435 17.868 7.116 1.00 90.81 350 ASP A CA 1
ATOM 2777 C C . ASP A 1 350 ? -24.158 18.668 7.419 1.00 90.81 350 ASP A C 1
ATOM 2779 O O . ASP A 1 350 ? -23.237 18.735 6.598 1.00 90.81 350 ASP A O 1
ATOM 2783 N N . ASP A 1 351 ? -24.097 19.228 8.626 1.00 91.38 351 ASP A N 1
ATOM 2784 C CA . ASP A 1 351 ? -22.951 19.974 9.139 1.00 91.38 351 ASP A CA 1
ATOM 2785 C C . ASP A 1 351 ? -22.236 19.175 10.237 1.00 91.38 351 ASP A C 1
ATOM 2787 O O . ASP A 1 351 ? -22.860 18.645 11.161 1.00 91.38 351 ASP A O 1
ATOM 2791 N N . LEU A 1 352 ? -20.909 19.094 10.145 1.00 92.69 352 LEU A N 1
ATOM 2792 C CA . LEU A 1 352 ? -20.043 18.421 11.108 1.00 92.69 352 LEU A CA 1
ATOM 2793 C C . LEU A 1 352 ? -18.940 19.371 11.581 1.00 92.69 352 LEU A C 1
ATOM 2795 O O . LEU A 1 352 ? -18.036 19.724 10.834 1.00 92.69 352 LEU A O 1
ATOM 2799 N N . TYR A 1 353 ? -18.975 19.736 12.852 1.00 90.19 353 TYR A N 1
ATOM 2800 C CA . TYR A 1 353 ? -17.933 20.495 13.524 1.00 90.19 353 TYR A CA 1
ATOM 2801 C C . TYR A 1 353 ? -16.809 19.549 13.943 1.00 90.19 353 TYR A C 1
ATOM 2803 O O . TYR A 1 353 ? -17.030 18.624 14.733 1.00 90.19 353 TYR A O 1
ATOM 2811 N N . LEU A 1 354 ? -15.606 19.792 13.433 1.00 92.75 354 LEU A N 1
ATOM 2812 C CA . LEU A 1 354 ? -14.397 19.068 13.805 1.00 92.75 354 LEU A CA 1
ATOM 2813 C C . LEU A 1 354 ? -13.535 19.960 14.704 1.00 92.75 354 LEU A C 1
ATOM 2815 O O . LEU A 1 354 ? -12.914 20.919 14.244 1.00 92.75 354 LEU A O 1
ATOM 2819 N N . HIS A 1 355 ? -13.531 19.648 15.997 1.00 85.12 355 HIS A N 1
ATOM 2820 C CA . HIS A 1 355 ? -12.876 20.433 17.044 1.00 85.12 355 HIS A CA 1
ATOM 2821 C C . HIS A 1 355 ? -11.421 20.013 17.276 1.00 85.12 355 HIS A C 1
ATOM 2823 O O . HIS A 1 355 ? -11.065 18.837 17.141 1.00 85.12 355 HIS A O 1
ATOM 2829 N N . LYS A 1 356 ? -10.600 20.975 17.713 1.00 86.25 356 LYS A N 1
ATOM 2830 C CA . LYS A 1 356 ? -9.235 20.745 18.212 1.00 86.25 356 LYS A CA 1
ATOM 2831 C C . LYS A 1 356 ? -9.213 20.124 19.603 1.00 86.25 356 LYS A C 1
ATOM 2833 O O . LYS A 1 356 ? -8.460 19.186 19.865 1.00 86.25 356 LYS A O 1
ATOM 2838 N N . THR A 1 357 ? -10.016 20.673 20.511 1.00 76.94 357 THR A N 1
ATOM 2839 C CA . THR A 1 357 ? -10.068 20.235 21.907 1.00 76.94 357 THR A CA 1
ATOM 2840 C C . THR A 1 357 ? -10.673 18.847 21.978 1.00 76.94 357 THR A C 1
ATOM 2842 O O . THR A 1 357 ? -11.750 18.632 21.430 1.00 76.94 357 THR A O 1
ATOM 2845 N N . GLN A 1 358 ? -10.016 17.922 22.681 1.00 71.69 358 GLN A N 1
ATOM 2846 C CA . GLN A 1 358 ? -10.471 16.538 22.837 1.00 71.69 358 GLN A CA 1
ATOM 2847 C C . GLN A 1 358 ? -11.717 16.452 23.735 1.00 71.69 358 GLN A C 1
ATOM 2849 O O . GLN A 1 358 ? -11.649 16.072 24.900 1.00 71.69 358 GLN A O 1
ATOM 2854 N N . THR A 1 359 ? -12.865 16.836 23.186 1.00 62.66 359 THR A N 1
ATOM 2855 C CA . THR A 1 359 ? -14.192 16.653 23.766 1.00 62.66 359 THR A CA 1
ATOM 2856 C C . THR A 1 359 ? -14.933 15.518 23.055 1.00 62.66 359 THR A C 1
ATOM 2858 O O . THR A 1 359 ? -14.803 15.343 21.846 1.00 62.66 359 THR A O 1
ATOM 2861 N N . PRO A 1 360 ? -15.719 14.698 23.761 1.00 65.12 360 PRO A N 1
ATOM 2862 C CA . PRO A 1 360 ? -16.517 13.687 23.086 1.00 65.12 360 PRO A CA 1
ATOM 2863 C C . PRO A 1 360 ? -17.518 14.328 22.116 1.00 65.12 360 PRO A C 1
ATOM 2865 O O . PRO A 1 360 ? -18.206 15.281 22.468 1.00 65.12 360 PRO A O 1
ATOM 2868 N N . GLY A 1 361 ? -17.623 13.785 20.909 1.00 64.75 361 GLY A N 1
ATOM 2869 C CA . GLY A 1 361 ? -18.567 14.213 19.890 1.00 64.75 361 GLY A CA 1
ATOM 2870 C C . GLY A 1 361 ? -20.026 13.967 20.275 1.00 64.75 361 GLY A C 1
ATOM 2871 O O . GLY A 1 361 ? -20.342 12.999 20.968 1.00 64.75 361 GLY A O 1
ATOM 2872 N N . PHE A 1 362 ? -20.926 14.827 19.809 1.00 68.62 362 PHE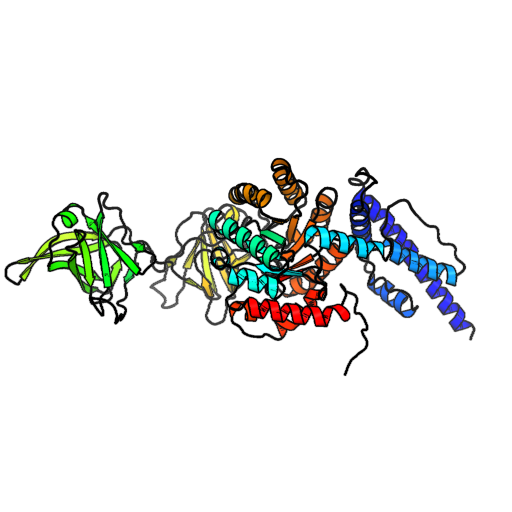 A N 1
ATOM 2873 C CA . PHE A 1 362 ? -22.357 14.812 20.131 1.00 68.62 362 PHE A CA 1
ATOM 2874 C C . PHE A 1 362 ? -23.184 15.387 18.974 1.00 68.62 362 PHE A C 1
ATOM 2876 O O . PHE A 1 362 ? -22.641 15.845 17.972 1.00 68.62 362 PHE A O 1
ATOM 2883 N N . VAL A 1 363 ? -24.512 15.350 19.095 1.00 69.75 363 VAL A N 1
ATOM 2884 C CA . VAL A 1 363 ? -25.446 15.935 18.122 1.00 69.75 363 VAL A CA 1
ATOM 2885 C C . VAL A 1 363 ? -26.313 16.969 18.814 1.00 69.75 363 VAL A C 1
ATOM 2887 O O . VAL A 1 363 ? -26.943 16.652 19.822 1.00 69.75 363 VAL A O 1
ATOM 2890 N N . ILE A 1 364 ? -26.417 18.162 18.233 1.00 63.09 364 ILE A N 1
ATOM 2891 C CA . ILE A 1 364 ? -27.458 19.127 18.594 1.00 63.09 364 ILE A CA 1
ATOM 2892 C C . ILE A 1 364 ? -28.643 18.927 17.644 1.00 63.09 364 ILE A C 1
ATOM 2894 O O . ILE A 1 364 ? -28.467 18.845 16.429 1.00 63.09 364 ILE A O 1
ATOM 2898 N N . LYS A 1 365 ? -29.857 18.818 18.196 1.00 60.38 365 LYS A N 1
ATOM 2899 C CA . LYS A 1 365 ? -31.107 18.791 17.423 1.00 60.38 365 LYS A CA 1
ATOM 2900 C C . LYS A 1 365 ? -31.822 20.124 17.602 1.00 60.38 365 LYS A C 1
ATOM 2902 O O . LYS A 1 365 ? -32.155 20.469 18.733 1.00 60.38 365 LYS A O 1
ATOM 2907 N N . ASP A 1 366 ? -32.075 20.838 16.508 1.00 48.16 366 ASP A N 1
ATOM 2908 C CA . ASP A 1 366 ? -32.881 22.062 16.528 1.00 48.16 366 ASP A CA 1
ATOM 2909 C C . ASP A 1 366 ? -34.373 21.724 16.769 1.00 48.16 366 ASP A C 1
ATOM 2911 O O . ASP A 1 366 ? -34.971 20.995 15.969 1.00 48.16 366 ASP A O 1
ATOM 2915 N N . PRO A 1 367 ? -35.000 22.220 17.855 1.00 45.62 367 PRO A N 1
ATOM 2916 C CA . PRO A 1 367 ? -36.403 21.947 18.165 1.00 45.62 367 PRO A CA 1
ATOM 2917 C C . PRO A 1 367 ? -37.408 22.636 17.229 1.00 45.62 367 PRO A C 1
ATOM 2919 O O . PRO A 1 367 ? -38.575 22.249 17.213 1.00 45.62 367 PRO A O 1
ATOM 2922 N N . SER A 1 368 ? -37.001 23.677 16.496 1.00 44.88 368 SER A N 1
ATOM 2923 C CA . SER A 1 368 ? -37.938 24.658 15.928 1.00 44.88 368 SER A CA 1
ATOM 2924 C C . SER A 1 368 ? -38.541 24.285 14.568 1.00 44.88 368 SER A C 1
ATOM 2926 O O . SER A 1 368 ? -39.608 24.786 14.219 1.00 44.88 368 SER A O 1
ATOM 2928 N N . ASN A 1 369 ? -37.923 23.364 13.816 1.00 42.28 369 ASN A N 1
ATOM 2929 C CA . ASN A 1 369 ? -38.205 23.250 12.376 1.00 42.28 369 ASN A CA 1
ATOM 2930 C C . ASN A 1 369 ? -38.714 21.878 11.913 1.00 42.28 369 ASN A C 1
ATOM 2932 O O . ASN A 1 369 ? -38.973 21.706 10.721 1.00 42.28 369 ASN A O 1
ATOM 2936 N N . GLY A 1 370 ? -38.781 20.859 12.781 1.00 41.25 370 GLY A N 1
ATOM 2937 C CA . GLY A 1 370 ? -39.112 19.474 12.389 1.00 41.25 370 GLY A CA 1
ATOM 2938 C C . GLY A 1 370 ? -38.143 18.825 11.376 1.00 41.25 370 GLY A C 1
ATOM 2939 O O . GLY A 1 370 ? -38.219 17.624 11.122 1.00 41.25 370 GLY A O 1
ATOM 2940 N N . LYS A 1 371 ? -37.204 19.601 10.823 1.00 43.09 371 LYS A N 1
ATOM 2941 C CA . LYS A 1 371 ? -36.044 19.187 10.042 1.00 43.09 371 LYS A CA 1
ATOM 2942 C C . LYS A 1 371 ? -34.874 18.992 10.997 1.00 43.09 371 LYS A C 1
ATOM 2944 O O . LYS A 1 371 ? -34.517 19.890 11.750 1.00 43.09 371 LYS A O 1
ATOM 2949 N N . LEU A 1 372 ? -34.279 17.808 10.936 1.00 46.09 372 LEU A N 1
ATOM 2950 C CA . LEU A 1 372 ? -33.036 17.457 11.611 1.00 46.09 372 LEU A CA 1
ATOM 2951 C C . LEU A 1 372 ? -31.871 18.252 10.991 1.00 46.09 372 LEU A C 1
ATOM 2953 O O . LEU A 1 372 ? -31.138 17.707 10.176 1.00 46.09 372 LEU A O 1
ATOM 2957 N N . THR A 1 373 ? -31.678 19.524 11.341 1.00 49.97 373 THR A N 1
ATOM 2958 C CA . THR A 1 373 ? -30.358 20.160 11.193 1.00 49.97 373 THR A CA 1
ATOM 2959 C C . THR A 1 373 ? -29.469 19.590 12.291 1.00 49.97 373 THR A C 1
ATOM 2961 O O . THR A 1 373 ? -29.384 20.113 13.399 1.00 49.97 373 THR A O 1
ATOM 2964 N N . VAL A 1 374 ? -28.895 18.419 12.018 1.00 56.53 374 VAL A N 1
ATOM 2965 C CA . VAL A 1 374 ? -27.942 17.762 12.912 1.00 56.53 374 VAL A CA 1
ATOM 2966 C C . VAL A 1 374 ? -26.612 18.478 12.739 1.00 56.53 374 VAL A C 1
ATOM 2968 O O . VAL A 1 374 ? -25.842 18.149 11.845 1.00 56.53 374 VAL A O 1
ATOM 2971 N N . ALA A 1 375 ? -26.356 19.468 13.591 1.00 68.44 375 ALA A N 1
ATOM 2972 C CA . ALA A 1 375 ? -24.996 19.913 13.850 1.00 68.44 375 ALA A CA 1
ATOM 2973 C C . ALA A 1 375 ? -24.317 18.795 14.649 1.00 68.44 375 ALA A C 1
ATOM 2975 O O . ALA A 1 375 ? -24.561 18.614 15.848 1.00 68.44 375 ALA A O 1
ATOM 2976 N N . ALA A 1 376 ? -23.554 17.962 13.948 1.00 80.69 376 ALA A N 1
ATOM 2977 C CA . ALA A 1 376 ? -22.744 16.930 14.563 1.00 80.69 376 ALA A CA 1
ATOM 2978 C C . ALA A 1 376 ? -21.427 17.546 15.029 1.00 80.69 376 ALA A C 1
ATOM 2980 O O . ALA A 1 376 ? -20.852 18.381 14.345 1.00 80.69 376 ALA A O 1
ATOM 2981 N N . HIS A 1 377 ? -20.922 17.114 16.173 1.00 84.12 377 HIS A N 1
ATOM 2982 C CA . HIS A 1 377 ? -19.624 17.524 16.683 1.00 84.12 377 HIS A CA 1
ATOM 2983 C C . HIS A 1 377 ? -18.753 16.285 16.859 1.00 84.12 377 HIS A C 1
ATOM 2985 O O . HIS A 1 377 ? -19.231 15.235 17.289 1.00 84.12 377 HIS A O 1
ATOM 2991 N N . THR A 1 378 ? -17.475 16.399 16.529 1.00 87.44 378 THR A N 1
ATOM 2992 C CA . THR A 1 378 ? -16.439 15.406 16.827 1.00 87.44 378 THR A CA 1
ATOM 2993 C C . THR A 1 378 ? -15.088 16.107 16.938 1.00 87.44 378 THR A C 1
ATOM 2995 O O . THR A 1 378 ? -15.001 17.319 16.748 1.00 87.44 378 THR A O 1
ATOM 2998 N N . THR A 1 379 ? -14.032 15.368 17.256 1.00 85.88 379 THR A N 1
ATOM 2999 C CA . THR A 1 379 ? -12.678 15.916 17.390 1.00 85.88 379 THR A CA 1
ATOM 3000 C C . THR A 1 379 ? -11.713 15.218 16.464 1.00 85.88 379 THR A C 1
ATOM 3002 O O . THR A 1 379 ? -11.935 14.074 16.068 1.00 85.88 379 THR A O 1
ATOM 3005 N N . 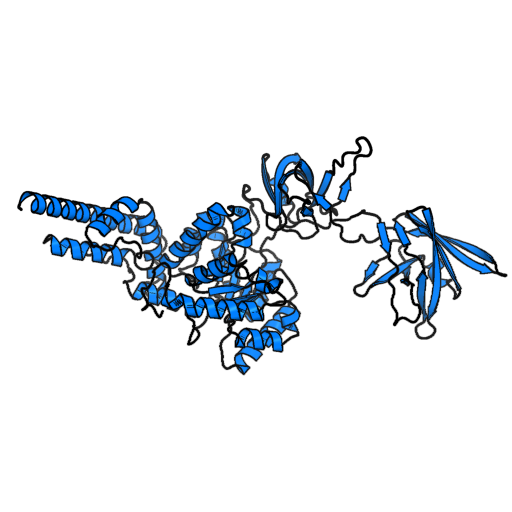CYS A 1 380 ? -10.633 15.914 16.135 1.00 88.75 380 CYS A N 1
ATOM 3006 C CA . CYS A 1 380 ? -9.500 15.351 15.419 1.00 88.75 380 CYS A CA 1
ATOM 3007 C C . CYS A 1 380 ? -8.457 14.854 16.423 1.00 88.75 380 CYS A C 1
ATOM 3009 O O . CYS A 1 380 ? -8.071 15.613 17.308 1.00 88.75 380 CYS A O 1
ATOM 3011 N N . SER A 1 381 ? -7.959 13.624 16.285 1.00 88.19 381 SER A N 1
ATOM 3012 C CA . SER A 1 381 ? -6.902 13.083 17.156 1.00 88.19 381 SER A CA 1
ATOM 3013 C C . SER A 1 381 ? -5.590 13.874 17.085 1.00 88.19 381 SER A C 1
ATOM 3015 O O . SER A 1 381 ? -4.792 13.813 18.017 1.00 88.19 381 SER A O 1
ATOM 3017 N N . VAL A 1 382 ? -5.384 14.641 16.009 1.00 88.25 382 VAL A N 1
ATOM 3018 C CA . VAL A 1 382 ? -4.229 15.522 15.814 1.00 88.25 382 VAL A CA 1
ATOM 3019 C C . VAL A 1 382 ? -4.717 16.971 15.675 1.00 88.25 382 VAL A C 1
ATOM 3021 O O . VAL A 1 382 ? -5.072 17.401 14.576 1.00 88.25 382 VAL A O 1
ATOM 3024 N N . PRO A 1 383 ? -4.758 17.753 16.772 1.00 84.38 383 PRO A N 1
ATOM 3025 C CA . PRO A 1 383 ? -5.351 19.094 16.770 1.00 84.38 383 PRO A CA 1
ATOM 3026 C C . PRO A 1 383 ? -4.705 20.072 15.780 1.00 84.38 383 PRO A C 1
ATOM 3028 O O . PRO A 1 383 ? -5.411 20.879 15.180 1.00 84.38 383 PRO A O 1
ATOM 3031 N N . GLY A 1 384 ? -3.387 19.969 15.563 1.00 86.69 384 GLY A N 1
ATOM 3032 C CA . GLY A 1 384 ? -2.644 20.847 14.648 1.00 86.69 384 GLY A CA 1
ATOM 3033 C C . GLY A 1 384 ? -3.086 20.744 13.183 1.00 86.69 384 GLY A C 1
ATOM 3034 O O . GLY A 1 384 ? -2.893 21.680 12.418 1.00 86.69 384 GLY A O 1
ATOM 3035 N N . VAL A 1 385 ? -3.763 19.657 12.796 1.00 90.19 385 VAL A N 1
ATOM 3036 C CA . VAL A 1 385 ? -4.338 19.507 11.448 1.00 90.19 385 VAL A CA 1
ATOM 3037 C C . VAL A 1 385 ? -5.379 20.588 11.169 1.00 90.19 385 VAL A C 1
ATOM 3039 O O . VAL A 1 385 ? -5.449 21.104 10.060 1.00 90.19 385 VAL A O 1
ATOM 3042 N N . ILE A 1 386 ? -6.160 20.979 12.180 1.00 91.00 386 ILE A N 1
ATOM 3043 C CA . ILE A 1 386 ? -7.227 21.976 12.032 1.00 91.00 386 ILE A CA 1
ATOM 3044 C C . ILE A 1 386 ? -6.655 23.344 11.634 1.00 91.00 386 ILE A C 1
ATOM 3046 O O . ILE A 1 386 ? -7.280 24.079 10.869 1.00 91.00 386 ILE A O 1
ATOM 3050 N N . ASP A 1 387 ? -5.446 23.668 12.098 1.00 91.25 387 ASP A N 1
ATOM 3051 C CA . ASP A 1 387 ? -4.749 24.903 11.733 1.00 91.25 387 ASP A CA 1
ATOM 3052 C C . ASP A 1 387 ? -4.323 24.938 10.267 1.00 91.25 387 ASP A C 1
ATOM 3054 O O . ASP A 1 387 ? -4.356 26.006 9.658 1.00 91.25 387 ASP A O 1
ATOM 3058 N N . ALA A 1 388 ? -4.002 23.787 9.680 1.00 92.50 388 ALA A N 1
ATOM 3059 C CA . ALA A 1 388 ? -3.541 23.682 8.299 1.00 92.50 388 ALA A CA 1
ATOM 3060 C C . ALA A 1 388 ? -4.678 23.689 7.259 1.00 92.50 388 ALA A C 1
ATOM 3062 O O . ALA A 1 388 ? -4.414 23.861 6.075 1.00 92.50 388 ALA A O 1
ATOM 3063 N N . LEU A 1 389 ? -5.937 23.496 7.671 1.00 94.44 389 LEU A N 1
ATOM 3064 C CA . LEU A 1 389 ? -7.059 23.368 6.735 1.00 94.44 389 LEU A CA 1
ATOM 3065 C C . LEU A 1 389 ? -7.486 24.705 6.123 1.00 94.44 389 LEU A C 1
ATOM 3067 O O . LEU A 1 389 ? -7.772 25.655 6.852 1.00 94.44 389 LEU A O 1
ATOM 3071 N N . ASP A 1 390 ? -7.627 24.744 4.802 1.00 95.19 390 ASP A N 1
ATOM 3072 C CA . ASP A 1 390 ? -8.168 25.889 4.065 1.00 95.19 390 ASP A CA 1
ATOM 3073 C C . ASP A 1 390 ? -9.670 25.741 3.785 1.00 95.19 390 ASP A C 1
ATOM 3075 O O . ASP A 1 390 ? -10.207 24.632 3.711 1.00 95.19 390 ASP A O 1
ATOM 3079 N N . LEU A 1 391 ? -10.364 26.870 3.590 1.00 97.06 391 LEU A N 1
ATOM 3080 C CA . LEU A 1 391 ? -11.756 26.862 3.129 1.00 97.06 391 LEU A CA 1
ATOM 3081 C C . LEU A 1 391 ? -11.856 26.151 1.771 1.00 97.06 391 LEU A C 1
ATOM 3083 O O . LEU A 1 391 ? -11.071 26.397 0.860 1.00 97.06 391 LEU A O 1
ATOM 3087 N N . GLY A 1 392 ? -12.849 25.277 1.631 1.00 96.81 392 GLY A N 1
ATOM 3088 C CA . GLY A 1 392 ? -13.069 24.452 0.445 1.00 96.81 392 GLY A CA 1
ATOM 3089 C C . GLY A 1 392 ? -12.253 23.157 0.391 1.00 96.81 392 GLY A C 1
ATOM 3090 O O . GLY A 1 392 ? -12.565 22.312 -0.449 1.00 96.81 392 GLY A O 1
ATOM 3091 N N . ALA A 1 393 ? -11.272 22.952 1.280 1.00 96.50 393 ALA A N 1
ATOM 3092 C CA . ALA A 1 393 ? -10.472 21.726 1.310 1.00 96.50 393 ALA A CA 1
ATOM 3093 C C . ALA A 1 393 ? -11.348 20.491 1.571 1.00 96.50 393 ALA A C 1
ATOM 3095 O O . ALA A 1 393 ? -12.254 20.522 2.414 1.00 96.50 393 ALA A O 1
ATOM 3096 N N . ARG A 1 394 ? -11.092 19.393 0.851 1.00 95.56 394 ARG A N 1
ATOM 3097 C CA . ARG A 1 394 ? -11.824 18.135 1.031 1.00 95.56 394 ARG A CA 1
ATOM 3098 C C . ARG A 1 394 ? -11.370 17.418 2.297 1.00 95.56 394 ARG A C 1
ATOM 3100 O O . ARG A 1 394 ? -10.185 17.368 2.612 1.00 95.56 394 ARG A O 1
ATOM 3107 N N . VAL A 1 395 ? -12.332 16.791 2.968 1.00 96.19 395 VAL A N 1
ATOM 3108 C CA . VAL A 1 395 ? -12.101 15.903 4.109 1.00 96.19 395 VAL A CA 1
ATOM 3109 C C . VAL A 1 395 ? -12.854 14.603 3.874 1.00 96.19 395 VAL A C 1
ATOM 3111 O O . VAL A 1 395 ? -14.060 14.609 3.605 1.00 96.19 395 VAL A O 1
ATOM 3114 N N . TRP A 1 396 ? -12.152 13.482 3.990 1.00 95.12 396 TRP A N 1
ATOM 3115 C CA . TRP A 1 396 ? -12.744 12.151 3.907 1.00 95.12 396 TRP A CA 1
ATOM 3116 C C . TRP A 1 396 ? -12.768 11.490 5.276 1.00 95.12 396 TRP A C 1
ATOM 3118 O O . TRP A 1 396 ? -11.847 11.664 6.071 1.00 95.12 396 TRP A O 1
ATOM 3128 N N . ILE A 1 397 ? -13.829 10.727 5.544 1.00 94.56 397 ILE A N 1
ATOM 3129 C CA . ILE A 1 397 ? -14.019 10.031 6.820 1.00 94.56 397 ILE A CA 1
ATOM 3130 C C . ILE A 1 397 ? -14.406 8.567 6.574 1.00 94.56 397 ILE A C 1
ATOM 3132 O O . ILE A 1 397 ? -15.219 8.278 5.688 1.00 94.56 397 ILE A O 1
ATOM 3136 N N . ASP A 1 398 ? -13.867 7.664 7.401 1.00 90.88 398 ASP A N 1
ATOM 3137 C CA . ASP A 1 398 ? -14.163 6.217 7.415 1.00 90.88 398 ASP A CA 1
ATOM 3138 C C . ASP A 1 398 ? -13.860 5.531 6.069 1.00 90.88 398 ASP A C 1
ATOM 3140 O O . ASP A 1 398 ? -14.747 4.940 5.444 1.00 90.88 398 ASP A O 1
ATOM 3144 N N . ASP A 1 399 ? -12.607 5.623 5.615 1.00 84.50 399 ASP A N 1
ATOM 3145 C CA . ASP A 1 399 ? -12.113 5.055 4.348 1.00 84.50 399 ASP A CA 1
ATOM 3146 C C . ASP A 1 399 ? -12.878 5.593 3.123 1.00 84.50 399 ASP A C 1
ATOM 3148 O O . ASP A 1 399 ? -13.302 4.852 2.234 1.00 84.50 399 ASP A O 1
ATOM 3152 N N . GLY A 1 400 ? -13.157 6.901 3.119 1.00 88.25 400 GLY A N 1
ATOM 3153 C CA . GLY A 1 400 ? -13.852 7.577 2.021 1.00 88.25 400 GLY A CA 1
ATOM 3154 C C . GLY A 1 400 ? -15.370 7.348 1.960 1.00 88.25 400 GLY A C 1
ATOM 3155 O O . GLY A 1 400 ? -16.017 7.779 1.002 1.00 88.25 400 GLY A O 1
ATOM 3156 N N . LYS A 1 401 ? -15.982 6.700 2.965 1.00 90.50 401 LYS A N 1
ATOM 3157 C CA . LYS A 1 401 ? -17.446 6.485 3.011 1.00 90.50 401 LYS A CA 1
ATOM 3158 C C . LYS A 1 401 ? -18.244 7.773 3.218 1.00 90.50 401 LYS A C 1
ATOM 3160 O O . LYS A 1 401 ? -19.423 7.826 2.849 1.00 90.50 401 LYS A O 1
ATOM 3165 N N . ILE A 1 402 ? -17.628 8.783 3.826 1.00 94.19 402 ILE A N 1
ATOM 3166 C CA . ILE A 1 402 ? -18.180 10.128 3.998 1.00 94.19 402 ILE A CA 1
ATOM 3167 C C . ILE A 1 402 ? -17.220 11.108 3.334 1.00 94.19 402 ILE A C 1
ATOM 3169 O O . ILE A 1 402 ? -16.025 11.088 3.627 1.00 94.19 402 ILE A O 1
ATOM 3173 N N . SER A 1 403 ? -17.752 11.980 2.481 1.00 95.12 403 SER A N 1
ATOM 3174 C CA . SER A 1 403 ? -17.015 13.120 1.942 1.00 95.12 403 SER A CA 1
ATOM 3175 C C . SER A 1 403 ? -17.583 14.413 2.495 1.00 95.12 403 SER A C 1
ATOM 3177 O O . SER A 1 403 ? -18.803 14.578 2.588 1.00 95.12 403 SER A O 1
ATOM 3179 N N . ALA A 1 404 ? -16.701 15.343 2.817 1.00 96.75 404 ALA A N 1
ATOM 3180 C CA . ALA A 1 404 ? -17.048 16.681 3.248 1.00 96.75 404 ALA A CA 1
ATOM 3181 C C . ALA A 1 404 ? -16.069 17.700 2.661 1.00 96.75 404 ALA A C 1
ATOM 3183 O O . ALA A 1 404 ? -15.041 17.333 2.089 1.00 96.75 404 ALA A O 1
ATOM 3184 N N . TYR A 1 405 ? -16.398 18.977 2.793 1.00 97.31 405 TYR A N 1
ATOM 3185 C CA . TYR A 1 405 ? -15.469 20.071 2.537 1.00 97.31 405 TYR A CA 1
ATOM 3186 C C . TYR A 1 405 ? -15.541 21.089 3.667 1.00 97.31 405 TYR A C 1
ATOM 3188 O O . TYR A 1 405 ? -16.585 21.240 4.305 1.00 97.31 405 TYR A O 1
ATOM 3196 N N . VAL A 1 406 ? -14.435 21.783 3.910 1.00 97.88 406 VAL A N 1
ATOM 3197 C CA . VAL A 1 406 ? -14.372 22.859 4.901 1.00 97.88 406 VAL A CA 1
ATOM 3198 C C . VAL A 1 406 ? -15.227 24.026 4.409 1.00 97.88 406 VAL A C 1
ATOM 3200 O O . VAL A 1 406 ? -14.907 24.652 3.401 1.00 97.88 406 VAL A O 1
ATOM 3203 N N . SER A 1 407 ? -16.333 24.313 5.089 1.00 97.00 407 SER A N 1
ATOM 3204 C CA . SER A 1 407 ? -17.216 25.435 4.754 1.00 97.00 407 SER A CA 1
ATOM 3205 C C . SER A 1 407 ? -16.946 26.677 5.594 1.00 97.00 407 SER A C 1
ATOM 3207 O O . SER A 1 407 ? -17.223 27.778 5.132 1.00 97.00 407 SER A O 1
ATOM 3209 N N . ASP A 1 408 ? -16.428 26.503 6.811 1.00 95.50 408 ASP A N 1
ATOM 3210 C CA . ASP A 1 408 ? -16.047 27.599 7.704 1.00 95.50 408 ASP A CA 1
ATOM 3211 C C . ASP A 1 408 ? -14.905 27.169 8.640 1.00 95.50 408 ASP A C 1
ATOM 3213 O O . ASP A 1 408 ? -14.698 25.971 8.868 1.00 95.50 408 ASP A O 1
ATOM 3217 N N . LYS A 1 409 ? -14.157 28.131 9.187 1.00 95.31 409 LYS A N 1
ATOM 3218 C CA . LYS A 1 409 ? -13.005 27.881 10.061 1.00 95.31 409 LYS A CA 1
ATOM 3219 C C . LYS A 1 409 ? -12.905 28.917 11.172 1.00 95.31 409 LYS A C 1
ATOM 3221 O O . LYS A 1 409 ? -12.946 30.120 10.939 1.00 95.31 409 LYS A O 1
ATOM 3226 N N . THR A 1 410 ? -12.661 28.424 12.379 1.00 90.69 410 THR A N 1
ATOM 3227 C CA . THR A 1 410 ? -12.346 29.223 13.565 1.00 90.69 410 THR A CA 1
ATOM 3228 C C . THR A 1 410 ? -11.021 28.751 14.180 1.00 90.69 410 THR A C 1
ATOM 3230 O O . THR A 1 410 ? -10.500 27.704 13.782 1.00 90.69 410 THR A O 1
ATOM 3233 N N . PRO A 1 411 ? -10.465 29.471 15.173 1.00 87.44 411 PRO A N 1
ATOM 3234 C CA . PRO A 1 411 ? -9.295 29.001 15.910 1.00 87.44 411 PRO A CA 1
ATOM 3235 C C . PRO A 1 411 ? -9.495 27.668 16.650 1.00 87.44 411 PRO A C 1
ATOM 3237 O O . PRO A 1 411 ? -8.507 26.979 16.888 1.00 87.44 411 PRO A O 1
ATOM 3240 N N . ASP A 1 412 ? -10.730 27.282 16.989 1.00 83.38 412 ASP A N 1
ATOM 3241 C CA . ASP A 1 412 ? -11.014 26.109 17.834 1.00 83.38 412 ASP A CA 1
ATOM 3242 C C . ASP A 1 412 ? -11.563 24.904 17.051 1.00 83.38 412 ASP A C 1
ATOM 3244 O O . ASP A 1 412 ? -11.401 23.752 17.469 1.00 83.38 412 ASP A O 1
ATOM 3248 N N . TYR A 1 413 ? -12.207 25.149 15.908 1.00 89.62 413 TYR A N 1
ATOM 3249 C CA . TYR A 1 413 ? -12.825 24.117 15.075 1.00 89.62 413 TYR A CA 1
ATOM 3250 C C . TYR A 1 413 ? -12.937 24.530 13.605 1.00 89.62 413 TYR A C 1
ATOM 3252 O O . TYR A 1 413 ? -12.965 25.717 13.273 1.00 89.62 413 TYR A O 1
ATOM 3260 N N . VAL A 1 414 ? -13.108 23.537 12.732 1.00 95.19 414 VAL A N 1
ATOM 3261 C CA . VAL A 1 414 ? -13.597 23.728 11.356 1.00 95.19 414 VAL A CA 1
ATOM 3262 C C . VAL A 1 414 ? -15.011 23.183 11.211 1.00 95.19 414 VAL A C 1
ATOM 3264 O O . VAL A 1 414 ? -15.365 22.166 11.815 1.00 95.19 414 VAL A O 1
ATOM 3267 N N . LEU A 1 415 ? -15.822 23.861 10.406 1.00 94.44 415 LEU A N 1
ATOM 3268 C CA . LEU A 1 415 ? -17.127 23.377 9.986 1.00 94.44 415 LEU A CA 1
ATOM 3269 C C . LEU A 1 415 ? -16.966 22.612 8.676 1.00 94.44 415 LEU A C 1
ATOM 3271 O O . LEU A 1 415 ? -16.520 23.164 7.671 1.00 94.44 415 LEU A O 1
ATOM 3275 N N . LEU A 1 416 ? -17.338 21.339 8.693 1.00 96.62 416 LEU A N 1
ATOM 3276 C CA . LEU A 1 416 ? -17.351 20.472 7.529 1.00 96.62 416 LEU A CA 1
ATOM 3277 C C . LEU A 1 416 ? -18.780 20.337 7.015 1.00 96.62 416 LEU A C 1
ATOM 3279 O O . LEU A 1 416 ? -19.660 19.849 7.725 1.00 96.62 416 LEU A O 1
ATOM 3283 N N . ARG A 1 417 ? -19.001 20.695 5.753 1.00 96.25 417 ARG A N 1
ATOM 3284 C CA . ARG A 1 417 ? -20.263 20.431 5.066 1.00 96.25 417 ARG A CA 1
ATOM 3285 C C . ARG A 1 417 ? -20.197 19.064 4.403 1.00 96.25 417 ARG A C 1
ATOM 3287 O O . ARG A 1 417 ? -19.365 18.843 3.520 1.00 96.25 417 ARG A O 1
ATOM 3294 N N . ILE A 1 418 ? -21.074 18.143 4.797 1.00 96.12 418 ILE A N 1
ATOM 3295 C CA . ILE A 1 418 ? -21.100 16.793 4.227 1.00 96.12 418 ILE A CA 1
ATOM 3296 C C . ILE A 1 418 ? -21.573 16.871 2.774 1.00 96.12 418 ILE A C 1
ATOM 3298 O O . ILE A 1 418 ? -22.708 17.251 2.491 1.00 96.12 418 ILE A O 1
ATOM 3302 N N . SER A 1 419 ? -20.717 16.485 1.832 1.00 95.19 419 SER A N 1
ATOM 3303 C CA . SER A 1 419 ? -21.015 16.532 0.400 1.00 95.19 419 SER A CA 1
ATOM 3304 C C . SER A 1 419 ? -21.599 15.222 -0.125 1.00 95.19 419 SER A C 1
ATOM 3306 O O . SER A 1 419 ? -22.489 15.251 -0.975 1.00 95.19 419 SER A O 1
ATOM 3308 N N . LYS A 1 420 ? -21.161 14.063 0.387 1.00 94.19 420 LYS A N 1
ATOM 3309 C CA . LYS A 1 420 ? -21.644 12.750 -0.069 1.00 94.19 420 LYS A CA 1
ATOM 3310 C C . LYS A 1 420 ? -21.599 11.698 1.034 1.00 94.19 420 LYS A C 1
ATOM 3312 O O . LYS A 1 420 ? -20.658 11.618 1.818 1.00 94.19 420 LYS A O 1
ATOM 3317 N N . THR A 1 421 ? -22.617 10.842 1.030 1.00 93.81 421 THR A N 1
ATOM 3318 C CA . THR A 1 421 ? -22.709 9.600 1.814 1.00 93.81 421 THR A CA 1
ATOM 3319 C C . THR A 1 421 ? -23.446 8.533 0.993 1.00 93.81 421 THR A C 1
ATOM 3321 O O . THR A 1 421 ? -23.919 8.803 -0.115 1.00 93.81 421 THR A O 1
ATOM 3324 N N . GLY A 1 422 ? -23.557 7.306 1.516 1.00 88.94 422 GLY A N 1
ATOM 3325 C CA . GLY A 1 422 ? -24.456 6.295 0.951 1.00 88.94 422 GLY A CA 1
ATOM 3326 C C . GLY A 1 422 ? -25.942 6.686 1.075 1.00 88.94 422 GLY A C 1
ATOM 3327 O O . GLY A 1 422 ? -26.297 7.528 1.898 1.00 88.94 422 GLY A O 1
ATOM 3328 N N . PRO A 1 423 ? -26.858 6.032 0.336 1.00 86.69 423 PRO A N 1
ATOM 3329 C CA . PRO A 1 423 ? -28.274 6.425 0.270 1.00 86.69 423 PRO A CA 1
ATOM 3330 C C . PRO A 1 423 ? -29.012 6.366 1.619 1.00 86.69 423 PRO A C 1
ATOM 3332 O O . PRO A 1 423 ? -30.017 7.042 1.810 1.00 86.69 423 PRO A O 1
ATOM 3335 N N . LYS A 1 424 ? -28.517 5.571 2.576 1.00 89.44 424 LYS A N 1
ATOM 3336 C CA . LYS A 1 424 ? -29.065 5.463 3.942 1.00 89.44 424 LYS A CA 1
ATOM 3337 C C . LYS A 1 424 ? -28.310 6.336 4.962 1.00 89.44 424 LYS A C 1
ATOM 3339 O O . LYS A 1 424 ? -28.412 6.084 6.168 1.00 89.44 424 LYS A O 1
ATOM 3344 N N . GLY A 1 425 ? -27.525 7.300 4.484 1.00 90.06 425 GLY A N 1
ATOM 3345 C CA . GLY A 1 425 ? -26.522 8.011 5.270 1.00 90.06 425 GLY A CA 1
ATOM 3346 C C . GLY A 1 425 ? -25.354 7.108 5.676 1.00 90.06 425 GLY A C 1
ATOM 3347 O O . GLY A 1 425 ? -25.340 5.899 5.413 1.00 90.06 425 GLY A O 1
ATOM 3348 N N . ALA A 1 426 ? -24.379 7.687 6.365 1.00 91.94 426 ALA A N 1
ATOM 3349 C CA . ALA A 1 426 ? -23.208 6.995 6.895 1.00 91.94 426 ALA A CA 1
ATOM 3350 C C . ALA A 1 426 ? -23.102 7.191 8.412 1.00 91.94 426 ALA A C 1
ATOM 3352 O O . ALA A 1 426 ? -23.626 8.155 8.962 1.00 91.94 426 ALA A O 1
ATOM 3353 N N . LYS A 1 427 ? -22.482 6.235 9.112 1.00 90.69 427 LYS A N 1
ATOM 3354 C CA . LYS A 1 427 ? -22.354 6.276 10.576 1.00 90.69 427 LYS A CA 1
ATOM 3355 C C . LYS A 1 427 ? -20.977 6.806 10.951 1.00 90.69 427 LYS A C 1
ATOM 3357 O O . LYS A 1 427 ? -20.011 6.063 10.826 1.00 90.69 427 LYS A O 1
ATOM 3362 N N . LEU A 1 428 ? -20.920 8.014 11.489 1.00 89.31 428 LEU A N 1
ATOM 3363 C CA . LEU A 1 428 ? -19.755 8.520 12.196 1.00 89.31 428 LEU A CA 1
ATOM 3364 C C . LEU A 1 428 ? -19.657 7.824 13.563 1.00 89.31 428 LEU A C 1
ATOM 3366 O O . LEU A 1 428 ? -20.647 7.730 14.299 1.00 89.31 428 LEU A O 1
ATOM 3370 N N . LYS A 1 429 ? -18.475 7.303 13.887 1.00 88.56 429 LYS A N 1
ATOM 3371 C CA . LYS A 1 429 ? -18.155 6.636 15.158 1.00 88.56 429 LYS A CA 1
ATOM 3372 C C . LYS A 1 429 ? -16.839 7.193 15.700 1.00 88.56 429 LYS A C 1
ATOM 3374 O O . LYS A 1 429 ? -16.172 7.964 15.013 1.00 88.56 429 LYS A O 1
ATOM 3379 N N . ALA A 1 430 ? -16.475 6.772 16.905 1.00 84.56 430 ALA A N 1
ATOM 3380 C CA . ALA A 1 430 ? -15.119 6.955 17.398 1.00 84.56 430 ALA A CA 1
ATOM 3381 C C . ALA A 1 430 ? -14.105 6.192 16.534 1.00 84.56 430 ALA A C 1
ATOM 3383 O O . ALA A 1 430 ? -14.456 5.164 15.944 1.00 84.56 430 ALA A O 1
ATOM 3384 N N . ASP A 1 431 ? -12.869 6.685 16.519 1.00 85.00 431 ASP A N 1
ATOM 3385 C CA . ASP A 1 431 ? -11.705 6.044 15.902 1.00 85.00 431 ASP A CA 1
ATOM 3386 C C . ASP A 1 431 ? -11.812 5.845 14.375 1.00 85.00 431 ASP A C 1
ATOM 3388 O O . ASP A 1 431 ? -11.119 5.017 13.787 1.00 85.00 431 ASP A O 1
ATOM 3392 N N . MET A 1 432 ? -12.678 6.601 13.695 1.00 88.88 432 MET A N 1
ATOM 3393 C CA . MET A 1 432 ? -12.789 6.553 12.234 1.00 88.88 432 MET A CA 1
ATOM 3394 C C . MET A 1 432 ? -11.647 7.354 11.608 1.00 88.88 432 MET A C 1
ATOM 3396 O O . MET A 1 432 ? -11.359 8.455 12.069 1.00 88.88 432 MET A O 1
ATOM 3400 N N . GLY A 1 433 ? -11.016 6.822 10.558 1.00 90.75 433 GLY A N 1
ATOM 3401 C CA . GLY A 1 433 ? -9.938 7.514 9.843 1.00 90.75 433 GLY A CA 1
ATOM 3402 C C . GLY A 1 433 ? -10.397 8.840 9.234 1.00 90.75 433 GLY A C 1
ATOM 3403 O O . GLY A 1 433 ? -11.532 8.934 8.757 1.00 90.75 433 GLY A O 1
ATOM 3404 N N . LEU A 1 434 ? -9.518 9.840 9.284 1.00 93.69 434 LEU A N 1
ATOM 3405 C CA . LEU A 1 434 ? -9.664 11.153 8.659 1.00 93.69 434 LEU A CA 1
ATOM 3406 C C . LEU A 1 434 ? -8.529 11.355 7.650 1.00 93.69 434 LEU A C 1
ATOM 3408 O O . LEU A 1 434 ? -7.363 11.185 8.001 1.00 93.69 434 LEU A O 1
ATOM 3412 N N . ASN A 1 435 ? -8.866 11.768 6.428 1.00 93.31 435 ASN A N 1
ATOM 3413 C CA . ASN A 1 435 ? -7.898 12.045 5.364 1.00 93.31 435 ASN A CA 1
ATOM 3414 C C . ASN A 1 435 ? -8.132 13.444 4.779 1.00 93.31 435 ASN A C 1
ATOM 3416 O O . ASN A 1 435 ? -9.281 13.881 4.636 1.00 93.31 435 ASN A O 1
ATOM 3420 N N . PHE A 1 436 ? -7.041 14.125 4.424 1.00 93.44 436 PHE A N 1
ATOM 3421 C CA . PHE A 1 436 ? -7.016 15.547 4.063 1.00 93.44 436 PHE A CA 1
ATOM 3422 C C . PHE A 1 436 ? -6.240 15.756 2.748 1.00 93.44 436 PHE A C 1
ATOM 3424 O O . PHE A 1 436 ? -5.160 16.343 2.756 1.00 93.44 436 PHE A O 1
ATOM 3431 N N . PRO A 1 437 ? -6.774 15.292 1.604 1.00 90.62 437 PRO A N 1
ATOM 3432 C CA . PRO A 1 437 ? -6.029 15.191 0.341 1.00 90.62 437 PRO A CA 1
ATOM 3433 C C . PRO A 1 437 ? -5.566 16.527 -0.251 1.00 90.62 437 PRO A C 1
ATOM 3435 O O . PRO A 1 437 ? -4.674 16.558 -1.097 1.00 90.62 437 PRO A O 1
ATOM 3438 N N . ASP A 1 438 ? -6.193 17.630 0.157 1.00 92.25 438 ASP A N 1
ATOM 3439 C CA . ASP A 1 438 ? -5.879 18.975 -0.336 1.00 92.25 438 ASP A CA 1
ATOM 3440 C C . ASP A 1 438 ? -4.970 19.753 0.625 1.00 92.25 438 ASP A C 1
ATOM 3442 O O . ASP A 1 438 ? -4.693 20.928 0.399 1.00 92.25 438 ASP A O 1
ATOM 3446 N N . THR A 1 439 ? -4.514 19.127 1.712 1.00 91.12 439 THR A N 1
ATOM 3447 C CA . THR A 1 439 ? -3.787 19.804 2.786 1.00 91.12 439 THR A CA 1
ATOM 3448 C C . THR A 1 439 ? -2.427 19.164 2.988 1.00 91.12 439 THR A C 1
ATOM 3450 O O . THR A 1 439 ? -2.308 17.962 3.194 1.00 91.12 439 THR A O 1
ATOM 3453 N N . THR A 1 440 ? -1.376 19.983 2.957 1.00 87.31 440 THR A N 1
ATOM 3454 C CA . THR A 1 440 ? -0.038 19.517 3.333 1.00 87.31 440 THR A CA 1
ATOM 3455 C C . THR A 1 440 ? 0.068 19.546 4.848 1.00 87.31 440 THR A C 1
ATOM 3457 O O . THR A 1 440 ? -0.020 20.613 5.453 1.00 87.31 440 THR A O 1
ATOM 3460 N N . LEU A 1 441 ? 0.238 18.376 5.457 1.00 87.50 441 LEU A N 1
ATOM 3461 C CA . LEU A 1 441 ? 0.353 18.236 6.902 1.00 87.50 441 LEU A CA 1
ATOM 3462 C C . LEU A 1 441 ? 1.822 18.055 7.281 1.00 87.50 441 LEU A C 1
ATOM 3464 O O . LEU A 1 441 ? 2.491 17.154 6.783 1.00 87.50 441 LEU A O 1
ATOM 3468 N N . ASP A 1 442 ? 2.322 18.917 8.163 1.00 85.25 442 ASP A N 1
ATOM 3469 C CA . ASP A 1 442 ? 3.666 18.796 8.730 1.00 85.25 442 ASP A CA 1
ATOM 3470 C C . ASP A 1 442 ? 3.602 17.943 10.002 1.00 85.25 442 ASP A C 1
ATOM 3472 O O . ASP A 1 442 ? 3.570 18.441 11.129 1.00 85.25 442 ASP A O 1
ATOM 3476 N N . LEU A 1 443 ? 3.435 16.635 9.803 1.00 86.12 443 LEU A N 1
ATOM 3477 C CA . LEU A 1 443 ? 3.350 15.658 10.884 1.00 86.12 443 LEU A CA 1
ATOM 3478 C C . LEU A 1 443 ? 4.719 15.027 11.132 1.00 86.12 443 LEU A C 1
ATOM 3480 O O . LEU A 1 443 ? 5.503 14.863 10.197 1.00 86.12 443 LEU A O 1
ATOM 3484 N N . PRO A 1 444 ? 5.025 14.647 12.386 1.00 86.31 444 PRO A N 1
ATOM 3485 C CA . PRO A 1 444 ? 6.273 13.965 12.674 1.00 86.31 444 PRO A CA 1
ATOM 3486 C C . PRO A 1 444 ? 6.355 12.665 11.869 1.00 86.31 444 PRO A C 1
ATOM 3488 O O . PRO A 1 444 ? 5.421 11.863 11.870 1.00 86.31 444 PRO A O 1
ATOM 3491 N N . THR A 1 445 ? 7.504 12.457 11.224 1.00 89.12 445 THR A N 1
ATOM 3492 C CA . THR A 1 445 ? 7.817 11.258 10.437 1.00 89.12 445 THR A CA 1
ATOM 3493 C C . THR A 1 445 ? 7.580 9.967 11.233 1.00 89.12 445 THR A C 1
ATOM 3495 O O . THR A 1 445 ? 6.996 9.018 10.721 1.00 89.12 445 THR A O 1
ATOM 3498 N N . LEU A 1 446 ? 8.031 9.938 12.492 1.00 94.00 446 LEU A N 1
ATOM 3499 C CA . LEU A 1 446 ? 7.840 8.832 13.429 1.00 94.00 446 LEU A CA 1
ATOM 3500 C C . LEU A 1 446 ? 7.210 9.373 14.708 1.00 94.00 446 LEU A C 1
ATOM 3502 O O . LEU A 1 446 ? 7.716 10.327 15.308 1.00 94.00 446 LEU A O 1
ATOM 3506 N N . THR A 1 447 ? 6.119 8.754 15.148 1.00 92.06 447 THR A N 1
ATOM 3507 C CA . THR A 1 447 ? 5.509 9.079 16.438 1.00 92.06 447 THR A CA 1
ATOM 3508 C C . THR A 1 447 ? 6.364 8.546 17.594 1.00 92.06 447 THR A C 1
ATOM 3510 O O . THR A 1 447 ? 7.234 7.695 17.411 1.00 92.06 447 THR A O 1
ATOM 3513 N N . SER A 1 448 ? 6.108 9.014 18.819 1.00 91.50 448 SER A N 1
ATOM 3514 C CA . SER A 1 448 ? 6.747 8.443 20.017 1.00 91.50 448 SER A CA 1
ATOM 3515 C C . SER A 1 448 ? 6.423 6.958 20.191 1.00 91.50 448 SER A C 1
ATOM 3517 O O . SER A 1 448 ? 7.268 6.190 20.646 1.00 91.50 448 SER A O 1
ATOM 3519 N N . LYS A 1 449 ? 5.215 6.544 19.784 1.00 91.06 449 LYS A N 1
ATOM 3520 C CA . LYS A 1 449 ? 4.831 5.135 19.739 1.00 91.06 449 LYS A CA 1
ATOM 3521 C C . LYS A 1 449 ? 5.663 4.377 18.706 1.00 91.06 449 LYS A C 1
ATOM 3523 O O . LYS A 1 449 ? 6.213 3.346 19.057 1.00 91.06 449 LYS A O 1
ATOM 3528 N N . ASP A 1 450 ? 5.814 4.902 17.488 1.00 95.38 450 ASP A N 1
ATOM 3529 C CA . ASP A 1 450 ? 6.621 4.244 16.448 1.00 95.38 450 ASP A CA 1
ATOM 3530 C C . ASP A 1 450 ? 8.075 4.049 16.909 1.00 95.38 450 ASP A C 1
ATOM 3532 O O . ASP A 1 450 ? 8.639 2.980 16.710 1.00 95.38 450 ASP A O 1
ATOM 3536 N N . GLN A 1 451 ? 8.669 5.039 17.587 1.00 94.94 451 GLN A N 1
ATOM 3537 C CA . GLN A 1 451 ? 10.021 4.917 18.151 1.00 94.94 451 GLN A CA 1
ATOM 3538 C C . GLN A 1 451 ? 10.129 3.796 19.194 1.00 94.94 451 GLN A C 1
ATOM 3540 O O . GLN A 1 451 ? 11.114 3.064 19.199 1.00 94.94 451 GLN A O 1
ATOM 3545 N N . SER A 1 452 ? 9.118 3.640 20.055 1.00 93.69 452 SER A N 1
ATOM 3546 C CA . SER A 1 452 ? 9.072 2.538 21.024 1.00 93.69 452 SER A CA 1
ATOM 3547 C C . SER A 1 452 ? 8.794 1.190 20.357 1.00 93.69 452 SER A C 1
ATOM 3549 O O . SER A 1 452 ? 9.348 0.176 20.775 1.00 93.69 452 SER A O 1
ATOM 3551 N N . ASP A 1 453 ? 7.942 1.157 19.332 1.00 95.81 453 ASP A N 1
ATOM 3552 C CA . ASP A 1 453 ? 7.644 -0.063 18.585 1.00 95.81 453 ASP A CA 1
ATOM 3553 C C . ASP A 1 453 ? 8.899 -0.552 17.840 1.00 95.81 453 ASP A C 1
ATOM 3555 O O . ASP A 1 453 ? 9.145 -1.757 17.780 1.00 95.81 453 ASP A O 1
ATOM 3559 N N . LEU A 1 454 ? 9.731 0.365 17.321 1.00 97.12 454 LEU A N 1
ATOM 3560 C CA . LEU A 1 454 ? 10.977 0.037 16.619 1.00 97.12 454 LEU A CA 1
ATOM 3561 C C . LEU A 1 454 ? 11.941 -0.812 17.453 1.00 97.12 454 LEU A C 1
ATOM 3563 O O . LEU A 1 454 ? 12.625 -1.654 16.874 1.00 97.12 454 LEU A O 1
ATOM 3567 N N . ASP A 1 455 ? 11.978 -0.643 18.776 1.00 95.00 455 ASP A N 1
ATOM 3568 C CA . ASP A 1 455 ? 12.832 -1.449 19.660 1.00 95.00 455 ASP A CA 1
ATOM 3569 C C . ASP A 1 455 ? 12.508 -2.947 19.530 1.00 95.00 455 ASP A C 1
ATOM 3571 O O . ASP A 1 455 ? 13.396 -3.790 19.440 1.00 95.00 455 ASP A O 1
ATOM 3575 N N . ILE A 1 456 ? 11.218 -3.263 19.433 1.00 93.62 456 ILE A N 1
ATOM 3576 C CA . ILE A 1 456 ? 10.686 -4.626 19.352 1.00 93.62 456 ILE A CA 1
ATOM 3577 C C . ILE A 1 456 ? 10.743 -5.150 17.919 1.00 93.62 456 ILE A C 1
ATOM 3579 O O . ILE A 1 456 ? 11.061 -6.317 17.687 1.00 93.62 456 ILE A O 1
ATOM 3583 N N . ILE A 1 457 ? 10.465 -4.284 16.944 1.00 97.00 457 ILE A N 1
ATOM 3584 C CA . ILE A 1 457 ? 10.559 -4.622 15.521 1.00 97.00 457 ILE A CA 1
ATOM 3585 C C . ILE A 1 457 ? 11.989 -5.037 15.172 1.00 97.00 457 ILE A C 1
ATOM 3587 O O . ILE A 1 457 ? 12.175 -6.055 14.511 1.00 97.00 457 ILE A O 1
ATOM 3591 N N . CYS A 1 458 ? 12.993 -4.291 15.642 1.00 96.50 458 CYS A N 1
ATOM 3592 C CA . CYS A 1 458 ? 14.401 -4.603 15.390 1.00 96.50 458 CYS A CA 1
ATOM 3593 C C . CYS A 1 458 ? 14.838 -5.938 16.012 1.00 96.50 458 CYS A C 1
ATOM 3595 O O . CYS A 1 458 ? 15.758 -6.568 15.498 1.00 96.50 458 CYS A O 1
ATOM 3597 N N . GLU A 1 459 ? 14.185 -6.371 17.094 1.00 94.94 459 GLU A N 1
ATOM 3598 C CA . GLU A 1 459 ? 14.481 -7.636 17.772 1.00 94.94 459 GLU A CA 1
ATOM 3599 C C . GLU A 1 459 ? 13.816 -8.844 17.089 1.00 94.94 459 GLU A C 1
ATOM 3601 O O . GLU A 1 459 ? 14.418 -9.915 17.002 1.00 94.94 459 GLU A O 1
ATOM 3606 N N . HIS A 1 460 ? 12.577 -8.696 16.607 1.00 94.75 460 HIS A N 1
ATOM 3607 C CA . HIS A 1 460 ? 11.734 -9.846 16.252 1.00 94.75 460 HIS A CA 1
ATOM 3608 C C . HIS A 1 460 ? 11.302 -9.927 14.779 1.00 94.75 460 HIS A C 1
ATOM 3610 O O . HIS A 1 460 ? 10.965 -11.020 14.307 1.00 94.75 460 HIS A O 1
ATOM 3616 N N . ALA A 1 461 ? 11.276 -8.809 14.050 1.00 97.38 461 ALA A N 1
ATOM 3617 C CA . ALA A 1 461 ? 10.806 -8.773 12.668 1.00 97.38 461 ALA A CA 1
ATOM 3618 C C . ALA A 1 461 ? 11.921 -9.111 11.668 1.00 97.38 461 ALA A C 1
ATOM 3620 O O . ALA A 1 461 ? 13.103 -8.914 11.930 1.00 97.38 461 ALA A O 1
ATOM 3621 N N . ASP A 1 462 ? 11.533 -9.587 10.485 1.00 98.12 462 ASP A N 1
ATOM 3622 C CA . ASP A 1 462 ? 12.446 -9.733 9.347 1.00 98.12 462 ASP A CA 1
ATOM 3623 C C . ASP A 1 462 ? 12.474 -8.483 8.456 1.00 98.12 462 ASP A C 1
ATOM 3625 O O . ASP A 1 462 ? 13.370 -8.351 7.627 1.00 98.12 462 ASP A O 1
ATOM 3629 N N . MET A 1 463 ? 11.464 -7.615 8.567 1.00 98.06 463 MET A N 1
ATOM 3630 C CA . MET A 1 463 ? 11.359 -6.342 7.854 1.00 98.06 463 MET A CA 1
ATOM 3631 C C . MET A 1 463 ? 10.391 -5.392 8.567 1.00 98.06 463 MET A C 1
ATOM 3633 O O . MET A 1 463 ? 9.455 -5.829 9.248 1.00 98.06 463 MET A O 1
ATOM 3637 N N . VAL A 1 464 ? 10.572 -4.090 8.351 1.00 98.50 464 VAL A N 1
ATOM 3638 C CA . VAL A 1 464 ? 9.698 -3.041 8.892 1.00 98.50 464 VAL A CA 1
ATOM 3639 C C . VAL A 1 464 ? 8.802 -2.456 7.800 1.00 98.50 464 VAL A C 1
ATOM 3641 O O . VAL A 1 464 ? 9.268 -2.099 6.720 1.00 98.50 464 VAL A O 1
ATOM 3644 N N . GLY A 1 465 ? 7.502 -2.353 8.072 1.00 98.31 465 GLY A N 1
ATOM 3645 C CA . GLY A 1 465 ? 6.576 -1.558 7.266 1.00 98.31 465 GLY A CA 1
ATOM 3646 C C . GLY A 1 465 ? 6.606 -0.105 7.724 1.00 98.31 465 GLY A C 1
ATOM 3647 O O . GLY A 1 465 ? 6.394 0.170 8.903 1.00 98.31 465 GLY A O 1
ATOM 3648 N N . PHE A 1 466 ? 6.887 0.822 6.811 1.00 97.81 466 PHE A N 1
ATOM 3649 C CA . PHE A 1 466 ? 6.951 2.247 7.116 1.00 97.81 466 PHE A CA 1
ATOM 3650 C C . PHE A 1 466 ? 5.720 2.955 6.549 1.00 97.81 466 PHE A C 1
ATOM 3652 O O . PHE A 1 466 ? 5.610 3.133 5.337 1.00 97.81 466 PHE A O 1
ATOM 3659 N N . SER A 1 467 ? 4.774 3.295 7.427 1.00 95.62 467 SER A N 1
ATOM 3660 C CA . SER A 1 467 ? 3.517 3.974 7.081 1.00 95.62 467 SER A CA 1
ATOM 3661 C C . SER A 1 467 ? 3.717 5.463 6.789 1.00 95.62 467 SER A C 1
ATOM 3663 O O . SER A 1 467 ? 4.538 6.114 7.427 1.00 95.62 467 SER A O 1
ATOM 3665 N N . PHE A 1 468 ? 2.911 5.998 5.870 1.00 93.25 468 PHE A N 1
ATOM 3666 C CA . PHE A 1 468 ? 2.836 7.407 5.475 1.00 93.25 468 PHE A CA 1
ATOM 3667 C C . PHE A 1 468 ? 4.182 8.041 5.098 1.00 93.25 468 PHE A C 1
ATOM 3669 O O . PHE A 1 468 ? 4.459 9.188 5.445 1.00 93.25 468 PHE A O 1
ATOM 3676 N N . VAL A 1 469 ? 5.024 7.306 4.368 1.00 94.88 469 VAL A N 1
ATOM 3677 C CA . VAL A 1 469 ? 6.265 7.866 3.812 1.00 94.88 469 VAL A CA 1
ATOM 3678 C C . VAL A 1 469 ? 5.914 8.897 2.755 1.00 94.88 469 VAL A C 1
ATOM 3680 O O . VAL A 1 469 ? 5.246 8.553 1.784 1.00 94.88 469 VAL A O 1
ATOM 3683 N N . GLU A 1 470 ? 6.401 10.131 2.881 1.00 95.12 470 GLU A N 1
ATOM 3684 C CA . GLU A 1 470 ? 6.108 11.181 1.901 1.00 95.12 470 GLU A CA 1
ATOM 3685 C C . GLU A 1 470 ? 7.348 11.762 1.226 1.00 95.12 470 GLU A C 1
ATOM 3687 O O . GLU A 1 470 ? 7.238 12.359 0.152 1.00 95.12 470 GLU A O 1
ATOM 3692 N N . THR A 1 471 ? 8.524 11.637 1.842 1.00 95.94 471 THR A N 1
ATOM 3693 C CA . THR A 1 471 ? 9.740 12.321 1.396 1.00 95.94 471 THR A CA 1
ATOM 3694 C C . THR A 1 471 ? 11.009 11.486 1.566 1.00 95.94 471 THR A C 1
ATOM 3696 O O . THR A 1 471 ? 11.084 10.533 2.339 1.00 95.94 471 THR A O 1
ATOM 3699 N N . ALA A 1 472 ? 12.064 11.903 0.865 1.00 95.19 472 ALA A N 1
ATOM 3700 C CA . ALA A 1 472 ? 13.419 11.398 1.064 1.00 95.19 472 ALA A CA 1
ATOM 3701 C C . ALA A 1 472 ? 13.922 11.567 2.511 1.00 95.19 472 ALA A C 1
ATOM 3703 O O . ALA A 1 472 ? 14.695 10.746 2.997 1.00 95.19 472 ALA A O 1
ATOM 3704 N N . ASP A 1 473 ? 13.518 12.643 3.192 1.00 96.00 473 ASP A N 1
ATOM 3705 C CA . ASP A 1 473 ? 13.919 12.907 4.575 1.00 96.00 473 ASP A CA 1
ATOM 3706 C C . ASP A 1 473 ? 13.279 11.916 5.553 1.00 96.00 473 ASP A C 1
ATOM 3708 O O . ASP A 1 473 ? 13.949 11.441 6.469 1.00 96.00 473 ASP A O 1
ATOM 3712 N N . ASP A 1 474 ? 12.033 11.512 5.290 1.00 96.44 474 ASP A N 1
ATOM 3713 C CA . ASP A 1 474 ? 11.350 10.490 6.083 1.00 96.44 474 ASP A CA 1
ATOM 3714 C C . ASP A 1 474 ? 12.129 9.171 6.083 1.00 96.44 474 ASP A C 1
ATOM 3716 O O . ASP A 1 474 ? 12.375 8.579 7.136 1.00 96.44 474 ASP A O 1
ATOM 3720 N N . MET A 1 475 ? 12.599 8.750 4.903 1.00 96.38 475 MET A N 1
ATOM 3721 C CA . MET A 1 475 ? 13.438 7.557 4.765 1.00 96.38 475 MET A CA 1
ATOM 3722 C C . MET A 1 475 ? 14.756 7.689 5.528 1.00 96.38 475 MET A C 1
ATOM 3724 O O . MET A 1 475 ? 15.151 6.761 6.230 1.00 96.38 475 MET A O 1
ATOM 3728 N N . ARG A 1 476 ? 15.437 8.839 5.428 1.00 95.69 476 ARG A N 1
ATOM 3729 C CA . ARG A 1 476 ? 16.704 9.068 6.145 1.00 95.69 476 ARG A CA 1
ATOM 3730 C C . ARG A 1 476 ? 16.520 8.998 7.658 1.00 95.69 476 ARG A C 1
ATOM 3732 O O . ARG A 1 476 ? 17.359 8.403 8.330 1.00 95.69 476 ARG A O 1
ATOM 3739 N N . LYS A 1 477 ? 15.427 9.558 8.184 1.00 96.44 477 LYS A N 1
ATOM 3740 C CA . LYS A 1 477 ? 15.087 9.491 9.612 1.00 96.44 477 LYS A CA 1
ATOM 3741 C C . LYS A 1 477 ? 14.865 8.054 10.073 1.00 96.44 477 LYS A C 1
ATOM 3743 O O . LYS A 1 477 ? 15.487 7.649 11.049 1.00 96.44 477 LYS A O 1
ATOM 3748 N N . LEU A 1 478 ? 14.063 7.259 9.356 1.00 97.25 478 LEU A N 1
ATOM 3749 C CA . LEU A 1 478 ? 13.873 5.849 9.717 1.00 97.25 478 LEU A CA 1
ATOM 3750 C C . LEU A 1 478 ? 15.192 5.062 9.656 1.00 97.25 478 LEU A C 1
ATOM 3752 O O . LEU A 1 478 ? 15.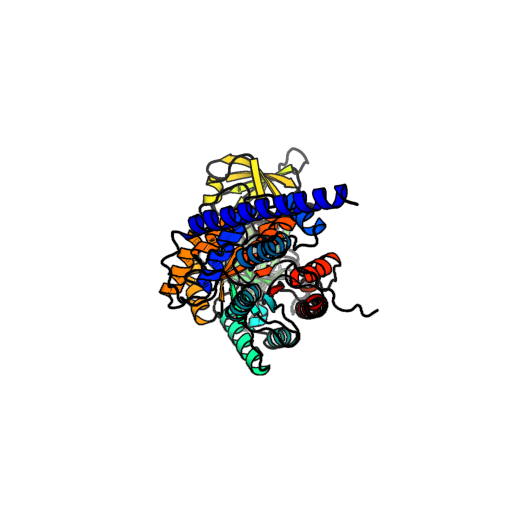505 4.322 10.583 1.00 97.25 478 LEU A O 1
ATOM 3756 N N . ILE A 1 479 ? 15.996 5.248 8.605 1.00 95.94 479 ILE A N 1
ATOM 3757 C CA . ILE A 1 479 ? 17.304 4.583 8.472 1.00 95.94 479 ILE A CA 1
ATOM 3758 C C . ILE A 1 479 ? 18.234 4.954 9.639 1.00 95.94 479 ILE A C 1
ATOM 3760 O O . ILE A 1 479 ? 18.962 4.095 10.147 1.00 95.94 479 ILE A O 1
ATOM 3764 N N . ALA A 1 480 ? 18.207 6.211 10.094 1.00 96.00 480 ALA A N 1
ATOM 3765 C CA . ALA A 1 480 ? 18.967 6.646 11.261 1.00 96.00 480 ALA A CA 1
ATOM 3766 C C . ALA A 1 480 ? 18.489 5.947 12.546 1.00 96.00 480 ALA A C 1
ATOM 3768 O O . ALA A 1 480 ? 19.322 5.437 13.295 1.00 96.00 480 ALA A O 1
ATOM 3769 N N . GLU A 1 481 ? 17.176 5.849 12.771 1.00 96.94 481 GLU A N 1
ATOM 3770 C CA . GLU A 1 481 ? 16.598 5.146 13.927 1.00 96.94 481 GLU A CA 1
ATOM 3771 C C . GLU A 1 481 ? 16.915 3.642 13.936 1.00 96.94 481 GLU A C 1
ATOM 3773 O O . GLU A 1 481 ? 17.235 3.083 14.988 1.00 96.94 481 GLU A O 1
ATOM 3778 N N . LEU A 1 482 ? 16.881 2.987 12.770 1.00 97.00 482 LEU A N 1
ATOM 3779 C CA . LEU A 1 482 ? 17.292 1.586 12.619 1.00 97.00 482 LEU A CA 1
ATOM 3780 C C . LEU A 1 482 ? 18.789 1.415 12.891 1.00 97.00 482 LEU A C 1
ATOM 3782 O O . LEU A 1 482 ? 19.204 0.471 13.559 1.00 97.00 482 LEU A O 1
ATOM 3786 N N . THR A 1 483 ? 19.612 2.351 12.419 1.00 95.31 483 THR A N 1
ATOM 3787 C CA . THR A 1 483 ? 21.063 2.317 12.641 1.00 95.31 483 THR A CA 1
ATOM 3788 C C . THR A 1 483 ? 21.416 2.474 14.116 1.00 95.31 483 THR A C 1
ATOM 3790 O O . THR A 1 483 ? 22.252 1.729 14.620 1.00 95.31 483 THR A O 1
ATOM 3793 N N . GLN A 1 484 ? 20.735 3.367 14.839 1.00 96.31 484 GLN A N 1
ATOM 3794 C CA . GLN A 1 484 ? 20.904 3.512 16.291 1.00 96.31 484 GLN A CA 1
ATOM 3795 C C . GLN A 1 484 ? 20.568 2.224 17.061 1.00 96.31 484 GLN A C 1
ATOM 3797 O O . GLN A 1 484 ? 21.127 1.982 18.129 1.00 96.31 484 GLN A O 1
ATOM 3802 N N . ARG A 1 485 ? 19.704 1.373 16.498 1.00 96.94 485 ARG A N 1
ATOM 3803 C CA . ARG A 1 485 ? 19.299 0.071 17.051 1.00 96.94 485 ARG A CA 1
ATOM 3804 C C . ARG A 1 485 ? 20.117 -1.108 16.520 1.00 96.94 485 ARG A C 1
ATOM 3806 O O . ARG A 1 485 ? 19.742 -2.254 16.738 1.00 96.94 485 ARG A O 1
ATOM 3813 N N . ASN A 1 486 ? 21.236 -0.854 15.835 1.00 95.50 486 ASN A N 1
ATOM 3814 C CA . ASN A 1 486 ? 22.066 -1.875 15.181 1.00 95.50 486 ASN A CA 1
ATOM 3815 C C . ASN A 1 486 ? 21.311 -2.726 14.138 1.00 95.50 486 ASN A C 1
ATOM 3817 O O . ASN A 1 486 ? 21.701 -3.855 13.845 1.00 95.50 486 ASN A O 1
ATOM 3821 N N . ALA A 1 487 ? 20.255 -2.172 13.541 1.00 95.62 487 ALA A N 1
ATOM 3822 C CA . ALA A 1 487 ? 19.406 -2.818 12.547 1.00 95.62 487 ALA A CA 1
ATOM 3823 C C . ALA A 1 487 ? 19.612 -2.229 11.137 1.00 95.62 487 ALA A C 1
ATOM 3825 O O . ALA A 1 487 ? 18.692 -2.209 10.326 1.00 95.62 487 ALA A O 1
ATOM 3826 N N . SER A 1 488 ? 20.825 -1.765 10.807 1.00 90.69 488 SER A N 1
ATOM 3827 C CA . SER A 1 488 ? 21.142 -1.089 9.532 1.00 90.69 488 SER A CA 1
ATOM 3828 C C . SER A 1 488 ? 20.958 -1.938 8.264 1.00 90.69 488 SER A C 1
ATOM 3830 O O . SER A 1 488 ? 21.119 -1.416 7.167 1.00 90.69 488 SER A O 1
ATOM 3832 N N . ASN A 1 489 ? 20.664 -3.232 8.393 1.00 91.00 489 ASN A N 1
ATOM 3833 C CA . ASN A 1 489 ? 20.369 -4.122 7.267 1.00 91.00 489 ASN A CA 1
ATOM 3834 C C . ASN A 1 489 ? 18.892 -4.543 7.218 1.00 91.00 489 ASN A C 1
ATOM 3836 O O . ASN A 1 489 ? 18.532 -5.335 6.347 1.00 91.00 489 ASN A O 1
ATOM 3840 N N . MET A 1 490 ? 18.061 -4.070 8.153 1.00 96.06 490 MET A N 1
ATOM 3841 C CA . MET A 1 490 ? 16.642 -4.410 8.224 1.00 96.06 490 MET A CA 1
ATOM 3842 C C . MET A 1 490 ? 15.937 -3.900 6.962 1.00 96.06 490 MET A C 1
ATOM 3844 O O . MET A 1 490 ? 15.902 -2.692 6.734 1.00 96.06 490 MET A O 1
ATOM 3848 N N . PRO A 1 491 ? 15.346 -4.775 6.134 1.00 97.69 491 PRO A N 1
ATOM 3849 C CA . PRO A 1 491 ? 14.593 -4.329 4.979 1.00 97.69 491 PRO A CA 1
ATOM 3850 C C . PRO A 1 491 ? 13.435 -3.404 5.363 1.00 97.69 491 PRO A C 1
ATOM 3852 O O . PRO A 1 491 ? 12.689 -3.677 6.308 1.00 97.69 491 PRO A O 1
ATOM 3855 N N . ILE A 1 492 ? 13.254 -2.337 4.587 1.00 98.44 492 ILE A N 1
ATOM 3856 C CA . ILE A 1 492 ? 12.144 -1.395 4.754 1.00 98.44 492 ILE A CA 1
ATOM 3857 C C . ILE A 1 492 ? 11.132 -1.619 3.634 1.00 98.44 492 ILE A C 1
ATOM 3859 O O . ILE A 1 492 ? 11.482 -1.589 2.456 1.00 98.44 492 ILE A O 1
ATOM 3863 N N . ILE A 1 493 ? 9.860 -1.784 3.987 1.00 98.75 493 ILE A N 1
ATOM 3864 C CA . ILE A 1 493 ? 8.744 -1.687 3.048 1.00 98.75 493 ILE A CA 1
ATOM 3865 C C . ILE A 1 493 ? 8.134 -0.289 3.170 1.00 98.75 493 ILE A C 1
ATOM 3867 O O . ILE A 1 493 ? 7.361 -0.019 4.088 1.00 98.75 493 ILE A O 1
ATOM 3871 N N . ALA A 1 494 ? 8.489 0.604 2.245 1.00 98.44 494 ALA A N 1
ATOM 3872 C CA . ALA A 1 494 ? 7.951 1.959 2.186 1.00 98.44 494 ALA A CA 1
ATOM 3873 C C . ALA A 1 494 ? 6.506 1.926 1.673 1.00 98.44 494 ALA A C 1
ATOM 3875 O O . ALA A 1 494 ? 6.237 1.447 0.566 1.00 98.44 494 ALA A O 1
ATOM 3876 N N . LYS A 1 495 ? 5.561 2.420 2.473 1.00 98.19 495 LYS A N 1
ATOM 3877 C CA . LYS A 1 495 ? 4.141 2.405 2.120 1.00 98.19 495 LYS A CA 1
ATOM 3878 C C . LYS A 1 495 ? 3.751 3.713 1.453 1.00 98.19 495 LYS A C 1
ATOM 3880 O O . LYS A 1 495 ? 3.821 4.784 2.050 1.00 98.19 495 LYS A O 1
ATOM 3885 N N . ILE A 1 496 ? 3.326 3.605 0.199 1.00 98.00 496 ILE A N 1
ATOM 3886 C CA . ILE A 1 496 ? 2.904 4.744 -0.613 1.00 98.00 496 ILE A CA 1
ATOM 3887 C C . ILE A 1 496 ? 1.397 4.905 -0.439 1.00 98.00 496 ILE A C 1
ATOM 3889 O O . ILE A 1 496 ? 0.605 4.193 -1.060 1.00 98.00 496 ILE A O 1
ATOM 3893 N N . GLU A 1 497 ? 1.035 5.808 0.473 1.00 95.06 497 GLU A N 1
ATOM 3894 C CA . GLU A 1 497 ? -0.335 6.017 0.970 1.00 95.06 497 GLU A CA 1
ATOM 3895 C C . GLU A 1 497 ? -0.913 7.385 0.576 1.00 95.06 497 GLU A C 1
ATOM 3897 O O . GLU A 1 497 ? -2.130 7.537 0.564 1.00 95.06 497 GLU A O 1
ATOM 3902 N N . THR A 1 498 ? -0.075 8.366 0.211 1.00 94.06 498 THR A N 1
ATOM 3903 C CA . THR A 1 498 ? -0.508 9.749 -0.061 1.00 94.06 498 THR A CA 1
ATOM 3904 C C . THR A 1 498 ? -0.170 10.223 -1.471 1.00 94.06 498 THR A C 1
ATOM 3906 O O . THR A 1 498 ? 0.739 9.718 -2.137 1.00 94.06 498 THR A O 1
ATOM 3909 N N . ALA A 1 499 ? -0.876 11.256 -1.941 1.00 93.50 499 ALA A N 1
ATOM 3910 C CA . ALA A 1 499 ? -0.568 11.891 -3.222 1.00 93.50 499 ALA A CA 1
ATOM 3911 C C . ALA A 1 499 ? 0.850 12.492 -3.255 1.00 93.50 499 ALA A C 1
ATOM 3913 O O . ALA A 1 499 ? 1.502 12.516 -4.301 1.00 93.50 499 ALA A O 1
ATOM 3914 N N . ARG A 1 500 ? 1.343 12.975 -2.107 1.00 94.62 500 ARG A N 1
ATOM 3915 C CA . ARG A 1 500 ? 2.699 13.514 -1.966 1.00 94.62 500 ARG A CA 1
ATOM 3916 C C . ARG A 1 500 ? 3.751 12.413 -2.070 1.00 94.62 500 ARG A C 1
ATOM 3918 O O . ARG A 1 500 ? 4.718 12.606 -2.802 1.00 94.62 500 ARG A O 1
ATOM 3925 N N . ALA A 1 501 ? 3.515 11.260 -1.443 1.00 96.12 501 ALA A N 1
ATOM 3926 C CA . ALA A 1 501 ? 4.363 10.078 -1.571 1.00 96.12 501 ALA A CA 1
ATOM 3927 C C . ALA A 1 501 ? 4.526 9.643 -3.034 1.00 96.12 501 ALA A C 1
ATOM 3929 O O . ALA A 1 501 ? 5.635 9.383 -3.484 1.00 96.12 501 ALA A O 1
ATOM 3930 N N . VAL A 1 502 ? 3.431 9.633 -3.803 1.00 97.25 502 VAL A N 1
ATOM 3931 C CA . VAL A 1 502 ? 3.459 9.297 -5.237 1.00 97.25 502 VAL A CA 1
ATOM 3932 C C . VAL A 1 502 ? 4.320 10.279 -6.029 1.00 97.25 502 VAL A C 1
ATOM 3934 O O . VAL A 1 502 ? 5.151 9.851 -6.826 1.00 97.25 502 VAL A O 1
ATOM 3937 N N . ARG A 1 503 ? 4.155 11.591 -5.802 1.00 96.31 503 ARG A N 1
ATOM 3938 C CA . ARG A 1 503 ? 4.958 12.620 -6.488 1.00 96.31 503 ARG A CA 1
ATOM 3939 C C . ARG A 1 503 ? 6.449 12.511 -6.169 1.00 96.31 503 ARG A C 1
ATOM 3941 O O . ARG A 1 503 ? 7.256 12.735 -7.061 1.00 96.31 503 ARG A O 1
ATOM 3948 N N . ASN A 1 504 ? 6.780 12.163 -4.928 1.00 97.19 504 ASN A N 1
ATOM 3949 C CA . ASN A 1 504 ? 8.152 12.100 -4.422 1.00 97.19 504 ASN A CA 1
ATOM 3950 C C . ASN A 1 504 ? 8.757 10.688 -4.465 1.00 97.19 504 ASN A C 1
ATOM 3952 O O . ASN A 1 504 ? 9.835 10.465 -3.913 1.00 97.19 504 ASN A O 1
ATOM 3956 N N . LEU A 1 505 ? 8.066 9.706 -5.058 1.00 98.25 505 LEU A N 1
ATOM 3957 C CA . LEU A 1 505 ? 8.523 8.318 -5.072 1.00 98.25 505 LEU A CA 1
ATOM 3958 C C . LEU A 1 505 ? 9.940 8.168 -5.661 1.00 98.25 505 LEU A C 1
ATOM 3960 O O . LEU A 1 505 ? 10.738 7.453 -5.054 1.00 98.25 505 LEU A O 1
ATOM 3964 N N . PRO A 1 506 ? 10.321 8.850 -6.763 1.00 96.94 506 PRO A N 1
ATOM 3965 C CA . PRO A 1 506 ? 11.703 8.834 -7.238 1.00 96.94 506 PRO A CA 1
ATOM 3966 C C . PRO A 1 506 ? 12.720 9.236 -6.161 1.00 96.94 506 PRO A C 1
ATOM 3968 O O . PRO A 1 506 ? 13.701 8.528 -5.940 1.00 96.94 506 PRO A O 1
ATOM 3971 N N . GLU A 1 507 ? 12.481 10.340 -5.457 1.00 95.94 507 GLU A N 1
ATOM 3972 C CA . GLU A 1 507 ? 13.369 10.877 -4.426 1.00 95.94 507 GLU A CA 1
ATOM 3973 C C . GLU A 1 507 ? 13.419 9.976 -3.184 1.00 95.94 507 GLU A C 1
ATOM 3975 O O . GLU A 1 507 ? 14.491 9.796 -2.604 1.00 95.94 507 GLU A O 1
ATOM 3980 N N . ILE A 1 508 ? 12.289 9.372 -2.800 1.00 97.06 508 ILE A N 1
ATOM 3981 C CA . ILE A 1 508 ? 12.204 8.361 -1.732 1.00 97.06 508 ILE A CA 1
ATOM 3982 C C . ILE A 1 508 ? 13.116 7.166 -2.059 1.00 97.06 508 ILE A C 1
ATOM 3984 O O . ILE A 1 508 ? 13.882 6.712 -1.203 1.00 97.06 508 ILE A O 1
ATOM 3988 N N . LEU A 1 509 ? 13.080 6.680 -3.304 1.00 96.31 509 LEU A N 1
ATOM 3989 C CA . LEU A 1 509 ? 13.919 5.566 -3.755 1.00 96.31 509 LEU A CA 1
ATOM 3990 C C . LEU A 1 509 ? 15.401 5.962 -3.823 1.00 96.31 509 LEU A C 1
ATOM 3992 O O . LEU A 1 509 ? 16.251 5.253 -3.287 1.00 96.31 509 LEU A O 1
ATOM 3996 N N . PHE A 1 510 ? 15.730 7.119 -4.404 1.00 93.31 510 PHE A N 1
ATOM 3997 C CA . PHE A 1 510 ? 17.115 7.601 -4.469 1.00 93.31 510 PHE A CA 1
ATOM 3998 C C . PHE A 1 510 ? 17.746 7.817 -3.089 1.00 93.31 510 PHE A C 1
ATOM 4000 O O . PHE A 1 510 ? 18.943 7.596 -2.916 1.00 93.31 510 PHE A O 1
ATOM 4007 N N . ALA A 1 511 ? 16.962 8.235 -2.096 1.00 90.62 511 ALA A N 1
ATOM 4008 C CA . ALA A 1 511 ? 17.456 8.458 -0.742 1.00 90.62 511 ALA A CA 1
ATOM 4009 C C . ALA A 1 511 ? 17.771 7.169 0.028 1.00 90.62 511 ALA A C 1
ATOM 4011 O O . ALA A 1 511 ? 18.477 7.236 1.032 1.00 90.62 511 ALA A O 1
ATOM 4012 N N . SER A 1 512 ? 17.247 6.024 -0.411 1.00 90.69 512 SER A N 1
ATOM 4013 C CA . SER A 1 512 ? 17.244 4.788 0.375 1.00 90.69 512 SER A CA 1
ATOM 4014 C C . SER A 1 512 ? 18.009 3.634 -0.275 1.00 90.69 512 SER A C 1
ATOM 4016 O O . SER A 1 512 ? 18.759 2.941 0.410 1.00 90.69 512 SER A O 1
ATOM 4018 N N . LEU A 1 513 ? 17.923 3.480 -1.600 1.00 90.25 513 LEU A N 1
ATOM 4019 C CA . LEU A 1 513 ? 18.639 2.445 -2.356 1.00 90.25 513 LEU A CA 1
ATOM 4020 C C . LEU A 1 513 ? 20.158 2.383 -2.126 1.00 90.25 513 LEU A C 1
ATOM 4022 O O . LEU A 1 513 ? 20.698 1.278 -2.162 1.00 90.25 513 LEU A O 1
ATOM 4026 N N . PRO A 1 514 ? 20.887 3.495 -1.902 1.00 85.62 514 PRO A N 1
ATOM 4027 C CA . PRO A 1 514 ? 22.328 3.400 -1.701 1.00 85.62 514 PRO A CA 1
ATOM 4028 C C . PRO A 1 514 ? 22.744 2.705 -0.398 1.00 85.62 514 PRO A C 1
ATOM 4030 O O . PRO A 1 514 ? 23.876 2.233 -0.302 1.00 85.62 514 PRO A O 1
ATOM 4033 N N . SER A 1 515 ? 21.868 2.676 0.608 1.00 83.56 515 SER A N 1
ATOM 4034 C CA . SER A 1 515 ? 22.227 2.313 1.984 1.00 83.56 515 SER A CA 1
ATOM 4035 C C . SER A 1 515 ? 21.283 1.311 2.646 1.00 83.56 515 SER A C 1
ATOM 4037 O O . SER A 1 515 ? 21.560 0.899 3.772 1.00 83.56 515 SER A O 1
ATOM 4039 N N . HIS A 1 516 ? 20.190 0.912 1.990 1.00 90.12 516 HIS A N 1
ATOM 4040 C CA . HIS A 1 516 ? 19.222 -0.024 2.555 1.00 90.12 516 HIS A CA 1
ATOM 4041 C C . HIS A 1 516 ? 18.529 -0.900 1.503 1.00 90.12 516 HIS A C 1
ATOM 4043 O O . HIS A 1 516 ? 18.214 -0.424 0.409 1.00 90.12 516 HIS A O 1
ATOM 4049 N N . PRO A 1 517 ? 18.191 -2.158 1.843 1.00 93.75 517 PRO A N 1
ATOM 4050 C CA . PRO A 1 517 ? 17.211 -2.935 1.094 1.00 93.75 517 PRO A CA 1
ATOM 4051 C C . PRO A 1 517 ? 15.819 -2.311 1.256 1.00 93.75 517 PRO A C 1
ATOM 4053 O O . PRO A 1 517 ? 15.299 -2.219 2.370 1.00 93.75 517 PRO A O 1
ATOM 4056 N N . VAL A 1 518 ? 15.201 -1.905 0.147 1.00 96.00 518 VAL A N 1
ATOM 4057 C CA . VAL A 1 518 ? 13.868 -1.287 0.149 1.00 96.00 518 VAL A CA 1
ATOM 4058 C C . VAL A 1 518 ? 12.922 -2.022 -0.784 1.00 96.00 518 VAL A C 1
ATOM 4060 O O . VAL A 1 518 ? 13.272 -2.322 -1.922 1.00 96.00 518 VAL A O 1
ATOM 4063 N N . GLY A 1 519 ? 11.718 -2.294 -0.286 1.00 98.38 519 GLY A N 1
ATOM 4064 C CA . GLY A 1 519 ? 10.536 -2.644 -1.064 1.00 98.38 519 GLY A CA 1
ATOM 4065 C C . GLY A 1 519 ? 9.492 -1.530 -0.985 1.00 98.38 519 GLY A C 1
ATOM 4066 O O . GLY A 1 519 ? 9.533 -0.683 -0.094 1.00 98.38 519 GLY A O 1
ATOM 4067 N N . VAL A 1 520 ? 8.531 -1.538 -1.903 1.00 98.81 520 VAL A N 1
ATOM 4068 C CA . VAL A 1 520 ? 7.420 -0.576 -1.925 1.00 98.81 520 VAL A CA 1
ATOM 4069 C C . VAL A 1 520 ? 6.102 -1.310 -1.748 1.00 98.81 520 VAL A C 1
ATOM 4071 O O . VAL A 1 520 ? 5.847 -2.306 -2.414 1.00 98.81 520 VAL A O 1
ATOM 4074 N N . MET A 1 521 ? 5.225 -0.808 -0.886 1.00 98.81 521 MET A N 1
ATOM 4075 C CA . MET A 1 521 ? 3.850 -1.287 -0.775 1.00 98.81 521 MET A CA 1
ATOM 4076 C C . MET A 1 521 ? 2.893 -0.256 -1.366 1.00 98.81 521 MET A C 1
ATOM 4078 O O . MET A 1 521 ? 2.837 0.885 -0.906 1.00 98.81 521 MET A O 1
ATOM 4082 N N . ILE A 1 522 ? 2.099 -0.677 -2.353 1.00 98.25 522 ILE A N 1
ATOM 4083 C CA . ILE A 1 522 ? 0.994 0.131 -2.877 1.00 98.25 522 ILE A CA 1
ATOM 4084 C C . ILE A 1 522 ? -0.178 -0.035 -1.913 1.00 98.25 522 ILE A C 1
ATOM 4086 O O . ILE A 1 522 ? -0.959 -0.983 -2.015 1.00 98.25 522 ILE A O 1
ATOM 4090 N N . ALA A 1 523 ? -0.284 0.861 -0.938 1.00 95.88 523 ALA A N 1
ATOM 4091 C CA . ALA A 1 523 ? -1.317 0.820 0.088 1.00 95.88 523 ALA A CA 1
ATOM 4092 C C . ALA A 1 523 ? -2.612 1.462 -0.439 1.00 95.88 523 ALA A C 1
ATOM 4094 O O . ALA A 1 523 ? -2.989 2.581 -0.098 1.00 95.88 523 ALA A O 1
ATOM 4095 N N . ARG A 1 524 ? -3.285 0.724 -1.331 1.00 94.44 524 ARG A N 1
ATOM 4096 C CA . ARG A 1 524 ? -4.412 1.212 -2.143 1.00 94.44 524 ARG A CA 1
ATOM 4097 C C . ARG A 1 524 ? -5.606 1.716 -1.331 1.00 94.44 524 ARG A C 1
ATOM 4099 O O . ARG A 1 524 ? -6.320 2.569 -1.833 1.00 94.44 524 ARG A O 1
ATOM 4106 N N . GLY A 1 525 ? -5.823 1.221 -0.112 1.00 89.38 525 GLY A N 1
ATOM 4107 C CA . GLY A 1 525 ? -6.895 1.671 0.780 1.00 89.38 525 GLY A CA 1
ATOM 4108 C C . GLY A 1 525 ? -6.814 3.170 1.069 1.00 89.38 525 GLY A C 1
ATOM 4109 O O . GLY A 1 525 ? -7.698 3.914 0.654 1.00 89.38 525 GLY A O 1
ATOM 4110 N N . ASP A 1 526 ? -5.734 3.608 1.716 1.00 90.88 526 ASP A N 1
ATOM 4111 C CA . ASP A 1 526 ? -5.488 5.024 2.011 1.00 90.88 526 ASP A CA 1
ATOM 4112 C C . ASP A 1 526 ? -5.234 5.826 0.719 1.00 90.88 526 ASP A C 1
ATOM 4114 O O . ASP A 1 526 ? -5.817 6.892 0.513 1.00 90.88 526 ASP A O 1
ATOM 4118 N N . LEU A 1 527 ? -4.481 5.256 -0.231 1.00 94.12 527 LEU A N 1
ATOM 4119 C CA . LEU A 1 527 ? -4.153 5.936 -1.486 1.00 94.12 527 LEU A CA 1
ATOM 4120 C C . LEU A 1 527 ? -5.385 6.221 -2.370 1.00 94.12 527 LEU A C 1
ATOM 4122 O O . LEU A 1 527 ? -5.427 7.239 -3.065 1.00 94.12 527 LEU A O 1
ATOM 4126 N N . ALA A 1 528 ? -6.410 5.359 -2.340 1.00 92.62 528 ALA A N 1
ATOM 4127 C CA . ALA A 1 528 ? -7.683 5.589 -3.029 1.00 92.62 528 ALA A CA 1
ATOM 4128 C C . ALA A 1 528 ? -8.420 6.810 -2.479 1.00 92.62 528 ALA A C 1
ATOM 4130 O O . ALA A 1 528 ? -9.076 7.522 -3.241 1.00 92.62 528 ALA A O 1
ATOM 4131 N N . VAL A 1 529 ? -8.344 7.037 -1.167 1.00 90.69 529 VAL A N 1
ATOM 4132 C CA . VAL A 1 529 ? -8.989 8.180 -0.510 1.00 90.69 529 VAL A CA 1
ATOM 4133 C C . VAL A 1 529 ? -8.292 9.479 -0.917 1.00 90.69 529 VAL A C 1
ATOM 4135 O O . VAL A 1 529 ? -8.955 10.481 -1.187 1.00 90.69 529 VAL A O 1
ATOM 4138 N N . GLU A 1 530 ? -6.968 9.432 -1.045 1.00 91.00 530 GLU A N 1
ATOM 4139 C CA . GLU A 1 530 ? -6.126 10.573 -1.404 1.00 91.00 530 GLU A CA 1
ATOM 4140 C C . GLU A 1 530 ? -6.256 10.973 -2.884 1.00 91.00 530 GLU A C 1
ATOM 4142 O O . GLU A 1 530 ? -6.499 12.136 -3.216 1.00 91.00 530 GLU A O 1
ATOM 4147 N N . LEU A 1 531 ? -6.142 10.005 -3.797 1.00 92.38 531 LEU A N 1
ATOM 4148 C CA . LEU A 1 531 ? -6.134 10.253 -5.245 1.00 92.38 531 LEU A CA 1
ATOM 4149 C C . LEU A 1 531 ? -7.509 10.123 -5.911 1.00 92.38 531 LEU A C 1
ATOM 4151 O O . LEU A 1 531 ? -7.730 10.645 -7.007 1.00 92.38 531 LEU A O 1
ATOM 4155 N N . GLY A 1 532 ? -8.434 9.404 -5.279 1.00 90.75 532 GLY A N 1
ATOM 4156 C CA . GLY A 1 532 ? -9.651 8.907 -5.911 1.00 90.75 532 GLY A CA 1
ATOM 4157 C C . GLY A 1 532 ? -9.417 7.649 -6.758 1.00 90.75 532 GLY A C 1
ATOM 4158 O O . GLY A 1 532 ? -8.333 7.395 -7.283 1.00 90.75 532 GLY A O 1
ATOM 4159 N N . ASN A 1 533 ? -10.483 6.867 -6.953 1.00 88.06 533 ASN A N 1
ATOM 4160 C CA . ASN A 1 533 ? -10.414 5.546 -7.599 1.00 88.06 533 ASN A CA 1
ATOM 4161 C C . ASN A 1 533 ? -9.903 5.571 -9.051 1.00 88.06 533 ASN A C 1
ATOM 4163 O O . ASN A 1 533 ? -9.223 4.641 -9.475 1.00 88.06 533 ASN A O 1
ATOM 4167 N N . VAL A 1 534 ? -10.231 6.617 -9.820 1.00 90.75 534 VAL A N 1
ATOM 4168 C CA . VAL A 1 534 ? -9.811 6.723 -11.231 1.00 90.75 534 VAL A CA 1
ATOM 4169 C C . VAL A 1 534 ? -8.301 6.912 -11.320 1.00 90.75 534 VAL A C 1
ATOM 4171 O O . VAL A 1 534 ? -7.631 6.176 -12.037 1.00 90.75 534 VAL A O 1
ATOM 4174 N N . ARG A 1 535 ? -7.760 7.865 -10.552 1.00 93.94 535 ARG A N 1
ATOM 4175 C CA . ARG A 1 535 ? -6.325 8.144 -10.552 1.00 93.94 535 ARG A CA 1
ATOM 4176 C C . ARG A 1 535 ? -5.536 7.010 -9.899 1.00 93.94 535 ARG A C 1
ATOM 4178 O O . ARG A 1 535 ? -4.442 6.721 -10.357 1.00 93.94 535 ARG A O 1
ATOM 4185 N N . LEU A 1 536 ? -6.092 6.313 -8.904 1.00 94.75 536 LEU A N 1
ATOM 4186 C CA . LEU A 1 536 ? -5.460 5.123 -8.325 1.00 94.75 536 LEU A CA 1
ATOM 4187 C C . LEU A 1 536 ? -5.204 4.022 -9.370 1.00 94.75 536 LEU A C 1
ATOM 4189 O O . LEU A 1 536 ? -4.118 3.446 -9.382 1.00 94.75 536 LEU A O 1
ATOM 4193 N N . ALA A 1 537 ? -6.173 3.744 -10.250 1.00 92.62 537 ALA A N 1
ATOM 4194 C CA . ALA A 1 537 ? -6.037 2.708 -11.278 1.00 92.62 537 ALA A CA 1
ATOM 4195 C C . ALA A 1 537 ? -4.892 2.994 -12.269 1.00 92.62 537 ALA A C 1
ATOM 4197 O O . ALA A 1 537 ? -4.273 2.066 -12.781 1.00 92.62 537 ALA A O 1
ATOM 4198 N N . GLU A 1 538 ? -4.600 4.271 -12.515 1.00 95.31 538 GLU A N 1
ATOM 4199 C CA . GLU A 1 538 ? -3.455 4.722 -13.311 1.00 95.31 538 GLU A CA 1
ATOM 4200 C C . GLU A 1 538 ? -2.156 4.681 -12.494 1.00 95.31 538 GLU A C 1
ATOM 4202 O O . GLU A 1 538 ? -1.171 4.079 -12.908 1.00 95.31 538 GLU A O 1
ATOM 4207 N N . ILE A 1 539 ? -2.158 5.270 -11.297 1.00 96.75 539 ILE A N 1
ATOM 4208 C CA . ILE A 1 539 ? -0.953 5.431 -10.476 1.00 96.75 539 ILE A CA 1
ATOM 4209 C C . ILE A 1 539 ? -0.378 4.094 -9.999 1.00 96.75 539 ILE A C 1
ATOM 4211 O O . ILE A 1 539 ? 0.839 3.969 -9.890 1.00 96.75 539 ILE A O 1
ATOM 4215 N N . GLN A 1 540 ? -1.201 3.070 -9.759 1.00 96.19 540 GLN A N 1
ATOM 4216 C CA . GLN A 1 540 ? -0.678 1.742 -9.412 1.00 96.19 540 GLN A CA 1
ATOM 4217 C C . GLN A 1 540 ? 0.241 1.171 -10.511 1.00 96.19 540 GLN A C 1
ATOM 4219 O O . GLN A 1 540 ? 1.220 0.493 -10.202 1.00 96.19 540 GLN A O 1
ATOM 4224 N N . GLU A 1 541 ? -0.044 1.466 -11.786 1.00 95.19 541 GLU A N 1
ATOM 4225 C CA . GLU A 1 541 ? 0.785 1.048 -12.919 1.00 95.19 541 GLU A CA 1
ATOM 4226 C C . GLU A 1 541 ? 2.102 1.820 -12.934 1.00 95.19 541 GLU A C 1
ATOM 4228 O O . GLU A 1 541 ? 3.170 1.223 -13.060 1.00 95.19 541 GLU A O 1
ATOM 4233 N N . GLU A 1 542 ? 2.034 3.137 -12.737 1.00 96.75 542 GLU A N 1
ATOM 4234 C CA . GLU A 1 542 ? 3.220 3.991 -12.694 1.00 96.75 542 GLU A CA 1
ATOM 4235 C C . GLU A 1 542 ? 4.161 3.605 -11.546 1.00 96.75 542 GLU A C 1
ATOM 4237 O O . GLU A 1 542 ? 5.373 3.529 -11.757 1.00 96.75 542 GLU A O 1
ATOM 4242 N N . ILE A 1 543 ? 3.618 3.277 -10.364 1.00 98.25 543 ILE A N 1
ATOM 4243 C CA . ILE A 1 543 ? 4.410 2.792 -9.225 1.00 98.25 543 ILE A CA 1
ATOM 4244 C C . ILE A 1 543 ? 5.093 1.464 -9.570 1.00 98.25 543 ILE A C 1
ATOM 4246 O O . ILE A 1 543 ? 6.291 1.324 -9.320 1.00 98.25 543 ILE A O 1
ATOM 4250 N N . LEU A 1 544 ? 4.376 0.506 -10.174 1.00 97.94 544 LEU A N 1
ATOM 4251 C CA . LEU A 1 544 ? 4.968 -0.764 -10.606 1.00 97.94 544 LEU A CA 1
ATOM 4252 C C . LEU A 1 544 ? 6.129 -0.548 -11.582 1.00 97.94 544 LEU A C 1
ATOM 4254 O O . LEU A 1 544 ? 7.187 -1.148 -11.402 1.00 97.94 544 LEU A O 1
ATOM 4258 N N . TRP A 1 545 ? 5.952 0.306 -12.594 1.00 97.19 545 TRP A N 1
ATOM 4259 C CA . TRP A 1 545 ? 6.987 0.561 -13.601 1.00 97.19 545 TRP A CA 1
ATOM 4260 C C . TRP A 1 545 ? 8.206 1.261 -13.010 1.00 97.19 545 TRP A C 1
ATOM 4262 O O . TRP A 1 545 ? 9.339 0.907 -13.330 1.00 97.19 545 TRP A O 1
ATOM 4272 N N . LEU A 1 546 ? 7.983 2.244 -12.136 1.00 98.06 546 LEU A N 1
ATOM 4273 C CA . LEU A 1 546 ? 9.066 2.969 -11.484 1.00 98.06 546 LEU A CA 1
ATOM 4274 C C . LEU A 1 546 ? 9.870 2.051 -10.554 1.00 98.06 546 LEU A C 1
ATOM 4276 O O . LEU A 1 546 ? 11.099 2.089 -10.567 1.00 98.06 546 LEU A O 1
ATOM 4280 N N . CYS A 1 547 ? 9.190 1.190 -9.794 1.00 98.31 547 CYS A N 1
ATOM 4281 C CA . CYS A 1 547 ? 9.850 0.211 -8.935 1.00 98.31 547 CYS A CA 1
ATOM 4282 C C . CYS A 1 547 ? 10.588 -0.855 -9.756 1.00 98.31 547 CYS A C 1
ATOM 4284 O O . CYS A 1 547 ? 11.713 -1.199 -9.413 1.00 98.31 547 CYS A O 1
ATOM 4286 N N . GLU A 1 548 ? 10.027 -1.323 -10.877 1.00 97.50 548 GLU A N 1
ATOM 4287 C CA . GLU A 1 548 ? 10.724 -2.230 -11.800 1.00 97.50 548 GLU A CA 1
ATOM 4288 C C . GLU A 1 548 ? 12.004 -1.586 -12.356 1.00 97.50 548 GLU A C 1
ATOM 4290 O O . GLU A 1 548 ? 13.047 -2.234 -12.384 1.00 97.50 548 GLU A O 1
ATOM 4295 N N . ALA A 1 549 ? 11.967 -0.292 -12.692 1.00 97.56 549 ALA A N 1
ATOM 4296 C CA . ALA A 1 549 ? 13.153 0.446 -13.120 1.00 97.56 549 ALA A CA 1
ATOM 4297 C C . ALA A 1 549 ? 14.200 0.642 -12.014 1.00 97.56 549 ALA A C 1
ATOM 4299 O O . ALA A 1 549 ? 15.401 0.677 -12.285 1.00 97.56 549 ALA A O 1
ATOM 4300 N N . ALA A 1 550 ? 13.763 0.729 -10.763 1.00 97.00 550 ALA A N 1
ATOM 4301 C CA . ALA A 1 550 ? 14.641 0.749 -9.601 1.00 97.00 550 ALA A CA 1
ATOM 4302 C C . ALA A 1 550 ? 15.100 -0.654 -9.152 1.00 97.00 550 ALA A C 1
ATOM 4304 O O . ALA A 1 550 ? 15.922 -0.770 -8.241 1.00 97.00 550 ALA A O 1
ATOM 4305 N N . HIS A 1 551 ? 14.577 -1.724 -9.757 1.00 97.50 551 HIS A N 1
ATOM 4306 C CA . HIS A 1 551 ? 14.675 -3.101 -9.258 1.00 97.50 551 HIS A CA 1
ATOM 4307 C C . HIS A 1 551 ? 14.239 -3.237 -7.789 1.00 97.50 551 HIS A C 1
ATOM 4309 O O . HIS A 1 551 ? 14.867 -3.933 -6.994 1.00 97.50 551 HIS A O 1
ATOM 4315 N N . VAL A 1 552 ? 13.170 -2.538 -7.421 1.00 98.06 552 VAL A N 1
ATOM 4316 C CA . VAL A 1 552 ? 12.567 -2.543 -6.088 1.00 98.06 552 VAL A CA 1
ATOM 4317 C C . VAL A 1 552 ? 11.358 -3.476 -6.098 1.00 98.06 552 VAL A C 1
ATOM 4319 O O . VAL A 1 552 ? 10.467 -3.292 -6.933 1.00 98.06 552 VAL A O 1
ATOM 4322 N N . PRO A 1 553 ? 11.290 -4.472 -5.197 1.00 98.44 553 PRO A N 1
ATOM 4323 C CA . PRO A 1 553 ? 10.143 -5.359 -5.124 1.00 98.44 553 PRO A CA 1
ATOM 4324 C C . PRO A 1 553 ? 8.896 -4.616 -4.640 1.00 98.44 553 PRO A C 1
ATOM 4326 O O . PRO A 1 553 ? 8.960 -3.790 -3.725 1.00 98.44 553 PRO A O 1
ATOM 4329 N N . VAL A 1 554 ? 7.749 -4.946 -5.232 1.00 98.75 554 VAL A N 1
ATOM 4330 C CA . VAL A 1 554 ? 6.462 -4.324 -4.907 1.00 98.75 554 VAL A CA 1
ATOM 4331 C C . VAL A 1 554 ? 5.542 -5.295 -4.173 1.00 98.75 554 VAL A C 1
ATOM 4333 O O . VAL A 1 554 ? 5.399 -6.457 -4.556 1.00 98.75 554 VAL A O 1
ATOM 4336 N N . VAL A 1 555 ? 4.867 -4.790 -3.141 1.00 98.81 555 VAL A N 1
ATOM 4337 C CA . VAL A 1 555 ? 3.735 -5.435 -2.476 1.00 98.81 555 VAL A CA 1
ATOM 4338 C C . VAL A 1 555 ? 2.436 -4.805 -2.981 1.00 98.81 555 VAL A C 1
ATOM 4340 O O . VAL A 1 555 ? 2.148 -3.632 -2.728 1.00 98.81 555 VAL A O 1
ATOM 4343 N N . TRP A 1 556 ? 1.628 -5.597 -3.681 1.00 98.38 556 TRP A N 1
ATOM 4344 C CA . TRP A 1 556 ? 0.277 -5.237 -4.100 1.00 98.38 556 TRP A CA 1
ATOM 4345 C C . TRP A 1 556 ? -0.673 -5.405 -2.915 1.00 98.38 556 TRP A C 1
ATOM 4347 O O . TRP A 1 556 ? -1.029 -6.530 -2.551 1.00 98.38 556 TRP A O 1
ATOM 4357 N N . ALA A 1 557 ? -1.051 -4.300 -2.272 1.00 96.62 557 ALA A N 1
ATOM 4358 C CA . ALA A 1 557 ? -1.701 -4.360 -0.972 1.00 96.62 557 ALA A CA 1
ATOM 4359 C C . ALA A 1 557 ? -3.111 -3.781 -0.939 1.00 96.62 557 ALA A C 1
ATOM 4361 O O . ALA A 1 557 ? -3.508 -2.948 -1.756 1.00 96.62 557 ALA A O 1
ATOM 4362 N N . THR A 1 558 ? -3.829 -4.218 0.102 1.00 89.50 558 THR A N 1
ATOM 4363 C CA . THR A 1 558 ? -5.189 -3.833 0.508 1.00 89.50 558 THR A CA 1
ATOM 4364 C C . THR A 1 558 ? -6.281 -4.257 -0.472 1.00 89.50 558 THR A C 1
ATOM 4366 O O . THR A 1 558 ? -6.088 -4.238 -1.680 1.00 89.50 558 THR A O 1
ATOM 4369 N N . GLN A 1 559 ? -7.438 -4.660 0.056 1.00 89.62 559 GLN A N 1
ATOM 4370 C CA . GLN A 1 559 ? -8.654 -4.983 -0.703 1.00 89.62 559 GLN A CA 1
ATOM 4371 C C . GLN A 1 559 ? -8.546 -6.114 -1.752 1.00 89.62 559 GLN A C 1
ATOM 4373 O O . GLN A 1 559 ? -9.470 -6.312 -2.540 1.00 89.62 559 GLN A O 1
ATOM 4378 N N . VAL A 1 560 ? -7.469 -6.907 -1.746 1.00 96.69 560 VAL A N 1
ATOM 4379 C CA . VAL A 1 560 ? -7.372 -8.126 -2.565 1.00 96.69 560 VAL A CA 1
ATOM 4380 C C . VAL A 1 560 ? -8.215 -9.221 -1.918 1.00 96.69 560 VAL A C 1
ATOM 4382 O O . VAL A 1 560 ? -7.971 -9.579 -0.768 1.00 96.69 560 VAL A O 1
ATOM 4385 N N . LEU A 1 561 ? -9.199 -9.755 -2.651 1.00 97.62 561 LEU A N 1
ATOM 4386 C CA . LEU A 1 561 ? -10.127 -10.794 -2.168 1.00 97.62 561 LEU A CA 1
ATOM 4387 C C . LEU A 1 561 ? -10.767 -10.462 -0.800 1.00 97.62 561 LEU A C 1
ATOM 4389 O O . LEU A 1 561 ? -11.013 -11.347 0.026 1.00 97.62 561 LEU A O 1
ATOM 4393 N N . GLU A 1 562 ? -11.031 -9.177 -0.550 1.00 95.69 562 GLU A N 1
ATOM 4394 C CA . GLU A 1 562 ? -11.541 -8.663 0.725 1.00 95.69 562 GLU A CA 1
ATOM 4395 C C . GLU A 1 562 ? -12.892 -9.283 1.096 1.00 95.69 562 GLU A C 1
ATOM 4397 O O . GLU A 1 562 ? -13.121 -9.646 2.253 1.00 95.69 562 GLU A O 1
ATOM 4402 N N . SER A 1 563 ? -13.784 -9.439 0.112 1.00 96.44 563 SER A N 1
ATOM 4403 C CA . SER A 1 563 ? -15.103 -10.041 0.312 1.00 96.44 563 SER A CA 1
ATOM 4404 C C . SER A 1 563 ? -15.001 -11.508 0.718 1.00 96.44 563 SER A C 1
ATOM 4406 O O . SER A 1 563 ? -15.803 -11.968 1.535 1.00 96.44 563 SER A O 1
ATOM 4408 N N . ILE A 1 564 ? -13.995 -12.232 0.215 1.00 96.25 564 ILE A N 1
ATOM 4409 C CA . ILE A 1 564 ? -13.727 -13.602 0.658 1.00 96.25 564 ILE A CA 1
ATOM 4410 C C . ILE A 1 564 ? -13.233 -13.555 2.093 1.00 96.25 564 ILE A C 1
ATOM 4412 O O . ILE A 1 564 ? -13.907 -14.095 2.959 1.00 96.25 564 ILE A O 1
ATOM 4416 N N . ALA A 1 565 ? -12.130 -12.853 2.369 1.00 96.00 565 ALA A N 1
ATOM 4417 C CA . ALA A 1 565 ? -11.513 -12.840 3.694 1.00 96.00 565 ALA A CA 1
ATOM 4418 C C . ALA A 1 565 ? -12.504 -12.440 4.805 1.00 96.00 565 ALA A C 1
ATOM 4420 O O . ALA A 1 565 ? -12.556 -13.088 5.853 1.00 96.00 565 ALA A O 1
ATOM 4421 N N . LYS A 1 566 ? -13.329 -11.407 4.570 1.00 94.75 566 LYS A N 1
ATOM 4422 C CA . LYS A 1 566 ? -14.274 -10.878 5.566 1.00 94.75 566 LYS A CA 1
ATOM 4423 C C . LYS A 1 566 ? -15.624 -11.587 5.610 1.00 94.75 566 LYS A C 1
ATOM 4425 O O . LYS A 1 566 ? -16.193 -11.701 6.693 1.00 94.75 566 LYS A O 1
ATOM 4430 N N . LEU A 1 567 ? -16.170 -11.997 4.464 1.00 96.12 567 LEU A N 1
ATOM 4431 C CA . LEU A 1 567 ? -17.575 -12.419 4.348 1.00 96.12 567 LEU A CA 1
ATOM 4432 C C . LEU A 1 567 ? -17.753 -13.826 3.762 1.00 96.12 567 LEU A C 1
ATOM 4434 O O . LEU A 1 567 ? -18.883 -14.307 3.709 1.00 96.12 567 LEU A O 1
ATOM 4438 N N . GLY A 1 568 ? -16.681 -14.473 3.299 1.00 94.62 568 GLY A N 1
ATOM 4439 C CA . GLY A 1 568 ? -16.743 -15.767 2.615 1.00 94.62 568 GLY A CA 1
ATOM 4440 C C . GLY A 1 568 ? -17.401 -15.685 1.234 1.00 94.62 568 GLY A C 1
ATOM 4441 O O . GLY A 1 568 ? -17.841 -16.696 0.692 1.00 94.62 568 GLY A O 1
ATOM 4442 N N . MET A 1 569 ? -17.515 -14.482 0.659 1.00 95.38 569 MET A N 1
ATOM 4443 C CA . MET A 1 569 ? -18.210 -14.252 -0.608 1.00 95.38 569 MET A CA 1
ATOM 4444 C C . MET A 1 569 ? -17.228 -13.988 -1.744 1.00 95.38 569 MET A C 1
ATOM 4446 O O . MET A 1 569 ? -16.359 -13.127 -1.646 1.00 95.38 569 MET A O 1
ATOM 4450 N N . ARG A 1 570 ? -17.413 -14.686 -2.866 1.00 94.62 570 ARG A N 1
ATOM 4451 C CA . ARG A 1 570 ? -16.586 -14.516 -4.066 1.00 94.62 570 ARG A CA 1
ATOM 4452 C C . ARG A 1 570 ? -17.077 -13.343 -4.910 1.00 94.62 570 ARG A C 1
ATOM 4454 O O . ARG A 1 570 ? -18.257 -13.266 -5.244 1.00 94.62 570 ARG A O 1
ATOM 4461 N N . SER A 1 571 ? -16.153 -12.477 -5.317 1.00 95.75 571 SER A N 1
ATOM 4462 C CA . SER A 1 571 ? -16.426 -11.287 -6.127 1.00 95.75 571 SER A CA 1
ATOM 4463 C C . SER A 1 571 ? -15.637 -11.335 -7.435 1.00 95.75 571 SER A C 1
ATOM 4465 O O . SER A 1 571 ? -14.412 -11.416 -7.416 1.00 95.75 571 SER A O 1
ATOM 4467 N N . ARG A 1 572 ? -16.319 -11.278 -8.591 1.00 96.44 572 ARG A N 1
ATOM 4468 C CA . ARG A 1 572 ? -15.647 -11.314 -9.908 1.00 96.44 572 ARG A CA 1
ATOM 4469 C C . ARG A 1 572 ? -14.610 -10.187 -10.073 1.00 96.44 572 ARG A C 1
ATOM 4471 O O . ARG A 1 572 ? -13.493 -10.517 -10.459 1.00 96.44 572 ARG A O 1
ATOM 4478 N N . PRO A 1 573 ? -14.915 -8.912 -9.741 1.00 96.12 573 PRO A N 1
ATOM 4479 C CA . PRO A 1 573 ? -13.911 -7.847 -9.771 1.00 96.12 573 PRO A CA 1
ATOM 4480 C C . PRO A 1 573 ? -12.674 -8.132 -8.912 1.00 96.12 573 PRO A C 1
ATOM 4482 O O . PRO A 1 573 ? -11.564 -7.870 -9.358 1.00 96.12 573 PRO A O 1
ATOM 4485 N N . GLU A 1 574 ? -12.837 -8.712 -7.717 1.00 97.12 574 GLU A N 1
ATOM 4486 C CA . GLU A 1 574 ? -11.698 -9.019 -6.836 1.00 97.12 574 GLU A CA 1
ATOM 4487 C C . GLU A 1 574 ? -10.818 -10.148 -7.392 1.00 97.12 574 GLU A C 1
ATOM 4489 O O . GLU A 1 574 ? -9.606 -10.123 -7.209 1.00 97.12 574 GLU A O 1
ATOM 4494 N N . PHE A 1 575 ? -11.393 -11.122 -8.107 1.00 97.56 575 PHE A N 1
ATOM 4495 C CA . PHE A 1 575 ? -10.604 -12.141 -8.812 1.00 97.56 575 PHE A CA 1
ATOM 4496 C C . PHE A 1 575 ? -9.828 -11.554 -9.995 1.00 97.56 575 PHE A C 1
ATOM 4498 O O . PHE A 1 575 ? -8.696 -11.963 -10.240 1.00 97.56 575 PHE A O 1
ATOM 4505 N N . THR A 1 576 ? -10.401 -10.586 -10.716 1.00 96.44 576 THR A N 1
ATOM 4506 C CA . THR A 1 576 ? -9.668 -9.847 -11.755 1.00 96.44 576 THR A CA 1
ATOM 4507 C C . THR A 1 576 ? -8.529 -9.025 -11.149 1.00 96.44 576 THR A C 1
ATOM 4509 O O . THR A 1 576 ? -7.427 -9.037 -11.689 1.00 96.44 576 THR A O 1
ATOM 4512 N N . ASP A 1 577 ? -8.757 -8.379 -10.004 1.00 96.88 577 ASP A N 1
ATOM 4513 C CA . ASP A 1 577 ? -7.716 -7.664 -9.257 1.00 96.88 577 ASP A CA 1
ATOM 4514 C C . ASP A 1 577 ? -6.587 -8.604 -8.798 1.00 96.88 577 ASP A C 1
ATOM 4516 O O . ASP A 1 577 ? -5.412 -8.339 -9.042 1.00 96.88 577 ASP A O 1
ATOM 4520 N N . ALA A 1 578 ? -6.938 -9.760 -8.226 1.00 97.69 578 ALA A N 1
ATOM 4521 C CA . ALA A 1 578 ? -5.979 -10.792 -7.829 1.00 97.69 578 ALA A CA 1
ATOM 4522 C C . ALA A 1 578 ? -5.204 -11.387 -9.021 1.00 97.69 578 ALA A C 1
ATOM 4524 O O . ALA A 1 578 ? -4.056 -11.791 -8.876 1.00 97.69 578 ALA A O 1
ATOM 4525 N N . ALA A 1 579 ? -5.802 -11.444 -10.213 1.00 97.00 579 ALA A N 1
ATOM 4526 C CA . ALA A 1 579 ? -5.094 -11.868 -11.419 1.00 97.00 579 ALA A CA 1
ATOM 4527 C C . ALA A 1 579 ? -4.097 -10.802 -11.907 1.00 97.00 579 ALA A C 1
ATOM 4529 O O . ALA A 1 579 ? -3.040 -11.144 -12.432 1.00 97.00 579 ALA A O 1
ATOM 4530 N N . MET A 1 580 ? -4.410 -9.515 -11.720 1.00 95.69 580 MET A N 1
ATOM 4531 C CA . MET A 1 580 ? -3.507 -8.403 -12.041 1.00 95.69 580 MET A CA 1
ATOM 4532 C C . MET A 1 580 ? -2.361 -8.253 -11.044 1.00 95.69 580 MET A C 1
ATOM 4534 O O . MET A 1 580 ? -1.277 -7.815 -11.428 1.00 95.69 580 MET A O 1
ATOM 4538 N N . SER A 1 581 ? -2.555 -8.672 -9.796 1.00 96.94 581 SER A N 1
ATOM 4539 C CA . SER A 1 581 ? -1.538 -8.551 -8.753 1.00 96.94 581 SER A CA 1
ATOM 4540 C C . SER A 1 581 ? -0.314 -9.457 -8.956 1.00 96.94 581 SER A C 1
ATOM 4542 O O . SER A 1 581 ? 0.735 -9.180 -8.380 1.00 96.94 581 SER A O 1
ATOM 4544 N N . VAL A 1 582 ? -0.377 -10.455 -9.855 1.00 95.88 582 VAL A N 1
ATOM 4545 C CA . VAL A 1 582 ? 0.767 -11.311 -10.260 1.00 95.88 582 VAL A CA 1
ATOM 4546 C C . VAL A 1 582 ? 1.967 -10.518 -10.803 1.00 95.88 582 VAL A C 1
ATOM 4548 O O . VAL A 1 582 ? 3.078 -11.025 -10.918 1.00 95.88 582 VAL A O 1
ATOM 4551 N N . ARG A 1 583 ? 1.744 -9.253 -11.170 1.00 96.12 583 ARG A N 1
ATOM 4552 C CA . ARG A 1 583 ? 2.764 -8.328 -11.675 1.00 96.12 583 ARG A CA 1
ATOM 4553 C C . ARG A 1 583 ? 3.661 -7.765 -10.565 1.00 96.12 583 ARG A C 1
ATOM 4555 O O . ARG A 1 583 ? 4.676 -7.138 -10.872 1.00 96.12 583 ARG A O 1
ATOM 4562 N N . ALA A 1 584 ? 3.275 -7.958 -9.309 1.00 97.88 584 ALA A N 1
ATOM 4563 C CA . ALA A 1 584 ? 4.040 -7.603 -8.125 1.00 97.88 584 ALA A CA 1
ATOM 4564 C C . ALA A 1 584 ? 4.776 -8.830 -7.556 1.00 97.88 584 ALA A C 1
ATOM 4566 O O . ALA A 1 584 ? 4.402 -9.978 -7.804 1.00 97.88 584 ALA A O 1
ATOM 4567 N N . GLU A 1 585 ? 5.811 -8.586 -6.754 1.00 98.44 585 GLU A N 1
ATOM 4568 C CA . GLU A 1 585 ? 6.599 -9.638 -6.095 1.00 98.44 585 GLU A CA 1
ATOM 4569 C C . GLU A 1 585 ? 5.840 -10.298 -4.941 1.00 98.44 585 GLU A C 1
ATOM 4571 O O . GLU A 1 585 ? 6.135 -11.438 -4.562 1.00 98.44 585 GLU A O 1
ATOM 4576 N N . CYS A 1 586 ? 4.881 -9.572 -4.367 1.00 98.69 586 CYS A N 1
ATOM 4577 C CA . CYS A 1 586 ? 4.073 -10.007 -3.244 1.00 98.69 586 CYS A CA 1
ATOM 4578 C C . CYS A 1 586 ? 2.667 -9.402 -3.301 1.00 98.69 586 CYS A C 1
ATOM 4580 O O . CYS A 1 586 ? 2.473 -8.281 -3.772 1.00 98.69 586 CYS A O 1
ATOM 4582 N N . VAL A 1 587 ? 1.686 -10.136 -2.784 1.00 98.69 587 VAL A N 1
ATOM 4583 C CA . VAL A 1 587 ? 0.289 -9.712 -2.685 1.00 98.69 587 VAL A CA 1
ATOM 4584 C C . VAL A 1 587 ? -0.163 -9.824 -1.238 1.00 98.69 587 VAL A C 1
ATOM 4586 O O . VAL A 1 587 ? 0.017 -10.867 -0.611 1.00 98.69 587 VAL A O 1
ATOM 4589 N N . MET A 1 588 ? -0.759 -8.757 -0.704 1.00 98.56 588 MET A N 1
ATOM 4590 C CA . MET A 1 588 ? -1.195 -8.703 0.690 1.00 98.56 588 MET A CA 1
ATOM 4591 C C . MET A 1 588 ? -2.697 -8.962 0.835 1.00 98.56 588 MET A C 1
ATOM 4593 O O . MET A 1 588 ? -3.517 -8.254 0.248 1.00 98.56 588 MET A O 1
ATOM 4597 N N . LEU A 1 589 ? -3.051 -9.911 1.702 1.00 98.38 589 LEU A N 1
ATOM 4598 C CA . LEU A 1 589 ? -4.409 -10.148 2.185 1.00 98.38 589 LEU A CA 1
ATOM 4599 C C . LEU A 1 589 ? -4.615 -9.516 3.572 1.00 98.38 589 LEU A C 1
ATOM 4601 O O . LEU A 1 589 ? -3.751 -9.573 4.454 1.00 98.38 589 LEU A O 1
ATOM 4605 N N . ASN A 1 590 ? -5.792 -8.926 3.775 1.00 94.81 590 ASN A N 1
ATOM 4606 C CA . ASN A 1 590 ? -6.234 -8.434 5.080 1.00 94.81 590 ASN A CA 1
ATOM 4607 C C . ASN A 1 590 ? -6.809 -9.568 5.943 1.00 94.81 590 ASN A C 1
ATOM 4609 O O . ASN A 1 590 ? -7.265 -10.584 5.423 1.00 94.81 590 ASN A O 1
ATOM 4613 N N . LYS A 1 591 ? -6.841 -9.363 7.266 1.00 93.69 591 LYS A N 1
ATOM 4614 C CA . LYS A 1 591 ? -7.433 -10.315 8.217 1.00 93.69 591 LYS A CA 1
ATOM 4615 C C . LYS A 1 591 ? -8.949 -10.467 8.041 1.00 93.69 591 LYS A C 1
ATOM 4617 O O . LYS A 1 591 ? -9.649 -9.499 7.734 1.00 93.69 591 LYS A O 1
ATOM 4622 N N . GLY A 1 592 ? -9.463 -11.663 8.320 1.00 94.44 592 GLY A N 1
ATOM 4623 C CA . GLY A 1 592 ? -10.896 -11.947 8.374 1.00 94.44 592 GLY A CA 1
ATOM 4624 C C . GLY A 1 592 ? -11.203 -13.420 8.682 1.00 94.44 592 GLY A C 1
ATOM 4625 O O . GLY A 1 592 ? -10.310 -14.260 8.583 1.00 94.44 592 GLY A O 1
ATOM 4626 N N . PRO A 1 593 ? -12.453 -13.752 9.052 1.00 95.50 593 PRO A N 1
ATOM 4627 C CA . PRO A 1 593 ? -12.832 -15.095 9.504 1.00 95.50 593 PRO A CA 1
ATOM 4628 C C . PRO A 1 593 ? -12.658 -16.193 8.443 1.00 95.50 593 PRO A C 1
ATOM 4630 O O . PRO A 1 593 ? -12.570 -17.365 8.788 1.00 95.50 593 PRO A O 1
ATOM 4633 N N . TYR A 1 594 ? -12.584 -15.833 7.159 1.00 97.12 594 TYR A N 1
ATOM 4634 C CA . TYR A 1 594 ? -12.394 -16.774 6.050 1.00 97.12 594 TYR A CA 1
ATOM 4635 C C . TYR A 1 594 ? -11.022 -16.608 5.381 1.00 97.12 594 TYR A C 1
ATOM 4637 O O . TYR A 1 594 ? -10.851 -16.928 4.203 1.00 97.12 594 TYR A O 1
ATOM 4645 N N . ILE A 1 595 ? -10.026 -16.099 6.112 1.00 97.75 595 ILE A N 1
ATOM 4646 C CA . ILE A 1 595 ? -8.695 -15.806 5.565 1.00 97.75 595 ILE A CA 1
ATOM 4647 C C . ILE A 1 595 ? -8.024 -17.029 4.921 1.00 97.75 595 ILE A C 1
ATOM 4649 O O . ILE A 1 595 ? -7.397 -16.896 3.875 1.00 97.75 595 ILE A O 1
ATOM 4653 N N . LEU A 1 596 ? -8.239 -18.237 5.451 1.00 97.81 596 LEU A N 1
ATOM 4654 C CA . LEU A 1 596 ? -7.727 -19.478 4.854 1.00 97.81 596 LEU A CA 1
ATOM 4655 C C . LEU A 1 596 ? -8.310 -19.762 3.457 1.00 97.81 596 LEU A C 1
ATOM 4657 O O . LEU A 1 596 ? -7.629 -20.328 2.605 1.00 97.81 596 LEU A O 1
ATOM 4661 N N . ASP A 1 597 ? -9.569 -19.399 3.194 1.00 97.75 597 ASP A N 1
ATOM 4662 C CA . ASP A 1 597 ? -10.157 -19.519 1.848 1.00 97.75 597 ASP A CA 1
ATOM 4663 C C . ASP A 1 597 ? -9.601 -18.445 0.902 1.00 97.75 597 ASP A C 1
ATOM 4665 O O . ASP A 1 597 ? -9.317 -18.718 -0.266 1.00 97.75 597 ASP A O 1
ATOM 4669 N N . ALA A 1 598 ? -9.358 -17.236 1.417 1.00 98.25 598 ALA A N 1
ATOM 4670 C CA . ALA A 1 598 ? -8.734 -16.165 0.646 1.00 98.25 598 ALA A CA 1
ATOM 4671 C C . ALA A 1 598 ? -7.289 -16.512 0.240 1.00 98.25 598 ALA A C 1
ATOM 4673 O O . ALA A 1 598 ? -6.940 -16.337 -0.926 1.00 98.25 598 ALA A O 1
ATOM 4674 N N . VAL A 1 599 ? -6.476 -17.069 1.150 1.00 98.31 599 VAL A N 1
ATOM 4675 C CA . VAL A 1 599 ? -5.102 -17.526 0.854 1.00 98.31 599 VAL A CA 1
ATOM 4676 C C . VAL A 1 599 ? -5.109 -18.613 -0.221 1.00 98.31 599 VAL A C 1
ATOM 4678 O O . VAL A 1 599 ? -4.403 -18.484 -1.222 1.00 98.31 599 VAL A O 1
ATOM 4681 N N . ARG A 1 600 ? -5.960 -19.639 -0.078 1.00 97.94 600 ARG A N 1
ATOM 4682 C CA . ARG A 1 600 ? -6.105 -20.711 -1.079 1.00 97.94 600 ARG A CA 1
ATOM 4683 C C . ARG A 1 600 ? -6.533 -20.178 -2.442 1.00 97.94 600 ARG A C 1
ATOM 4685 O O . ARG A 1 600 ? -5.943 -20.535 -3.461 1.00 97.94 600 ARG A O 1
ATOM 4692 N N . SER A 1 601 ? -7.534 -19.300 -2.458 1.00 98.06 601 SER A N 1
ATOM 4693 C CA . SER A 1 601 ? -8.051 -18.689 -3.684 1.00 98.06 601 SER A CA 1
ATOM 4694 C C . SER A 1 601 ? -6.989 -17.835 -4.379 1.00 98.06 601 SER A C 1
ATOM 4696 O O . SER A 1 601 ? -6.794 -17.972 -5.585 1.00 98.06 601 SER A O 1
ATOM 4698 N N . LEU A 1 602 ? -6.262 -17.001 -3.629 1.00 98.31 602 LEU A N 1
ATOM 4699 C CA . LEU A 1 602 ? -5.181 -16.180 -4.172 1.00 98.31 602 LEU A CA 1
ATOM 4700 C C . LEU A 1 602 ? -4.038 -17.047 -4.710 1.00 98.31 602 LEU A C 1
ATOM 4702 O O . LEU A 1 602 ? -3.583 -16.832 -5.829 1.00 98.31 602 LEU A O 1
ATOM 4706 N N . SER A 1 603 ? -3.618 -18.062 -3.951 1.00 97.81 603 SER A N 1
ATOM 4707 C CA . SER A 1 603 ? -2.579 -19.010 -4.367 1.00 97.81 603 SER A CA 1
ATOM 4708 C C . SER A 1 603 ? -2.931 -19.677 -5.700 1.00 97.81 603 SER A C 1
ATOM 4710 O O . SER A 1 603 ? -2.099 -19.714 -6.605 1.00 97.81 603 SER A O 1
ATOM 4712 N N . ALA A 1 604 ? -4.180 -20.124 -5.869 1.00 97.00 604 ALA A N 1
ATOM 4713 C CA . ALA A 1 604 ? -4.654 -20.704 -7.123 1.00 97.00 604 ALA A CA 1
ATOM 4714 C C . ALA A 1 604 ? -4.610 -19.702 -8.292 1.00 97.00 604 ALA A C 1
ATOM 4716 O O . ALA A 1 604 ? -4.102 -20.036 -9.362 1.00 97.00 604 ALA A O 1
ATOM 4717 N N . VAL A 1 605 ? -5.085 -18.467 -8.086 1.00 97.31 605 VAL A N 1
ATOM 4718 C CA . VAL A 1 605 ? -5.053 -17.414 -9.117 1.00 97.31 605 VAL A CA 1
ATOM 4719 C C . VAL A 1 605 ? -3.619 -17.119 -9.561 1.00 97.31 605 VAL A C 1
ATOM 4721 O O . VAL A 1 605 ? -3.345 -17.098 -10.761 1.00 97.31 605 VAL A O 1
ATOM 4724 N N . LEU A 1 606 ? -2.693 -16.948 -8.613 1.00 97.50 606 LEU A N 1
ATOM 4725 C CA . LEU A 1 606 ? -1.291 -16.642 -8.903 1.00 97.50 606 LEU A CA 1
ATOM 4726 C C . LEU A 1 606 ? -0.608 -17.775 -9.683 1.00 97.50 606 LEU A C 1
ATOM 4728 O O . LEU A 1 606 ? 0.050 -17.509 -10.687 1.00 97.50 606 LEU A O 1
ATOM 4732 N N . LYS A 1 607 ? -0.829 -19.038 -9.289 1.00 95.88 607 LYS A N 1
ATOM 4733 C CA . LYS A 1 607 ? -0.291 -20.215 -9.997 1.00 95.88 607 LYS A CA 1
ATOM 4734 C C . LYS A 1 607 ? -0.795 -20.312 -11.435 1.00 95.88 607 LYS A C 1
ATOM 4736 O O . LYS A 1 607 ? -0.028 -20.650 -12.330 1.00 95.88 607 LYS A O 1
ATOM 4741 N N . CYS A 1 608 ? -2.067 -19.994 -11.677 1.00 93.31 608 CYS A N 1
ATOM 4742 C CA . CYS A 1 608 ? -2.607 -19.964 -13.034 1.00 93.31 608 CYS A CA 1
ATOM 4743 C C . CYS A 1 608 ? -2.011 -18.817 -13.861 1.00 93.31 608 CYS A C 1
ATOM 4745 O O . CYS A 1 608 ? -1.672 -19.013 -15.025 1.00 93.31 608 CYS A O 1
ATOM 4747 N N . MET A 1 609 ? -1.875 -17.626 -13.273 1.00 95.00 609 MET A N 1
ATOM 4748 C CA . MET A 1 609 ? -1.509 -16.414 -14.010 1.00 95.00 609 MET A CA 1
ATOM 4749 C C . MET A 1 609 ? -0.008 -16.246 -14.264 1.00 95.00 609 MET A C 1
ATOM 4751 O O . MET A 1 609 ? 0.353 -15.608 -15.254 1.00 95.00 609 MET A O 1
ATOM 4755 N N . GLN A 1 610 ? 0.868 -16.822 -13.435 1.00 94.19 610 GLN A N 1
ATOM 4756 C CA . GLN A 1 610 ? 2.322 -16.605 -13.528 1.00 94.19 610 GLN A CA 1
ATOM 4757 C C . GLN A 1 610 ? 2.943 -17.043 -14.869 1.00 94.19 610 GLN A C 1
ATOM 4759 O O . GLN A 1 610 ? 3.932 -16.467 -15.319 1.00 94.19 610 GLN A O 1
ATOM 4764 N N . ASP A 1 611 ? 2.344 -18.025 -15.552 1.00 92.31 611 ASP A N 1
ATOM 4765 C CA . ASP A 1 611 ? 2.819 -18.473 -16.868 1.00 92.31 611 ASP A CA 1
ATOM 4766 C C . ASP A 1 611 ? 2.312 -17.583 -18.016 1.00 92.31 611 ASP A C 1
ATOM 4768 O O . ASP A 1 611 ? 2.889 -17.580 -19.105 1.00 92.31 611 ASP A O 1
ATOM 4772 N N . HIS A 1 612 ? 1.242 -16.819 -17.782 1.00 93.50 612 HIS A N 1
ATOM 4773 C CA . HIS A 1 612 ? 0.648 -15.895 -18.751 1.00 93.50 612 HIS A CA 1
ATOM 4774 C C . HIS A 1 612 ? 1.193 -14.475 -18.627 1.00 93.50 612 HIS A C 1
ATOM 4776 O O . HIS A 1 612 ? 1.161 -13.715 -19.596 1.00 93.50 612 HIS A O 1
ATOM 4782 N N . GLN A 1 613 ? 1.692 -14.103 -17.452 1.00 94.12 613 GLN A N 1
ATOM 4783 C CA . GLN A 1 613 ? 2.089 -12.738 -17.157 1.00 94.12 613 GLN A CA 1
ATOM 4784 C C . GLN A 1 613 ? 3.349 -12.725 -16.294 1.00 94.12 613 GLN A C 1
ATOM 4786 O O . GLN A 1 613 ? 3.410 -13.352 -15.245 1.00 94.12 613 GLN A O 1
ATOM 4791 N N . HIS A 1 614 ? 4.341 -11.951 -16.721 1.00 91.50 614 HIS A N 1
ATOM 4792 C CA . HIS A 1 614 ? 5.520 -11.639 -15.923 1.00 91.50 614 HIS A CA 1
ATOM 4793 C C . HIS A 1 614 ? 5.734 -10.137 -15.940 1.00 91.50 614 HIS A C 1
ATOM 4795 O O . HIS A 1 614 ? 5.993 -9.575 -17.006 1.00 91.50 614 HIS A O 1
ATOM 4801 N N . LYS A 1 615 ? 5.604 -9.473 -14.787 1.00 92.00 615 LYS A N 1
ATOM 4802 C CA . LYS A 1 615 ? 5.555 -8.005 -14.740 1.00 92.00 615 LYS A CA 1
ATOM 4803 C C . LYS A 1 615 ? 4.520 -7.489 -15.735 1.00 92.00 615 LYS A C 1
ATOM 4805 O O . LYS A 1 615 ? 3.404 -7.990 -15.778 1.00 92.00 615 LYS A O 1
ATOM 4810 N N . LYS A 1 616 ? 4.843 -6.523 -16.584 1.00 87.88 616 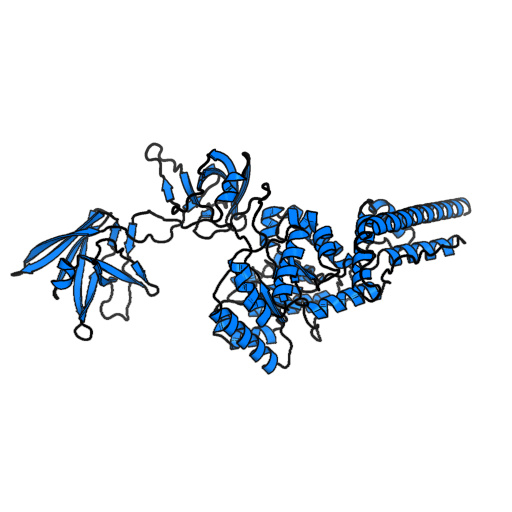LYS A N 1
ATOM 4811 C CA . LYS A 1 616 ? 3.949 -6.074 -17.665 1.00 87.88 616 LYS A CA 1
ATOM 4812 C C . LYS A 1 616 ? 4.039 -6.899 -18.957 1.00 87.88 616 LYS A C 1
ATOM 4814 O O . LYS A 1 616 ? 3.393 -6.574 -19.948 1.00 87.88 616 LYS A O 1
ATOM 4819 N N . ILE A 1 617 ? 4.850 -7.952 -18.976 1.00 90.00 617 ILE A N 1
ATOM 4820 C CA . ILE A 1 617 ? 5.081 -8.783 -20.153 1.00 90.00 617 ILE A CA 1
ATOM 4821 C C . ILE A 1 617 ? 4.051 -9.909 -20.181 1.00 90.00 617 ILE A C 1
ATOM 4823 O O . ILE A 1 617 ? 4.145 -10.866 -19.411 1.00 90.00 617 ILE A O 1
ATOM 4827 N N . SER A 1 618 ? 3.115 -9.834 -21.125 1.00 91.81 618 SER A N 1
ATOM 4828 C CA . SER A 1 618 ? 2.289 -10.990 -21.467 1.00 91.81 618 SER A CA 1
ATOM 4829 C C . SER A 1 618 ? 3.151 -12.060 -22.136 1.00 91.81 618 SER A C 1
ATOM 4831 O O . SER A 1 618 ? 3.880 -11.793 -23.100 1.00 91.81 618 SER A O 1
ATOM 4833 N N . ARG A 1 619 ? 3.079 -13.275 -21.598 1.00 91.38 619 ARG A N 1
ATOM 4834 C CA . ARG A 1 619 ? 3.769 -14.466 -22.086 1.00 91.38 619 ARG A CA 1
ATOM 4835 C C . ARG A 1 619 ? 2.763 -15.357 -22.803 1.00 91.38 619 ARG A C 1
ATOM 4837 O O . ARG A 1 619 ? 1.688 -15.659 -22.294 1.00 91.38 619 ARG A O 1
ATOM 4844 N N . LEU A 1 620 ? 3.125 -15.784 -24.007 1.00 91.38 620 LEU A N 1
ATOM 4845 C CA . LEU A 1 620 ? 2.278 -16.627 -24.845 1.00 91.38 620 LEU A CA 1
ATOM 4846 C C . LEU A 1 620 ? 2.522 -18.103 -24.513 1.00 91.38 620 LEU A C 1
ATOM 4848 O O . LEU A 1 620 ? 3.067 -18.847 -25.327 1.00 91.38 620 LEU A O 1
ATOM 4852 N N . ARG A 1 621 ? 2.152 -18.517 -23.293 1.00 87.25 621 ARG A N 1
ATOM 4853 C CA . ARG A 1 621 ? 2.069 -19.943 -22.945 1.00 87.25 621 ARG A CA 1
ATOM 4854 C C . ARG A 1 621 ? 1.178 -20.647 -23.973 1.00 87.25 621 ARG A C 1
ATOM 4856 O O . ARG A 1 621 ? 0.162 -20.089 -24.387 1.00 87.25 621 ARG A O 1
ATOM 4863 N N . ALA A 1 622 ? 1.545 -21.872 -24.354 1.00 90.38 622 ALA A N 1
ATOM 4864 C CA . ALA A 1 622 ? 0.685 -22.724 -25.166 1.00 90.38 622 ALA A CA 1
ATOM 4865 C C . ALA A 1 622 ? -0.727 -22.800 -24.560 1.00 90.38 622 ALA A C 1
ATOM 4867 O O . ALA A 1 622 ? -0.891 -22.964 -23.349 1.00 90.38 622 ALA A O 1
ATOM 4868 N N . LEU A 1 623 ? -1.736 -22.641 -25.412 1.00 89.00 623 LEU A N 1
ATOM 4869 C CA . LEU A 1 623 ? -3.132 -22.690 -25.002 1.00 89.00 623 LEU A CA 1
ATOM 4870 C C . LEU A 1 623 ? -3.561 -24.155 -24.894 1.00 89.00 623 LEU A C 1
ATOM 4872 O O . LEU A 1 623 ? -3.318 -24.953 -25.799 1.00 89.00 623 LEU A O 1
ATOM 4876 N N . HIS A 1 624 ? -4.170 -24.495 -23.763 1.00 79.94 624 HIS A N 1
ATOM 4877 C CA . HIS A 1 624 ? -4.685 -25.826 -23.466 1.00 79.94 624 HIS A CA 1
ATOM 4878 C C . HIS A 1 624 ? -6.208 -25.709 -23.360 1.00 79.94 624 HIS A C 1
ATOM 4880 O O . HIS A 1 624 ? -6.718 -25.318 -22.311 1.00 79.94 624 HIS A O 1
ATOM 4886 N N . TRP A 1 625 ? -6.894 -25.929 -24.484 1.00 76.88 625 TRP A N 1
ATOM 4887 C CA . TRP A 1 625 ? -8.359 -25.958 -24.570 1.00 76.88 625 TRP A CA 1
ATOM 4888 C C . TRP A 1 625 ? -8.918 -27.287 -24.082 1.00 76.88 625 TRP A C 1
ATOM 4890 O O . TRP A 1 625 ? -8.300 -28.327 -24.416 1.00 76.88 625 TRP A O 1
#

Secondary structure (DSSP, 8-state):
-HHHHHHHHHHHHHHHHHHHHHHHHHHHHHHHHHGGGTTS-TT-THHHHHHHHHHHHHHTTS--HHHHHHHHHTTS--STT-GGGHHHHHHHHHHHHHHHTT-------SS----HHHHHHHHHHHHHHHH-PPBTTBSSEEEEEPPGGGGT-HHHHHHHHHTT--EEEEETTSS-HHHHHHHHHHHHHHHHHTT---EEEEE------BB--BBSSTTEEEE-----TTSSSTT-EEEEEEEESSS-PPPEE-TTSPEEEEEEHHHHTT--TT-EEEEE-TTS-EEEEEEEE-TTT--EEEEESS-EEEETT-EEEEEEEETTEEEEEEEEE---PPPPB--EEE-TT-EEEEESS---B-EEE-SSSSS--EEEEEEBSSTHHHHHPPTT-EEEETTTTEEEEEEEE-SSEEEEEEEE--TT-EEE-TT-BEE-TT------SS-HHHHHHHHHHHHH-SEEEETT--SHHHHHHHHHHHHHTT-TT--EEEEE-SHHHHHTHHHHHHHHTTTS-EEEEEEHHHHHHHH-HHHHHHHHHHHHHHHHHHT--EEEESSTTHHHHHHS---HHHHHHHHHGGGSSEEEEPP-TTHHHHHHHHHHHHHHHTTTEETTEE--PPP--

pLDDT: mean 87.86, std 13.03, range [37.81, 98.81]

Radius of gyration: 32.08 Å; chains: 1; bounding box: 77×57×116 Å

Sequence (625 aa):
MDIKCKTTDHKLHQLYDELHQLMQHVQMRGLVRIEQYIDIDKKNQLIKSIVNLAQYLAMREIDLRPLQEKLAEAGLSSLGRAEPHVYANLKNVINILGRALGKAVALDTRMPCPDFKEGFDILDSHANNILGSIQKDRVTRIMVTLPSEAAADYELVYNLIKEGMDIARINCAHEDLSTWRSMVDNIRQAAAALDTQCRILMDLAGHKIRTGMILNDPQALYVKVKKNNNDSYPNTVSFKIISDDDGKSAPVLKPENDFLFPVPKAVYSNLQNGDRLSIEDARGKQRHINILILPENHQIIGLCDKSIHLVTGLQVIWQRLINTVYSDQHTFRFVNLNSIPGKIRLHAGDDLYLHKTQTPGFVIKDPSNGKLTVAAHTTCSVPGVIDALDLGARVWIDDGKISAYVSDKTPDYVLLRISKTGPKGAKLKADMGLNFPDTTLDLPTLTSKDQSDLDIICEHADMVGFSFVETADDMRKLIAELTQRNASNMPIIAKIETARAVRNLPEILFASLPSHPVGVMIARGDLAVELGNVRLAEIQEEILWLCEAAHVPVVWATQVLESIAKLGMRSRPEFTDAAMSVRAECVMLNKGPYILDAVRSLSAVLKCMQDHQHKKISRLRALHW